Protein AF-A0A8H4UZF1-F1 (afdb_monomer_lite)

Secondary structure (DSSP, 8-state):
---GGGG--PPPP-------PPPP----TT---------------------------------PPPPPS---S-----SS--S-S-S--HHHHHHHHHHHHHHHS--------SHHHHHHHHHHHHHHHHHHHHHHHHSTT-GGGTHHHHHHHHHHHHHGGGGGG-GGGHHHHHHTTHHHHHHHGGG-SSHHHHHHHHHHHHHHT-TTS---HHHHHHHHHHHHHTTHHHHHHHHHHH--TTSHHHHHHHHHHHHHHHHHHTSHHHHHHHHHSTTHHHHHHHHHHS--SSPPHHHHHHHHHHHHHHHH-HHHHHHHHHTTHHHHHHHHHGGGSS-PPPTTSHHHHHHHHHHHHHHHHTTSHHHHHHHHHTTHHHHHHHHHHH-SHHHHHHHHHHHHHH-STTTHHHHHHHHHTTHHHHHHHHHTS---HHHHHHHHHHHHHHHHHSPTT-HHHHHHHHHHHTT-

Radius of gyration: 34.7 Å; chains: 1; bounding box: 85×82×92 Å

Structure (mmCIF, N/CA/C/O backbone):
data_AF-A0A8H4UZF1-F1
#
_entry.id   AF-A0A8H4UZF1-F1
#
loop_
_atom_site.group_PDB
_atom_site.id
_atom_site.type_symbol
_atom_site.label_atom_id
_atom_site.label_alt_id
_atom_site.label_comp_id
_atom_site.label_asym_id
_atom_site.label_entity_id
_atom_site.label_seq_id
_atom_site.pdbx_PDB_ins_code
_atom_site.Cartn_x
_atom_site.Cartn_y
_atom_site.Cartn_z
_atom_site.occupancy
_atom_site.B_iso_or_equiv
_atom_site.auth_seq_id
_atom_site.auth_comp_id
_atom_site.auth_asym_id
_atom_site.auth_atom_id
_atom_site.pdbx_PDB_model_num
ATOM 1 N N . MET A 1 1 ? 50.377 -1.142 -6.352 1.00 43.16 1 MET A N 1
ATOM 2 C CA . MET A 1 1 ? 49.992 -1.329 -4.941 1.00 43.16 1 MET A CA 1
ATOM 3 C C . MET A 1 1 ? 50.084 0.028 -4.275 1.00 43.16 1 MET A C 1
ATOM 5 O O . MET A 1 1 ? 51.187 0.547 -4.174 1.00 43.16 1 MET A O 1
ATOM 9 N N . ALA A 1 2 ? 48.946 0.633 -3.947 1.00 39.16 2 ALA A N 1
ATOM 10 C CA . ALA A 1 2 ? 48.884 1.860 -3.157 1.00 39.16 2 ALA A CA 1
ATOM 11 C C . ALA A 1 2 ? 48.530 1.481 -1.710 1.00 39.16 2 ALA A C 1
ATOM 13 O O . ALA A 1 2 ? 47.779 0.527 -1.502 1.00 39.16 2 ALA A O 1
ATOM 14 N N . SER A 1 3 ? 49.165 2.160 -0.753 1.00 44.75 3 SER A N 1
ATOM 15 C CA . SER A 1 3 ? 49.135 1.861 0.684 1.00 44.75 3 SER A CA 1
ATOM 16 C C . SER A 1 3 ? 47.805 2.253 1.331 1.00 44.75 3 SER A C 1
ATOM 18 O O . SER A 1 3 ? 47.114 3.147 0.857 1.00 44.75 3 SER A O 1
ATOM 20 N N . ILE A 1 4 ? 47.477 1.590 2.439 1.00 44.69 4 ILE A N 1
ATOM 21 C CA . ILE A 1 4 ? 46.183 1.629 3.138 1.00 44.69 4 ILE A CA 1
ATOM 22 C C . ILE A 1 4 ? 45.976 2.891 4.010 1.00 44.69 4 ILE A C 1
ATOM 24 O O . ILE A 1 4 ? 44.901 3.077 4.573 1.00 44.69 4 ILE A O 1
ATOM 28 N N . ASP A 1 5 ? 46.971 3.780 4.094 1.00 48.31 5 ASP A N 1
ATOM 29 C CA . ASP A 1 5 ? 46.990 4.918 5.032 1.00 48.31 5 ASP A CA 1
ATOM 30 C C . ASP A 1 5 ? 46.385 6.234 4.502 1.00 48.31 5 ASP A C 1
ATOM 32 O O . ASP A 1 5 ? 46.230 7.185 5.269 1.00 48.31 5 ASP A O 1
ATOM 36 N N . ASP A 1 6 ? 45.987 6.317 3.229 1.00 46.66 6 ASP A N 1
ATOM 37 C CA . ASP A 1 6 ? 45.454 7.568 2.653 1.00 46.66 6 ASP A CA 1
ATOM 38 C C . ASP A 1 6 ? 43.933 7.758 2.848 1.00 46.66 6 ASP A C 1
ATOM 40 O O . ASP A 1 6 ? 43.376 8.778 2.443 1.00 46.66 6 ASP A O 1
ATOM 44 N N . ILE A 1 7 ? 43.238 6.813 3.497 1.00 45.53 7 ILE A N 1
ATOM 45 C CA . ILE A 1 7 ? 41.763 6.809 3.604 1.00 45.53 7 ILE A CA 1
ATOM 46 C C . ILE A 1 7 ? 41.232 7.576 4.837 1.00 45.53 7 ILE A C 1
ATOM 48 O O . ILE A 1 7 ? 40.052 7.912 4.887 1.00 45.53 7 ILE A O 1
ATOM 52 N N . PHE A 1 8 ? 42.071 7.954 5.810 1.00 48.84 8 PHE A N 1
ATOM 53 C CA . PHE A 1 8 ? 41.591 8.604 7.042 1.00 48.84 8 PHE A CA 1
ATOM 54 C C . PHE A 1 8 ? 42.362 9.872 7.431 1.00 48.84 8 PHE A C 1
ATOM 56 O O . PHE A 1 8 ? 43.119 9.871 8.401 1.00 48.84 8 PHE A O 1
ATOM 63 N N . LYS A 1 9 ? 42.099 11.005 6.760 1.00 47.47 9 LYS A N 1
ATOM 64 C CA . LYS A 1 9 ? 42.332 12.341 7.351 1.00 47.47 9 LYS A CA 1
ATOM 65 C C . LYS A 1 9 ? 41.187 13.315 7.046 1.00 47.47 9 LYS A C 1
ATOM 67 O O . LYS A 1 9 ? 40.894 13.615 5.895 1.00 47.47 9 LYS A O 1
ATOM 72 N N . LYS A 1 10 ? 40.558 13.808 8.122 1.00 39.66 10 LYS A N 1
ATOM 73 C CA . LYS A 1 10 ? 39.493 14.829 8.143 1.00 39.66 10 LYS A CA 1
ATOM 74 C C . LYS A 1 10 ? 39.983 16.174 7.570 1.00 39.66 10 LYS A C 1
ATOM 76 O O . LYS A 1 10 ? 41.131 16.537 7.839 1.00 39.66 10 LYS A O 1
ATOM 81 N N . PRO A 1 11 ? 39.136 16.955 6.870 1.00 36.56 11 PRO A N 1
ATOM 82 C CA . PRO A 1 11 ? 39.518 18.276 6.387 1.00 36.56 11 PRO A CA 1
ATOM 83 C C . PRO A 1 11 ? 39.457 19.350 7.485 1.00 36.56 11 PRO A C 1
ATOM 85 O O . PRO A 1 11 ? 38.522 19.424 8.281 1.00 36.56 11 PRO A O 1
ATOM 88 N N . VAL A 1 12 ? 40.496 20.187 7.484 1.00 33.38 12 VAL A N 1
ATOM 89 C CA . VAL A 1 12 ? 40.666 21.414 8.270 1.00 33.38 12 VAL A CA 1
ATOM 90 C C . VAL A 1 12 ? 39.833 22.541 7.651 1.00 33.38 12 VAL A C 1
ATOM 92 O O . VAL A 1 12 ? 39.841 22.744 6.439 1.00 33.38 12 VAL A O 1
ATOM 95 N N . VAL A 1 13 ? 39.135 23.279 8.512 1.00 33.97 13 VAL A N 1
ATOM 96 C CA . VAL A 1 13 ? 38.325 24.467 8.212 1.00 33.97 13 VAL A CA 1
ATOM 97 C C . VAL A 1 13 ? 39.211 25.645 7.784 1.00 33.97 13 VAL A C 1
ATOM 99 O O . VAL A 1 13 ? 40.162 25.983 8.487 1.00 33.97 13 VAL A O 1
ATOM 102 N N . VAL A 1 14 ? 38.852 26.329 6.690 1.00 31.81 14 VAL A N 1
ATOM 103 C CA . VAL A 1 14 ? 39.323 27.691 6.370 1.00 31.81 14 VAL A CA 1
ATOM 104 C C . VAL A 1 14 ? 38.113 28.578 6.062 1.00 31.81 14 VAL A C 1
ATOM 106 O O . VAL A 1 14 ? 37.301 28.267 5.194 1.00 31.81 14 VAL A O 1
ATOM 109 N N . GLN A 1 15 ? 37.997 29.671 6.821 1.00 30.06 15 GLN A N 1
ATOM 110 C CA . GLN A 1 15 ? 36.934 30.680 6.785 1.00 30.06 15 GLN A CA 1
ATOM 111 C C . GLN A 1 15 ? 37.230 31.850 5.823 1.00 30.06 15 GLN A C 1
ATOM 113 O O . GLN A 1 15 ? 38.363 32.324 5.754 1.00 30.06 15 GLN A O 1
ATOM 118 N N . GLY A 1 16 ? 36.150 32.402 5.244 1.00 29.23 16 GLY A N 1
ATOM 119 C CA . GLY A 1 16 ? 35.961 33.825 4.885 1.00 29.23 16 GLY A CA 1
ATOM 120 C C . GLY A 1 16 ? 35.980 34.147 3.380 1.00 29.23 16 GLY A C 1
ATOM 121 O O . GLY A 1 16 ? 36.826 33.646 2.658 1.00 29.23 16 GLY A O 1
ATOM 122 N N . ASN A 1 17 ? 35.144 35.023 2.804 1.00 26.11 17 ASN A N 1
ATOM 123 C CA . ASN A 1 17 ? 33.978 35.797 3.255 1.00 26.11 17 ASN A CA 1
ATOM 124 C C . ASN A 1 17 ? 33.330 36.422 1.986 1.00 26.11 17 ASN A C 1
ATOM 126 O O . ASN A 1 17 ? 34.053 37.012 1.186 1.00 26.11 17 ASN A O 1
ATOM 130 N N . GLY A 1 18 ? 32.002 36.362 1.792 1.00 30.09 18 GLY A N 1
ATOM 131 C CA . GLY A 1 18 ? 31.333 37.058 0.671 1.00 30.09 18 GLY A CA 1
ATOM 132 C C . GLY A 1 18 ? 29.850 36.712 0.478 1.00 30.09 18 GLY A C 1
ATOM 133 O O . GLY A 1 18 ? 29.513 35.709 -0.133 1.00 30.09 18 GLY A O 1
ATOM 134 N N . LYS A 1 19 ? 28.970 37.563 1.014 1.00 31.84 19 LYS A N 1
ATOM 135 C CA . LYS A 1 19 ? 27.528 37.370 1.261 1.00 31.84 19 LYS A CA 1
ATOM 136 C C . LYS A 1 19 ? 26.634 37.505 0.007 1.00 31.84 19 LYS A C 1
ATOM 138 O O . LYS A 1 19 ? 26.699 38.524 -0.675 1.00 31.84 19 LYS A O 1
ATOM 143 N N . ARG A 1 20 ? 25.680 36.580 -0.184 1.00 33.69 20 ARG A N 1
ATOM 144 C CA . ARG A 1 20 ? 24.327 36.855 -0.722 1.00 33.69 20 ARG A CA 1
ATOM 145 C C . ARG A 1 20 ? 23.306 36.133 0.162 1.00 33.69 20 ARG A C 1
ATOM 147 O O . ARG A 1 20 ? 23.446 34.941 0.403 1.00 33.69 20 ARG A O 1
ATOM 154 N N . LYS A 1 21 ? 22.357 36.904 0.702 1.00 31.03 21 LYS A N 1
ATOM 155 C CA . LYS A 1 21 ? 21.273 36.466 1.590 1.00 31.03 21 LYS A CA 1
ATOM 156 C C . LYS A 1 21 ? 20.315 35.546 0.828 1.00 31.03 21 LYS A C 1
ATOM 158 O O . LYS A 1 21 ? 19.863 35.925 -0.248 1.00 31.03 21 LYS A O 1
ATOM 163 N N . LEU A 1 22 ? 20.008 34.394 1.413 1.00 29.27 22 LEU A N 1
ATOM 164 C CA . LEU A 1 22 ? 18.847 33.576 1.083 1.00 29.27 22 LEU A CA 1
ATOM 165 C C . LEU A 1 22 ? 17.818 33.839 2.190 1.00 29.27 22 LEU A C 1
ATOM 167 O O . LEU A 1 22 ? 18.149 33.712 3.369 1.00 29.27 22 LEU A O 1
ATOM 171 N N . GLU A 1 23 ? 16.635 34.313 1.813 1.00 30.97 23 GLU A N 1
ATOM 172 C CA . GLU A 1 23 ? 15.515 34.539 2.727 1.00 30.97 23 GLU A CA 1
ATOM 173 C C . GLU A 1 23 ? 14.918 33.189 3.144 1.00 30.97 23 GLU A C 1
ATOM 175 O O . GLU A 1 23 ? 14.641 32.344 2.295 1.00 30.97 23 GLU A O 1
ATOM 180 N N . GLN A 1 24 ? 14.744 32.989 4.450 1.00 33.12 24 GLN A N 1
ATOM 181 C CA . GLN A 1 24 ? 13.924 31.917 5.012 1.00 33.12 24 GLN A CA 1
ATOM 182 C C . GLN A 1 24 ? 12.530 32.498 5.294 1.00 33.12 24 GLN A C 1
ATOM 184 O O . GLN A 1 24 ? 12.451 33.539 5.955 1.00 33.12 24 GLN A O 1
ATOM 189 N N . PRO A 1 25 ? 11.435 31.878 4.823 1.00 33.59 25 PRO A N 1
ATOM 190 C CA . PRO A 1 25 ? 10.099 32.262 5.242 1.00 33.59 25 PRO A CA 1
ATOM 191 C C . PRO A 1 25 ? 9.843 31.727 6.655 1.00 33.59 25 PRO A C 1
ATOM 193 O O . PRO A 1 25 ? 9.688 30.528 6.857 1.00 33.59 25 PRO A O 1
ATOM 196 N N . ASN A 1 26 ? 9.804 32.635 7.630 1.00 34.97 26 ASN A N 1
ATOM 197 C CA . ASN A 1 26 ? 9.259 32.380 8.961 1.00 34.97 26 ASN A CA 1
ATOM 198 C C . ASN A 1 26 ? 7.729 32.463 8.841 1.00 34.97 26 ASN A C 1
ATOM 200 O O . ASN A 1 26 ? 7.196 33.558 8.642 1.00 34.97 26 ASN A O 1
ATOM 204 N N . HIS A 1 27 ? 7.031 31.329 8.898 1.00 37.47 27 HIS A N 1
ATOM 205 C CA . HIS A 1 27 ? 5.571 31.307 8.974 1.00 37.47 27 HIS A CA 1
ATOM 206 C C . HIS A 1 27 ? 5.152 31.069 10.428 1.00 37.47 27 HIS A C 1
ATOM 208 O O . HIS A 1 27 ? 5.561 30.094 11.049 1.00 37.47 27 HIS A O 1
ATOM 214 N N . ASP A 1 28 ? 4.406 32.030 10.967 1.00 38.66 28 ASP A N 1
ATOM 215 C CA . ASP A 1 28 ? 3.867 32.056 12.325 1.00 38.66 28 ASP A CA 1
ATOM 216 C C . ASP A 1 28 ? 2.633 31.127 12.410 1.00 38.66 28 ASP A C 1
ATOM 218 O O . ASP A 1 28 ? 1.693 31.321 11.629 1.00 38.66 28 ASP A O 1
ATOM 222 N N . PRO A 1 29 ? 2.599 30.130 13.316 1.00 34.66 29 PRO A N 1
ATOM 223 C CA . PRO A 1 29 ? 1.503 29.160 13.426 1.00 34.66 29 PRO A CA 1
ATOM 224 C C . PRO A 1 29 ? 0.128 29.729 13.825 1.00 34.66 29 PRO A C 1
ATOM 226 O O . PRO A 1 29 ? -0.857 29.000 13.777 1.00 34.66 29 PRO A O 1
ATOM 229 N N . ASN A 1 30 ? 0.007 31.012 14.185 1.00 40.66 30 ASN A N 1
ATOM 230 C CA . ASN A 1 30 ? -1.258 31.600 14.661 1.00 40.66 30 ASN A CA 1
ATOM 231 C C . ASN A 1 30 ? -2.120 32.303 13.587 1.00 40.66 30 ASN A C 1
ATOM 233 O O . ASN A 1 30 ? -3.058 33.036 13.910 1.00 40.66 30 ASN A O 1
ATOM 237 N N . ALA A 1 31 ? -1.843 32.102 12.297 1.00 41.28 31 ALA A N 1
ATOM 238 C CA . ALA A 1 31 ? -2.476 32.873 11.221 1.00 41.28 31 ALA A CA 1
ATOM 239 C C . ALA A 1 31 ? -3.844 32.359 10.706 1.00 41.28 31 ALA A C 1
ATOM 241 O O . ALA A 1 31 ? -4.422 33.008 9.832 1.00 41.28 31 ALA A O 1
ATOM 242 N N . PHE A 1 32 ? -4.407 31.254 11.219 1.00 32.66 32 PHE A N 1
ATOM 243 C CA . PHE A 1 32 ? -5.575 30.602 10.590 1.00 32.66 32 PHE A CA 1
ATOM 244 C C . PHE A 1 32 ? -6.782 30.313 11.496 1.00 32.66 32 PHE A C 1
ATOM 246 O O . PHE A 1 32 ? -7.413 29.271 11.373 1.00 32.66 32 PHE A O 1
ATOM 253 N N . TYR A 1 33 ? -7.217 31.284 12.302 1.00 31.41 33 TYR A N 1
ATOM 254 C CA . TYR A 1 33 ? -8.612 31.305 12.767 1.00 31.41 33 TYR A CA 1
ATOM 255 C C . TYR A 1 33 ? -9.240 32.690 12.591 1.00 31.41 33 TYR A C 1
ATOM 257 O O . TYR A 1 33 ? -8.995 33.621 13.355 1.00 31.41 33 TYR A O 1
ATOM 265 N N . LYS A 1 34 ? -10.094 32.830 11.570 1.00 32.09 34 LYS A N 1
ATOM 266 C CA . LYS A 1 34 ? -11.095 33.902 11.486 1.00 32.09 34 LYS A CA 1
ATOM 267 C C . LYS A 1 34 ? -12.341 33.404 10.761 1.00 32.09 34 LYS A C 1
ATOM 269 O O . LYS A 1 34 ? -12.331 33.234 9.545 1.00 32.09 34 LYS A O 1
ATOM 274 N N . ALA A 1 35 ? -13.432 33.263 11.509 1.00 29.28 35 ALA A N 1
ATOM 275 C CA . ALA A 1 35 ? -14.782 33.178 10.973 1.00 29.28 35 ALA A CA 1
ATOM 276 C C . ALA A 1 35 ? -15.642 34.349 11.486 1.00 29.28 35 ALA A C 1
ATOM 278 O O . ALA A 1 35 ? -15.548 34.751 12.640 1.00 29.28 35 ALA A O 1
ATOM 279 N N . ALA A 1 36 ? -16.475 34.844 10.564 1.00 28.53 36 ALA A N 1
ATOM 280 C CA . ALA A 1 36 ? -17.675 35.680 10.695 1.00 28.53 36 ALA A CA 1
ATOM 281 C C . ALA A 1 36 ? -17.583 37.139 11.221 1.00 28.53 36 ALA A C 1
ATOM 283 O O . ALA A 1 36 ? -17.619 37.441 12.407 1.00 28.53 36 ALA A O 1
ATOM 284 N N . LYS A 1 37 ? -17.599 38.038 10.225 1.00 32.22 37 LYS A N 1
ATOM 285 C CA . LYS A 1 37 ? -17.965 39.470 10.176 1.00 32.22 37 LYS A CA 1
ATOM 286 C C . LYS A 1 37 ? -19.198 39.902 10.990 1.00 32.22 37 LYS A C 1
ATOM 288 O O . LYS A 1 37 ? -20.184 39.180 10.979 1.00 32.22 37 LYS A O 1
ATOM 293 N N . LEU A 1 38 ? -19.213 41.189 11.378 1.00 28.19 38 LEU A N 1
ATOM 294 C CA . LEU A 1 38 ? -20.285 42.172 11.096 1.00 28.19 38 LEU A CA 1
ATOM 295 C C . LEU A 1 38 ? -19.674 43.590 10.922 1.00 28.19 38 LEU A C 1
ATOM 297 O O . LEU A 1 38 ? -18.538 43.829 11.316 1.00 28.19 38 LEU A O 1
ATOM 301 N N . ASP A 1 39 ? -20.397 44.481 10.238 1.00 26.67 39 ASP A N 1
ATOM 302 C CA . ASP A 1 39 ? -19.902 45.424 9.214 1.00 26.67 39 ASP A CA 1
ATOM 303 C C . ASP A 1 39 ? -20.155 46.931 9.517 1.00 26.67 39 ASP A C 1
ATOM 305 O O . ASP A 1 39 ? -20.948 47.275 10.387 1.00 26.67 39 ASP A O 1
ATOM 309 N N . ALA A 1 40 ? -19.569 47.784 8.660 1.00 27.08 40 ALA A N 1
ATOM 310 C CA . ALA A 1 40 ? -20.085 49.055 8.106 1.00 27.08 40 ALA A CA 1
ATOM 311 C C . ALA A 1 40 ? -20.086 50.419 8.870 1.00 27.08 40 ALA A C 1
ATOM 313 O O . ALA A 1 40 ? -20.957 50.727 9.678 1.00 27.08 40 ALA A O 1
ATOM 314 N N . ASN A 1 41 ? -19.249 51.314 8.303 1.00 27.06 41 ASN A N 1
ATOM 315 C CA . ASN A 1 41 ? -19.438 52.750 7.976 1.00 27.06 41 ASN A CA 1
ATOM 316 C C . ASN A 1 41 ? -19.131 53.881 8.990 1.00 27.06 41 ASN A C 1
ATOM 318 O O . ASN A 1 41 ? -19.899 54.130 9.911 1.00 27.06 41 ASN A O 1
ATOM 322 N N . GLY A 1 42 ? -18.161 54.746 8.620 1.00 27.08 42 GLY A N 1
ATOM 323 C CA . GLY A 1 42 ? -18.420 56.203 8.590 1.00 27.08 42 GLY A CA 1
ATOM 324 C C . GLY A 1 42 ? -17.415 57.205 9.200 1.00 27.08 42 GLY A C 1
ATOM 325 O O . GLY A 1 42 ? -17.769 57.879 10.151 1.00 27.08 42 GLY A O 1
ATOM 326 N N . ASP A 1 43 ? -16.249 57.378 8.564 1.00 28.41 43 ASP A N 1
ATOM 327 C CA . ASP A 1 43 ? -15.666 58.659 8.081 1.00 28.41 43 ASP A CA 1
ATOM 328 C C . ASP A 1 43 ? -15.202 59.835 9.012 1.00 28.41 43 ASP A C 1
ATOM 330 O O . ASP A 1 43 ? -15.845 60.230 9.978 1.00 28.41 43 ASP A O 1
ATOM 334 N N . VAL A 1 44 ? -14.134 60.502 8.518 1.00 28.80 44 VAL A N 1
ATOM 335 C CA . VAL A 1 44 ? -13.687 61.917 8.672 1.00 28.80 44 VAL A CA 1
ATOM 336 C C . VAL A 1 44 ? -12.420 62.276 9.507 1.00 28.80 44 VAL A C 1
ATOM 338 O O . VAL A 1 44 ? -12.467 62.441 10.716 1.00 28.80 44 VAL A O 1
ATOM 341 N N . LYS A 1 45 ? -11.339 62.585 8.743 1.00 27.77 45 LYS A N 1
ATOM 342 C CA . LYS A 1 45 ? -10.290 63.665 8.814 1.00 27.77 45 LYS A CA 1
ATOM 343 C C . LYS A 1 45 ? -9.587 63.986 10.160 1.00 27.77 45 LYS A C 1
ATOM 345 O O . LYS A 1 45 ? -10.232 64.224 11.158 1.00 27.77 45 LYS A O 1
ATOM 350 N N . GLY A 1 46 ? -8.273 64.245 10.235 1.00 28.33 46 GLY A N 1
ATOM 351 C CA . GLY A 1 46 ? -7.231 64.421 9.221 1.00 28.33 46 GLY A CA 1
ATOM 352 C C . GLY A 1 46 ? -5.917 65.010 9.794 1.00 28.33 46 GLY A C 1
ATOM 353 O O . GLY A 1 46 ? -5.929 65.685 10.811 1.00 28.33 46 GLY A O 1
ATOM 354 N N . LYS A 1 47 ? -4.813 64.760 9.064 1.00 26.22 47 LYS A N 1
ATOM 355 C CA . LYS A 1 47 ? -3.535 65.506 8.894 1.00 26.22 47 LYS A CA 1
ATOM 356 C C . LYS A 1 47 ? -2.801 66.136 10.103 1.00 26.22 47 LYS A C 1
ATOM 358 O O . LYS A 1 47 ? -3.231 67.161 10.610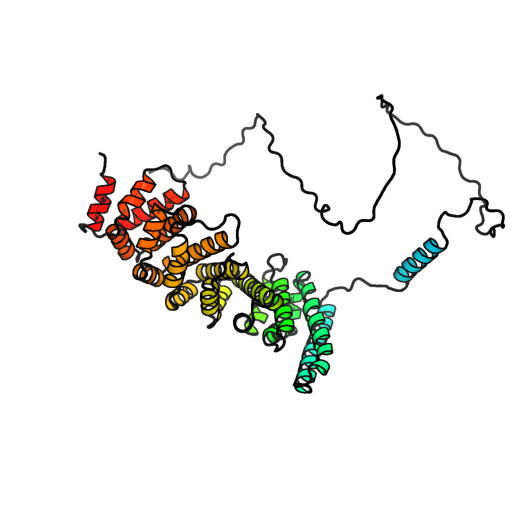 1.00 26.22 47 LYS A O 1
ATOM 363 N N . GLY A 1 48 ? -1.522 65.754 10.274 1.00 27.31 48 GLY A N 1
ATOM 364 C CA . GLY A 1 48 ? -0.473 66.725 10.646 1.00 27.31 48 GLY A CA 1
ATOM 365 C C . GLY A 1 48 ? 0.815 66.205 11.305 1.00 27.31 48 GLY A C 1
ATOM 366 O O . GLY A 1 48 ? 0.910 66.209 12.516 1.00 27.31 48 GLY A O 1
ATOM 367 N N . LYS A 1 49 ? 1.810 65.843 10.481 1.00 27.03 49 LYS A N 1
ATOM 368 C CA . LYS A 1 49 ? 3.280 66.021 10.633 1.00 27.03 49 LYS A CA 1
ATOM 369 C C . LYS A 1 49 ? 3.954 66.123 12.034 1.00 27.03 49 LYS A C 1
ATOM 371 O O . LYS A 1 49 ? 3.886 67.164 12.667 1.00 27.03 49 LYS A O 1
ATOM 376 N N . ALA A 1 50 ? 4.869 65.162 12.237 1.00 25.91 50 ALA A N 1
ATOM 377 C CA . ALA A 1 50 ? 6.343 65.289 12.334 1.00 25.91 50 ALA A CA 1
ATOM 378 C C . ALA A 1 50 ? 7.072 65.609 13.663 1.00 25.91 50 ALA A C 1
ATOM 380 O O . ALA A 1 50 ? 6.716 66.538 14.374 1.00 25.91 50 ALA A O 1
ATOM 381 N N . ALA A 1 51 ? 8.239 64.935 13.762 1.00 25.45 51 ALA A N 1
ATOM 382 C CA . ALA A 1 51 ? 9.469 65.220 14.529 1.00 25.45 51 ALA A CA 1
ATOM 383 C C . ALA A 1 51 ? 9.422 64.902 16.039 1.00 25.45 51 ALA A C 1
ATOM 385 O O . ALA A 1 51 ? 8.386 65.076 16.655 1.00 25.45 51 ALA A O 1
ATOM 386 N N . ALA A 1 52 ? 10.485 64.492 16.735 1.00 27.89 52 ALA A N 1
ATOM 387 C CA . ALA A 1 52 ? 11.835 63.999 16.441 1.00 27.89 52 ALA A CA 1
ATOM 388 C C . ALA A 1 52 ? 12.486 63.666 17.811 1.00 27.89 52 ALA A C 1
ATOM 390 O O . ALA A 1 52 ? 12.202 64.376 18.765 1.00 27.89 52 ALA A O 1
ATOM 391 N N . VAL A 1 53 ? 13.315 62.612 17.850 1.00 28.84 53 VAL A N 1
ATOM 392 C CA . VAL A 1 53 ? 14.534 62.350 18.665 1.00 28.84 53 VAL A CA 1
ATOM 393 C C . VAL A 1 53 ? 14.682 63.004 20.059 1.00 28.84 53 VAL A C 1
ATOM 395 O O . VAL A 1 53 ? 14.685 64.222 20.164 1.00 28.84 53 VAL A O 1
ATOM 398 N N . ASP A 1 54 ? 14.907 62.193 21.099 1.00 29.44 54 ASP A N 1
ATOM 399 C CA . ASP A 1 54 ? 16.177 62.107 21.865 1.00 29.44 54 ASP A CA 1
ATOM 400 C C . ASP A 1 54 ? 15.968 61.339 23.185 1.00 29.44 54 ASP A C 1
ATOM 402 O O . ASP A 1 54 ? 15.076 61.647 23.975 1.00 29.44 54 ASP A O 1
ATOM 406 N N . GLU A 1 55 ? 16.803 60.319 23.403 1.00 34.38 55 GLU A N 1
ATOM 407 C CA . GLU A 1 55 ? 17.047 59.723 24.723 1.00 34.38 55 GLU A CA 1
ATOM 408 C C . GLU A 1 55 ? 17.791 60.737 25.609 1.00 34.38 55 GLU A C 1
ATOM 410 O O . GLU A 1 55 ? 18.566 61.557 25.103 1.00 34.38 55 GLU A O 1
ATOM 415 N N . PRO A 1 56 ? 17.606 60.670 26.936 1.00 37.12 56 PRO A N 1
ATOM 416 C CA . PRO A 1 56 ? 18.798 60.401 27.734 1.00 37.12 56 PRO A CA 1
ATOM 417 C C . PRO A 1 56 ? 18.582 59.445 28.916 1.00 37.12 56 PRO A C 1
ATOM 419 O O . PRO A 1 56 ? 17.471 59.172 29.366 1.00 37.12 56 PRO A O 1
ATOM 422 N N . GLU A 1 57 ? 19.737 58.972 29.364 1.00 31.27 57 GLU A N 1
ATOM 423 C CA . GLU A 1 57 ? 20.073 58.075 30.462 1.00 31.27 57 GLU A CA 1
ATOM 424 C C . GLU A 1 57 ? 19.649 58.552 31.872 1.00 31.27 57 GLU A C 1
ATOM 426 O O . GLU A 1 57 ? 19.426 59.737 32.119 1.00 31.27 57 GLU A O 1
ATOM 431 N N . ASP A 1 58 ? 19.682 57.568 32.778 1.00 33.00 58 ASP A N 1
ATOM 432 C CA . ASP A 1 58 ? 20.008 57.600 34.212 1.00 33.00 58 ASP A CA 1
ATOM 433 C C . ASP A 1 58 ? 19.033 58.142 35.285 1.00 33.00 58 ASP A C 1
ATOM 435 O O . ASP A 1 58 ? 18.618 59.297 35.327 1.00 33.00 58 ASP A O 1
ATOM 439 N N . GLU A 1 59 ? 18.756 57.215 36.214 1.00 38.75 59 GLU A N 1
ATOM 440 C CA . GLU A 1 59 ? 18.527 57.326 37.664 1.00 38.75 59 GLU A CA 1
ATOM 441 C C . GLU A 1 59 ? 18.073 58.676 38.257 1.00 38.75 59 GLU A C 1
ATOM 443 O O . GLU A 1 59 ? 18.847 59.621 38.393 1.00 38.75 59 GLU A O 1
ATOM 448 N N . SER A 1 60 ? 16.860 58.705 38.825 1.00 36.88 60 SER A N 1
ATOM 449 C CA . SER A 1 60 ? 16.634 59.379 40.116 1.00 36.88 60 SER A CA 1
ATOM 450 C C . SER A 1 60 ? 15.338 58.935 40.803 1.00 36.88 60 SER A C 1
ATOM 452 O O . SER A 1 60 ? 14.265 58.887 40.202 1.00 36.88 60 SER A O 1
ATOM 454 N N . ASP A 1 61 ? 15.471 58.626 42.093 1.00 38.88 61 ASP A N 1
ATOM 455 C CA . ASP A 1 61 ? 14.404 58.428 43.071 1.00 38.88 61 ASP A CA 1
ATOM 456 C C . ASP A 1 61 ? 13.347 59.544 43.032 1.00 38.88 61 ASP A C 1
ATOM 458 O O . ASP A 1 61 ? 13.649 60.716 43.275 1.00 38.88 61 ASP A O 1
ATOM 462 N N . PHE A 1 62 ? 12.077 59.169 42.867 1.00 40.25 62 PHE A N 1
ATOM 463 C CA . PHE A 1 62 ? 10.959 59.985 43.339 1.00 40.25 62 PHE A CA 1
ATOM 464 C C . PHE A 1 62 ? 9.867 59.092 43.937 1.00 40.25 62 PHE A C 1
ATOM 466 O O . PHE A 1 62 ? 8.944 58.641 43.259 1.00 40.25 62 PHE A O 1
ATOM 473 N N . ALA A 1 63 ? 10.001 58.820 45.235 1.00 43.97 63 ALA A N 1
ATOM 474 C CA . ALA A 1 63 ? 8.977 58.184 46.051 1.00 43.97 63 ALA A CA 1
ATOM 475 C C . ALA A 1 63 ? 7.756 59.116 46.186 1.00 43.97 63 ALA A C 1
ATOM 477 O O . ALA A 1 63 ? 7.846 60.198 46.770 1.00 43.97 63 ALA A O 1
ATOM 478 N N . GLY A 1 64 ? 6.616 58.699 45.628 1.00 48.66 64 GLY A N 1
ATOM 479 C CA . GLY A 1 64 ? 5.310 59.311 45.888 1.00 48.66 64 GLY A CA 1
ATOM 480 C C . GLY A 1 64 ? 4.796 58.961 47.297 1.00 48.66 64 GLY A C 1
ATOM 481 O O . GLY A 1 64 ? 5.187 57.929 47.839 1.00 48.66 64 GLY A O 1
ATOM 482 N N . PRO A 1 65 ? 3.962 59.815 47.918 1.00 50.94 65 PRO A N 1
ATOM 483 C CA . PRO A 1 65 ? 3.630 59.719 49.341 1.00 50.94 65 PRO A CA 1
ATOM 484 C C . PRO A 1 65 ? 2.740 58.511 49.690 1.00 50.94 65 PRO A C 1
ATOM 486 O O . PRO A 1 65 ? 1.859 58.139 48.917 1.00 50.94 65 PRO A O 1
ATOM 489 N N . GLU A 1 66 ? 2.958 57.939 50.880 1.00 51.88 66 GLU A N 1
ATOM 490 C CA . GLU A 1 66 ? 2.180 56.829 51.457 1.00 51.88 66 GLU A CA 1
ATOM 491 C C . GLU A 1 66 ? 0.710 57.205 51.733 1.00 51.88 66 GLU A C 1
ATOM 493 O O . GLU A 1 66 ? 0.391 58.346 52.083 1.00 51.88 66 GLU A O 1
ATOM 498 N N . LEU A 1 67 ? -0.186 56.219 51.591 1.00 47.22 67 LEU A N 1
ATOM 499 C CA . LEU A 1 67 ? -1.620 56.337 51.873 1.00 47.22 67 LEU A CA 1
ATOM 500 C C . LEU A 1 67 ? -1.899 56.502 53.385 1.00 47.22 67 LEU A C 1
ATOM 502 O O . LEU A 1 67 ? -1.264 55.819 54.191 1.00 47.22 67 LEU A O 1
ATOM 506 N N . PRO A 1 68 ? -2.864 57.352 53.796 1.00 49.56 68 PRO A N 1
ATOM 507 C CA . PRO A 1 68 ? -3.261 57.482 55.199 1.00 49.56 68 PRO A CA 1
ATOM 508 C C . PRO A 1 68 ? -3.911 56.196 55.745 1.00 49.56 68 PRO A C 1
ATOM 510 O O . PRO A 1 68 ? -4.631 55.527 55.001 1.00 49.56 68 PRO A O 1
ATOM 513 N N . PRO A 1 69 ? -3.713 55.869 57.036 1.00 48.25 69 PRO A N 1
ATOM 514 C CA . PRO A 1 69 ? -4.352 54.724 57.676 1.00 48.25 69 PRO A CA 1
ATOM 515 C C . PRO A 1 69 ? -5.825 55.050 57.989 1.00 48.25 69 PRO A C 1
ATOM 517 O O . PRO A 1 69 ? -6.134 56.195 58.310 1.00 48.25 69 PRO A O 1
ATOM 520 N N . ASP A 1 70 ? -6.687 54.033 57.919 1.00 47.59 70 ASP A N 1
ATOM 521 C CA . ASP A 1 70 ? -8.153 54.029 58.132 1.00 47.59 70 ASP A CA 1
ATOM 522 C C . ASP A 1 70 ? -9.048 54.312 56.908 1.00 47.59 70 ASP A C 1
ATOM 524 O O . ASP A 1 70 ? -9.843 55.250 56.891 1.00 47.59 70 ASP A O 1
ATOM 528 N N . PHE A 1 71 ? -9.010 53.418 55.914 1.00 38.16 71 PHE A N 1
ATOM 529 C CA . PHE A 1 71 ? -10.187 53.147 55.077 1.00 38.16 71 PHE A CA 1
ATOM 530 C C . PHE A 1 71 ? -10.788 51.802 55.497 1.00 38.16 71 PHE A C 1
ATOM 532 O O . PHE A 1 71 ? -10.310 50.744 55.094 1.00 38.16 71 PHE A O 1
ATOM 539 N N . GLU A 1 72 ? -11.805 51.856 56.356 1.00 42.09 72 GLU A N 1
ATOM 540 C CA . GLU A 1 72 ? -12.707 50.730 56.604 1.00 42.09 72 GLU A CA 1
ATOM 541 C C . GLU A 1 72 ? -13.625 50.558 55.380 1.00 42.09 72 GLU A C 1
ATOM 543 O O . GLU A 1 72 ? -14.278 51.506 54.934 1.00 42.09 72 GLU A O 1
ATOM 548 N N . GLU A 1 73 ? -13.644 49.348 54.817 1.00 48.88 73 GLU A N 1
ATOM 549 C CA . GLU A 1 73 ? -14.631 48.898 53.833 1.00 48.88 73 GLU A CA 1
ATOM 550 C C . GLU A 1 73 ? -15.987 48.762 54.530 1.00 48.88 73 GLU A C 1
ATOM 552 O O . GLU A 1 73 ? -16.189 47.817 55.281 1.00 48.88 73 GLU A O 1
ATOM 557 N N . ASP A 1 74 ? -16.868 49.750 54.348 1.00 48.44 74 ASP A N 1
ATOM 558 C CA . ASP A 1 74 ? -18.328 49.590 54.221 1.00 48.44 74 ASP A CA 1
ATOM 559 C C . ASP A 1 74 ? -19.020 50.956 54.368 1.00 48.44 74 ASP A C 1
ATOM 561 O O . ASP A 1 74 ? -19.449 51.367 55.450 1.00 48.44 74 ASP A O 1
ATOM 565 N N . VAL A 1 75 ? -19.177 51.672 53.251 1.00 41.53 75 VAL A N 1
ATOM 566 C CA . VAL A 1 75 ? -20.142 52.777 53.147 1.00 41.53 75 VAL A CA 1
ATOM 567 C C . VAL A 1 75 ? -21.177 52.392 52.086 1.00 41.53 75 VAL A C 1
ATOM 569 O O . VAL A 1 75 ? -20.786 52.112 50.954 1.00 41.53 75 VAL A O 1
ATOM 572 N N . PRO A 1 76 ? -22.485 52.347 52.407 1.00 46.25 76 PRO A N 1
ATOM 573 C CA . PRO A 1 76 ? -23.517 52.068 51.415 1.00 46.25 76 PRO A CA 1
ATOM 574 C C . PRO A 1 76 ? -23.663 53.254 50.453 1.00 46.25 76 PRO A C 1
ATOM 576 O O . PRO A 1 76 ? -23.786 54.391 50.911 1.00 46.25 76 PRO A O 1
ATOM 579 N N . ASP A 1 77 ? -23.680 52.962 49.150 1.00 43.84 77 ASP A N 1
ATOM 580 C CA . ASP A 1 77 ? -23.852 53.914 48.040 1.00 43.84 77 ASP A CA 1
ATOM 581 C C . ASP A 1 77 ? -24.999 54.912 48.294 1.00 43.84 77 ASP A C 1
ATOM 583 O O . ASP A 1 77 ? -26.148 54.519 48.531 1.00 43.84 77 ASP A O 1
ATOM 587 N N . ASP A 1 78 ? -24.705 56.209 48.205 1.00 39.75 78 ASP A N 1
ATOM 588 C CA . ASP A 1 78 ? -25.694 57.279 48.181 1.00 39.75 78 ASP A CA 1
ATOM 589 C C . ASP A 1 78 ? -26.244 57.498 46.756 1.00 39.75 78 ASP A C 1
ATOM 591 O O . ASP A 1 78 ? -25.538 57.417 45.753 1.00 39.75 78 ASP A O 1
ATOM 595 N N . GLU A 1 79 ? -27.548 57.788 46.654 1.00 49.88 79 GLU A N 1
ATOM 596 C CA . GLU A 1 79 ? -28.333 57.924 45.407 1.00 49.88 79 GLU A CA 1
ATOM 597 C C . GLU A 1 79 ? -27.923 59.101 44.485 1.00 49.88 79 GLU A C 1
ATOM 599 O O . GLU A 1 79 ? -28.669 59.488 43.584 1.00 49.88 79 GLU A O 1
ATOM 604 N N . GLU A 1 80 ? -26.728 59.666 44.650 1.00 45.38 80 GLU A N 1
ATOM 605 C CA . GLU A 1 80 ? -26.211 60.765 43.833 1.00 45.38 80 GLU A CA 1
ATOM 606 C C . GLU A 1 80 ? -24.836 60.442 43.225 1.00 45.38 80 GLU A C 1
ATOM 608 O O . GLU A 1 80 ? -23.928 61.265 43.233 1.00 45.38 80 GLU A O 1
ATOM 613 N N . GLY A 1 81 ? -24.692 59.241 42.652 1.00 51.75 81 GLY A N 1
ATOM 614 C CA . GLY A 1 81 ? -23.817 58.959 41.502 1.00 51.75 81 GLY A CA 1
ATOM 615 C C . GLY A 1 81 ? -22.395 59.530 41.552 1.00 51.75 81 GLY A C 1
ATOM 616 O O . GLY A 1 81 ? -21.909 60.049 40.540 1.00 51.75 81 GLY A O 1
ATOM 617 N N . ARG A 1 82 ? -21.713 59.453 42.701 1.00 43.03 82 ARG A N 1
ATOM 618 C CA . ARG A 1 82 ? -20.300 59.826 42.816 1.00 43.03 82 ARG A CA 1
ATOM 619 C C . ARG A 1 82 ? -19.414 58.607 42.608 1.00 43.03 82 ARG A C 1
ATOM 621 O O . ARG A 1 82 ? -19.299 57.724 43.438 1.00 43.03 82 ARG A O 1
ATOM 628 N N . PHE A 1 83 ? -18.776 58.644 41.448 1.00 48.19 83 PHE A N 1
ATOM 629 C CA . PHE A 1 83 ? -17.691 57.833 40.905 1.00 48.19 83 PHE A CA 1
ATOM 630 C C . PHE A 1 83 ? -16.586 57.429 41.911 1.00 48.19 83 PHE A C 1
ATOM 632 O O . PHE A 1 83 ? -15.479 57.942 41.828 1.00 48.19 83 PHE A O 1
ATOM 639 N N . PHE A 1 84 ? -16.856 56.509 42.841 1.00 44.69 84 PHE A N 1
ATOM 640 C CA . PHE A 1 84 ? -15.840 55.776 43.614 1.00 44.69 84 PHE A CA 1
ATOM 641 C C . PHE A 1 84 ? -16.363 54.378 43.992 1.00 44.69 84 PHE A C 1
ATOM 643 O O . PHE A 1 84 ? -16.618 54.078 45.149 1.00 44.69 84 PHE A O 1
ATOM 650 N N . GLY A 1 85 ? -16.516 53.511 42.993 1.00 43.91 85 GLY A N 1
ATOM 651 C CA . GLY A 1 85 ? -16.811 52.087 43.164 1.00 43.91 85 GLY A CA 1
ATOM 652 C C . GLY A 1 85 ? -16.259 51.337 41.956 1.00 43.91 85 GLY A C 1
ATOM 653 O O . GLY A 1 85 ? -16.426 51.811 40.831 1.00 43.91 85 GLY A O 1
ATOM 654 N N . GLY A 1 86 ? -15.512 50.251 42.185 1.00 51.47 86 GLY A N 1
ATOM 655 C CA . GLY A 1 86 ? -14.766 49.512 41.159 1.00 51.47 86 GLY A CA 1
ATOM 656 C C . GLY A 1 86 ? -15.586 49.313 39.885 1.00 51.47 86 GLY A C 1
ATOM 657 O O . GLY A 1 86 ? -16.718 48.846 39.946 1.00 51.47 86 GLY A O 1
ATOM 658 N N . GLY A 1 87 ? -15.028 49.726 38.744 1.00 46.44 87 GLY A N 1
ATOM 659 C CA . GLY A 1 87 ? -15.718 49.886 37.458 1.00 46.44 87 GLY A CA 1
ATOM 660 C C . GLY A 1 87 ? -16.186 48.598 36.772 1.00 46.44 87 GLY A C 1
ATOM 661 O O . GLY A 1 87 ? -16.072 48.490 35.555 1.00 46.44 87 GLY A O 1
ATOM 662 N N . MET A 1 88 ? -16.703 47.626 37.519 1.00 58.59 88 MET A N 1
ATOM 663 C CA . MET A 1 88 ? -17.390 46.461 36.982 1.00 58.59 88 MET A CA 1
ATOM 664 C C . MET A 1 88 ? -18.899 46.672 37.087 1.00 58.59 88 MET A C 1
ATOM 666 O O . MET A 1 88 ? -19.441 46.958 38.154 1.00 58.59 88 MET A O 1
ATOM 670 N N . ALA A 1 89 ? -19.601 46.524 35.965 1.00 75.31 89 ALA A N 1
ATOM 671 C CA . ALA A 1 89 ? -21.055 46.463 35.970 1.00 75.31 89 ALA A CA 1
ATOM 672 C C . ALA A 1 89 ? -21.520 45.252 36.807 1.00 75.31 89 ALA A C 1
ATOM 674 O O . ALA A 1 89 ? -20.858 44.212 36.826 1.00 75.31 89 ALA A O 1
ATOM 675 N N . LYS A 1 90 ? -22.682 45.346 37.467 1.00 64.44 90 LYS A N 1
ATOM 676 C CA . LYS A 1 90 ? -23.253 44.233 38.258 1.00 64.44 90 LYS A CA 1
ATOM 677 C C . LYS A 1 90 ? -23.357 42.924 37.468 1.00 64.44 90 LYS A C 1
ATOM 679 O O . LYS A 1 90 ? -23.178 41.856 38.036 1.00 64.44 90 LYS A O 1
ATOM 684 N N . GLU A 1 91 ? -23.586 43.016 36.163 1.00 60.25 91 GLU A N 1
ATOM 685 C CA . GLU A 1 91 ? -23.651 41.872 35.248 1.00 60.25 91 GLU A CA 1
ATOM 686 C C . GLU A 1 91 ? -22.278 41.214 35.037 1.00 60.25 91 GLU A C 1
ATOM 688 O O . GLU A 1 91 ? -22.185 39.993 35.001 1.00 60.25 91 GLU A O 1
ATOM 693 N N . THR A 1 92 ? -21.196 41.998 34.973 1.00 66.38 92 THR A N 1
ATOM 694 C CA . THR A 1 92 ? -19.823 41.467 34.905 1.00 66.38 92 THR A CA 1
ATOM 695 C C . THR A 1 92 ? -19.358 40.884 36.234 1.00 66.38 92 THR A C 1
ATOM 697 O O . THR A 1 92 ? -18.665 39.877 36.230 1.00 66.38 92 THR A O 1
ATOM 700 N N . ALA A 1 93 ? -19.786 41.455 37.364 1.00 67.81 93 ALA A N 1
ATOM 701 C CA . ALA A 1 93 ? -19.505 40.886 38.680 1.00 67.81 93 ALA A CA 1
ATOM 702 C C . ALA A 1 93 ? -20.230 39.545 38.874 1.00 67.81 93 ALA A C 1
ATOM 704 O O . ALA A 1 93 ? -19.620 38.589 39.323 1.00 67.81 93 ALA A O 1
ATOM 705 N N . GLN A 1 94 ? -21.494 39.441 38.449 1.00 68.50 94 GLN A N 1
ATOM 706 C CA . GLN A 1 94 ? -22.254 38.185 38.473 1.00 68.50 94 GLN A CA 1
ATOM 707 C C . GLN A 1 94 ? -21.717 37.139 37.487 1.00 68.50 94 GLN A C 1
ATOM 709 O O . GLN A 1 94 ? -21.769 35.949 37.779 1.00 68.50 94 GLN A O 1
ATOM 714 N N . ALA A 1 95 ? -21.197 37.563 36.331 1.00 64.75 95 ALA A N 1
ATOM 715 C CA . ALA A 1 95 ? -20.536 36.664 35.390 1.00 64.75 95 ALA A CA 1
ATOM 716 C C . ALA A 1 95 ? -19.199 36.138 35.939 1.00 64.75 95 ALA A C 1
ATOM 718 O O . ALA A 1 95 ? -18.904 34.962 35.760 1.00 64.75 95 ALA A O 1
ATOM 719 N N . MET A 1 96 ? -18.425 36.981 36.632 1.00 65.38 96 MET A N 1
ATOM 720 C CA . MET A 1 96 ? -17.196 36.560 37.314 1.00 65.38 96 MET A CA 1
ATOM 721 C C . MET A 1 96 ? -17.500 35.662 38.515 1.00 65.38 96 MET A C 1
ATOM 723 O O . MET A 1 96 ? -16.876 34.623 38.626 1.00 65.38 96 MET A O 1
ATOM 727 N N . ASP A 1 97 ? -18.519 35.966 39.326 1.00 71.81 97 ASP A N 1
ATOM 728 C CA . ASP A 1 97 ? -18.964 35.087 40.422 1.00 71.81 97 ASP A CA 1
ATOM 729 C C . ASP A 1 97 ? -19.454 33.723 39.904 1.00 71.81 97 ASP A C 1
ATOM 731 O O . ASP A 1 97 ? -19.282 32.712 40.573 1.00 71.81 97 ASP A O 1
ATOM 735 N N . TYR A 1 98 ? -20.062 33.669 38.713 1.00 70.75 98 TYR A N 1
ATOM 736 C CA . TYR A 1 98 ? -20.469 32.411 38.075 1.00 70.75 98 TYR A CA 1
ATOM 737 C C . TYR A 1 98 ? -19.269 31.594 37.570 1.00 70.75 98 TYR A C 1
ATOM 739 O O . TYR A 1 98 ? -19.278 30.368 37.676 1.00 70.75 98 TYR A O 1
ATOM 747 N N . LEU A 1 99 ? -18.241 32.264 37.037 1.00 64.25 99 LEU A N 1
ATOM 748 C CA . LEU A 1 99 ? -16.978 31.637 36.629 1.00 64.25 99 LEU A CA 1
ATOM 749 C C . LEU A 1 99 ? -16.181 31.159 37.853 1.00 64.25 99 LEU A C 1
ATOM 751 O O . LEU A 1 99 ? -15.762 30.007 37.889 1.00 64.25 99 LEU A O 1
ATOM 755 N N . ASP A 1 100 ? -16.084 31.983 38.896 1.00 66.31 100 ASP A N 1
ATOM 756 C CA . ASP A 1 100 ? -15.412 31.651 40.154 1.00 66.31 100 ASP A CA 1
ATOM 757 C C . ASP A 1 100 ? -16.161 30.552 40.929 1.00 66.31 100 ASP A C 1
ATOM 759 O O . ASP A 1 100 ? -15.528 29.722 41.578 1.00 66.31 100 ASP A O 1
ATOM 763 N N . GLN A 1 101 ? -17.497 30.478 40.841 1.00 60.75 101 GLN A N 1
ATOM 764 C CA . GLN A 1 101 ? -18.276 29.351 41.377 1.00 60.75 101 GLN A CA 1
ATOM 765 C C . GLN A 1 101 ? -18.064 28.062 40.574 1.00 60.75 101 GLN A C 1
ATOM 767 O O . GLN A 1 101 ? -18.029 26.993 41.177 1.00 60.75 101 GLN A O 1
ATOM 772 N N . GLN A 1 102 ? -17.872 28.125 39.250 1.00 56.72 102 GLN A N 1
ATOM 773 C CA . GLN A 1 102 ? -17.479 26.949 38.458 1.00 56.72 102 GLN A CA 1
ATOM 774 C C . GLN A 1 102 ? -16.060 26.468 38.785 1.00 56.72 102 GLN A C 1
ATOM 776 O O . GLN A 1 102 ? -15.838 25.258 38.826 1.00 56.72 102 GLN A O 1
ATOM 781 N N . ASP A 1 103 ? -15.142 27.388 39.081 1.00 53.69 103 ASP A N 1
ATOM 782 C CA . ASP A 1 103 ? -13.780 27.062 39.514 1.00 53.69 103 ASP A CA 1
ATOM 783 C C . ASP A 1 103 ? -13.722 26.579 40.981 1.00 53.69 103 ASP A C 1
ATOM 785 O O . ASP A 1 103 ? -12.809 25.839 41.351 1.00 53.69 103 ASP A O 1
ATOM 789 N N . GLN A 1 104 ? -14.700 26.942 41.826 1.00 50.81 104 GLN A N 1
ATOM 790 C CA . GLN A 1 104 ? -14.777 26.522 43.237 1.00 50.81 104 GLN A CA 1
ATOM 791 C C . GLN A 1 104 ? -15.601 25.243 43.483 1.00 50.81 104 GLN A C 1
ATOM 793 O O . GLN A 1 104 ? -15.277 24.507 44.417 1.00 50.81 104 GLN A O 1
ATOM 798 N N . ASP A 1 105 ? -16.620 24.937 42.666 1.00 45.91 105 ASP A N 1
ATOM 799 C CA . ASP A 1 105 ? -17.479 23.742 42.821 1.00 45.91 105 ASP A CA 1
ATOM 800 C C . ASP A 1 105 ? -17.022 22.519 41.996 1.00 45.91 105 ASP A C 1
ATOM 802 O O . ASP A 1 105 ? -17.692 21.481 41.975 1.00 45.91 105 ASP A O 1
ATOM 806 N N . GLY A 1 106 ? -15.862 22.592 41.341 1.00 42.69 106 GLY A N 1
ATOM 807 C CA . GLY A 1 106 ? -15.350 21.512 40.508 1.00 42.69 106 GLY A CA 1
ATOM 808 C C . GLY A 1 106 ? -13.842 21.383 40.584 1.00 42.69 106 GLY A C 1
ATOM 809 O O . GLY A 1 106 ? -13.144 21.778 39.657 1.00 42.69 106 GLY A O 1
ATOM 810 N N . ASP A 1 107 ? -13.362 20.729 41.639 1.00 42.59 107 ASP A N 1
ATOM 811 C CA . ASP A 1 107 ? -12.108 19.973 41.662 1.00 42.59 107 ASP A CA 1
ATOM 812 C C . ASP A 1 107 ? -12.121 18.932 40.523 1.00 42.59 107 ASP A C 1
ATOM 814 O O . ASP A 1 107 ? -12.264 17.727 40.735 1.00 42.59 107 ASP A O 1
ATOM 818 N N . SER A 1 108 ? -12.013 19.391 39.274 1.00 43.53 108 SER A N 1
ATOM 819 C CA . SER A 1 108 ? -11.603 18.567 38.147 1.00 43.53 108 SER A CA 1
ATOM 820 C C . SER A 1 108 ? -10.117 18.331 38.345 1.00 43.53 108 SER A C 1
ATOM 822 O O . SER A 1 108 ? -9.282 18.883 37.632 1.00 43.53 108 SER A O 1
ATOM 824 N N . ALA A 1 109 ? -9.782 17.562 39.385 1.00 48.47 109 ALA A N 1
ATOM 825 C CA . ALA A 1 109 ? -8.477 16.964 39.532 1.00 48.47 109 ALA A CA 1
ATOM 826 C C . ALA A 1 109 ? -8.176 16.339 38.175 1.00 48.47 109 ALA A C 1
ATOM 828 O O . ALA A 1 109 ? -8.888 15.418 37.770 1.00 48.47 109 ALA A O 1
ATOM 829 N N . VAL A 1 110 ? -7.209 16.920 37.456 1.00 59.28 110 VAL A N 1
ATOM 830 C CA . VAL A 1 110 ? -6.760 16.453 36.142 1.00 59.28 110 VAL A CA 1
ATOM 831 C C . VAL A 1 110 ? -6.720 14.937 36.219 1.00 59.28 110 VAL A C 1
ATOM 833 O O . VAL A 1 110 ? -5.988 14.397 37.057 1.00 59.28 110 VAL A O 1
ATOM 836 N N . GLU A 1 111 ? -7.606 14.266 35.473 1.00 75.62 111 GLU A N 1
ATOM 837 C CA . GLU A 1 111 ? -7.787 12.833 35.653 1.00 75.62 111 GLU A CA 1
ATOM 838 C C . GLU A 1 111 ? -6.442 12.178 35.367 1.00 75.62 111 GLU A C 1
ATOM 840 O O . GLU A 1 111 ? -5.893 12.287 34.274 1.00 75.62 111 GLU A O 1
ATOM 845 N N . LYS A 1 112 ? -5.853 11.570 36.395 1.00 86.94 112 LYS A N 1
ATOM 846 C CA . LYS A 1 112 ? -4.528 10.994 36.257 1.00 86.94 112 LYS A CA 1
ATOM 847 C C . LYS A 1 112 ? -4.647 9.731 35.413 1.00 86.94 112 LYS A C 1
ATOM 849 O O . LYS A 1 112 ? -5.212 8.737 35.870 1.00 86.94 112 LYS A O 1
ATOM 854 N N . ILE A 1 113 ? -4.090 9.781 34.210 1.00 92.19 113 ILE A N 1
ATOM 855 C CA . ILE A 1 113 ? -4.060 8.664 33.272 1.00 92.19 113 ILE A CA 1
ATOM 856 C C . ILE A 1 113 ? -2.961 7.702 33.734 1.00 92.19 113 ILE A C 1
ATOM 858 O O . ILE A 1 113 ? -1.785 7.842 33.417 1.00 92.19 113 ILE A O 1
ATOM 862 N N . ASP A 1 114 ? -3.334 6.777 34.616 1.00 93.06 114 ASP A N 1
ATOM 863 C CA . ASP A 1 114 ? -2.451 5.755 35.171 1.00 93.06 114 ASP A CA 1
ATOM 864 C C . ASP A 1 114 ? -3.044 4.342 35.027 1.00 93.06 114 ASP A C 1
ATOM 866 O O . ASP A 1 114 ? -4.129 4.134 34.489 1.00 93.06 114 ASP A O 1
ATOM 870 N N . ILE A 1 115 ? -2.345 3.328 35.542 1.00 93.69 115 ILE A N 1
ATOM 871 C CA . ILE A 1 115 ? -2.794 1.925 35.490 1.00 93.69 115 ILE A CA 1
ATOM 872 C C . ILE A 1 115 ? -4.200 1.737 36.095 1.00 93.69 115 ILE A C 1
ATOM 874 O O . ILE A 1 115 ? -4.979 0.904 35.625 1.00 93.69 115 ILE A O 1
ATOM 878 N N . ALA A 1 116 ? -4.554 2.482 37.149 1.00 94.31 116 ALA A N 1
ATOM 879 C CA . ALA A 1 116 ? -5.880 2.380 37.752 1.00 94.31 116 ALA A CA 1
ATOM 880 C C . ALA A 1 116 ? -6.951 3.006 36.850 1.00 94.31 116 ALA A C 1
ATOM 882 O O . ALA A 1 116 ? -8.073 2.495 36.789 1.00 94.31 116 ALA A O 1
ATOM 883 N N . TRP A 1 117 ? -6.607 4.073 36.130 1.00 94.94 117 TRP A N 1
ATOM 884 C CA . TRP A 1 117 ? -7.445 4.639 35.079 1.00 94.94 117 TRP A CA 1
ATOM 885 C C . TRP A 1 117 ? -7.692 3.639 33.944 1.00 94.94 117 TRP A C 1
ATOM 887 O O . TRP A 1 117 ? -8.851 3.325 33.678 1.00 94.94 117 TRP A O 1
ATOM 897 N N . VAL A 1 118 ? -6.643 3.021 33.389 1.00 94.62 118 VAL A N 1
ATOM 898 C CA . VAL A 1 118 ? -6.761 2.029 32.297 1.00 94.62 118 VAL A CA 1
ATOM 899 C C . VAL A 1 118 ? -7.641 0.853 32.696 1.00 94.62 118 VAL A C 1
ATOM 901 O O . VAL A 1 118 ? -8.479 0.409 31.922 1.00 94.62 118 VAL A O 1
ATOM 904 N N . ARG A 1 119 ? -7.520 0.363 33.934 1.00 94.56 119 ARG A N 1
ATOM 905 C CA . ARG A 1 119 ? -8.378 -0.724 34.435 1.00 94.56 119 ARG A CA 1
ATOM 906 C C . ARG A 1 119 ? -9.853 -0.334 34.508 1.00 94.56 119 ARG A C 1
ATOM 908 O O . ARG A 1 119 ? -10.714 -1.179 34.266 1.00 94.56 119 ARG A O 1
ATOM 915 N N . ARG A 1 120 ? -10.160 0.919 34.863 1.00 94.31 120 ARG A N 1
ATOM 916 C CA . ARG A 1 120 ? -11.539 1.437 34.863 1.00 94.31 120 ARG A CA 1
ATOM 917 C C . ARG A 1 120 ? -12.054 1.610 33.435 1.00 94.31 120 ARG A C 1
ATOM 919 O O . ARG A 1 120 ? -13.171 1.175 33.166 1.00 94.31 120 ARG A O 1
ATOM 926 N N . LEU A 1 121 ? -11.232 2.179 32.550 1.00 93.69 121 LEU A N 1
ATOM 927 C CA . LEU A 1 121 ? -11.516 2.334 31.123 1.00 93.69 121 LEU A CA 1
ATOM 928 C C . LEU A 1 121 ? -11.837 0.977 30.484 1.00 93.69 121 LEU A C 1
ATOM 930 O O . LEU A 1 121 ? -12.937 0.787 29.978 1.00 93.69 121 LEU A O 1
ATOM 934 N N . ALA A 1 122 ? -10.932 0.007 30.626 1.00 93.38 122 ALA A N 1
ATOM 935 C CA . ALA A 1 122 ? -11.076 -1.367 30.156 1.00 93.38 122 ALA A CA 1
ATOM 936 C C . ALA A 1 122 ? -12.396 -2.001 30.612 1.00 93.38 122 ALA A C 1
ATOM 938 O O . ALA A 1 122 ? -13.177 -2.509 29.815 1.00 93.38 122 ALA A O 1
ATOM 939 N N . LEU A 1 123 ? -12.693 -1.926 31.911 1.00 95.06 123 LEU A N 1
ATOM 940 C CA . LEU A 1 123 ? -13.901 -2.524 32.469 1.00 95.06 123 LEU A CA 1
ATOM 941 C C . LEU A 1 123 ? -15.188 -1.863 31.949 1.00 95.06 123 LEU A C 1
ATOM 943 O O . LEU A 1 123 ? -16.212 -2.539 31.827 1.00 95.06 123 LEU A O 1
ATOM 947 N N . ASN A 1 124 ? -15.165 -0.561 31.666 1.00 94.56 124 ASN A N 1
ATOM 948 C CA . ASN A 1 124 ? -16.298 0.139 31.065 1.00 94.56 124 ASN A CA 1
ATOM 949 C C . ASN A 1 124 ? -16.456 -0.217 29.584 1.00 94.56 124 ASN A C 1
ATOM 951 O O . ASN A 1 124 ? -17.565 -0.564 29.177 1.00 94.56 124 ASN A O 1
ATOM 955 N N . PHE A 1 125 ? -15.353 -0.243 28.838 1.00 95.69 125 PHE A N 1
ATOM 956 C CA . PHE A 1 125 ? -15.316 -0.629 27.432 1.00 95.69 125 PHE A CA 1
ATOM 957 C C . PHE A 1 125 ? -15.899 -2.035 27.217 1.00 95.69 125 PHE A C 1
ATOM 959 O O . PHE A 1 125 ? -16.865 -2.205 26.472 1.00 95.69 125 PHE A O 1
ATOM 966 N N . GLU A 1 126 ? -15.444 -3.028 27.989 1.00 96.31 126 GLU A N 1
ATOM 967 C CA . GLU A 1 126 ? -15.969 -4.402 27.932 1.00 96.31 126 GLU A CA 1
ATOM 968 C C . GLU A 1 126 ? -17.471 -4.484 28.253 1.00 96.31 126 GLU A C 1
ATOM 970 O O . GLU A 1 126 ? -18.237 -5.230 27.628 1.00 96.31 126 GLU A O 1
ATOM 975 N N . LYS A 1 127 ? -17.935 -3.684 29.223 1.00 95.94 127 LYS A N 1
ATOM 976 C CA . LYS A 1 127 ? -19.366 -3.586 29.543 1.00 95.94 127 LYS A CA 1
ATOM 977 C C . LYS A 1 127 ? -20.161 -2.971 28.397 1.00 95.94 127 LYS A C 1
ATOM 979 O O . LYS A 1 127 ? -21.288 -3.415 28.169 1.00 95.94 127 LYS A O 1
ATOM 984 N N . ARG A 1 128 ? -19.629 -1.957 27.704 1.00 95.25 128 ARG A N 1
ATOM 985 C CA . ARG A 1 128 ? -20.298 -1.340 26.550 1.00 95.25 128 ARG A CA 1
ATOM 986 C C . ARG A 1 128 ? -20.409 -2.311 25.389 1.00 95.25 128 ARG A C 1
ATOM 988 O O . ARG A 1 128 ? -21.522 -2.474 24.892 1.00 95.25 128 ARG A O 1
ATOM 995 N N . ILE A 1 129 ? -19.329 -3.015 25.046 1.00 95.81 129 ILE A N 1
ATOM 996 C CA . ILE A 1 129 ? -19.339 -4.065 24.015 1.00 95.81 129 ILE A CA 1
ATOM 997 C C . ILE A 1 129 ? -20.399 -5.118 24.350 1.00 95.81 129 ILE A C 1
ATOM 999 O O . ILE A 1 129 ? -21.288 -5.395 23.544 1.00 95.81 129 ILE A O 1
ATOM 1003 N N . SER A 1 130 ? -20.373 -5.646 25.577 1.00 96.19 130 SER A N 1
ATOM 1004 C CA . SER A 1 130 ? -21.317 -6.679 26.021 1.00 96.19 130 SER A CA 1
ATOM 1005 C C . SER A 1 130 ? -22.772 -6.206 25.967 1.00 96.19 130 SER A C 1
ATOM 1007 O O . SER A 1 130 ? -23.650 -6.923 25.487 1.00 96.19 130 SER A O 1
ATOM 1009 N N . LYS A 1 131 ? -23.043 -4.982 26.439 1.00 96.00 131 LYS A N 1
ATOM 1010 C CA . LYS A 1 131 ? -24.387 -4.390 26.433 1.00 96.00 131 LYS A CA 1
ATOM 1011 C C . LYS A 1 131 ? -24.890 -4.153 25.009 1.00 96.00 131 LYS A C 1
ATOM 1013 O O . LYS A 1 131 ? -26.064 -4.400 24.739 1.00 96.00 131 LYS A O 1
ATOM 1018 N N . ASN A 1 132 ? -24.023 -3.671 24.120 1.00 96.31 132 ASN A N 1
ATOM 1019 C CA . ASN A 1 132 ? -24.350 -3.470 22.715 1.00 96.31 132 ASN A CA 1
ATOM 1020 C C . ASN A 1 132 ? -24.709 -4.807 22.049 1.00 96.31 132 ASN A C 1
ATOM 1022 O O . ASN A 1 132 ? -25.809 -4.946 21.514 1.00 96.31 132 ASN A O 1
ATOM 1026 N N . ALA A 1 133 ? -23.847 -5.817 22.193 1.00 94.44 133 ALA A N 1
ATOM 1027 C CA . ALA A 1 133 ? -24.070 -7.151 21.645 1.00 94.44 133 ALA A CA 1
ATOM 1028 C C . ALA A 1 133 ? -25.367 -7.796 22.174 1.00 94.44 133 ALA A C 1
ATOM 1030 O O . ALA A 1 133 ? -26.134 -8.368 21.399 1.00 94.44 133 ALA A O 1
ATOM 1031 N N . GLU A 1 134 ? -25.667 -7.660 23.473 1.00 95.62 134 GLU A N 1
ATOM 1032 C CA . GLU A 1 134 ? -26.916 -8.162 24.064 1.00 95.62 134 GLU A CA 1
ATOM 1033 C C . GLU A 1 134 ? -28.150 -7.478 23.457 1.00 95.62 134 GLU A C 1
ATOM 1035 O O . GLU A 1 134 ? -29.123 -8.147 23.094 1.00 95.62 134 GLU A O 1
ATOM 1040 N N . LEU A 1 135 ? -28.131 -6.147 23.336 1.00 94.38 135 LEU A N 1
ATOM 1041 C CA . LEU A 1 135 ? -29.255 -5.392 22.784 1.00 94.38 135 LEU A CA 1
ATOM 1042 C C . LEU A 1 135 ? -29.454 -5.676 21.293 1.00 94.38 135 LEU A C 1
ATOM 1044 O O . LEU A 1 135 ? -30.603 -5.829 20.875 1.00 94.38 135 LEU A O 1
ATOM 1048 N N . ARG A 1 136 ? -28.370 -5.827 20.520 1.00 92.94 136 ARG A N 1
ATOM 1049 C CA . ARG A 1 136 ? -28.423 -6.258 19.116 1.00 92.94 136 ARG A CA 1
ATOM 1050 C C . ARG A 1 136 ? -29.022 -7.657 18.984 1.00 92.94 136 ARG A C 1
ATOM 1052 O O . ARG A 1 136 ? -29.968 -7.840 18.227 1.00 92.94 136 ARG A O 1
ATOM 1059 N N . ALA A 1 137 ? -28.569 -8.618 19.791 1.00 93.00 137 ALA A N 1
ATOM 1060 C CA . ALA A 1 137 ? -29.110 -9.979 19.779 1.00 93.00 137 ALA A CA 1
ATOM 1061 C C . ALA A 1 137 ? -30.593 -10.033 20.192 1.00 93.00 137 ALA A C 1
ATOM 1063 O O . ALA A 1 137 ? -31.371 -10.837 19.682 1.00 93.00 137 ALA A O 1
ATOM 1064 N N . LYS A 1 138 ? -31.013 -9.170 21.123 1.00 94.62 138 LYS A N 1
ATOM 1065 C CA . LYS A 1 138 ? -32.398 -9.117 21.614 1.00 94.62 138 LYS A CA 1
ATOM 1066 C C . LYS A 1 138 ? -33.349 -8.387 20.666 1.00 94.62 138 LYS A C 1
ATOM 1068 O O . LYS A 1 138 ? -34.540 -8.703 20.633 1.00 94.62 138 LYS A O 1
ATOM 1073 N N . PHE A 1 139 ? -32.848 -7.390 19.943 1.00 93.38 139 PHE A N 1
ATOM 1074 C CA . PHE A 1 139 ? -33.637 -6.483 19.116 1.00 93.38 139 PHE A CA 1
ATOM 1075 C C . PHE A 1 139 ? -33.125 -6.416 17.672 1.00 93.38 139 PHE A C 1
ATOM 1077 O O . PHE A 1 139 ? -33.166 -5.355 17.066 1.00 93.38 139 PHE A O 1
ATOM 1084 N N . GLU A 1 140 ? -32.711 -7.553 17.108 1.00 89.81 140 GLU A N 1
ATOM 1085 C CA . GLU A 1 140 ? -32.109 -7.683 15.767 1.00 89.81 140 GLU A CA 1
ATOM 1086 C C . GLU A 1 140 ? -32.876 -6.925 14.665 1.00 89.81 140 GLU A C 1
ATOM 1088 O O . GLU A 1 140 ? -32.287 -6.263 13.820 1.00 89.81 140 GLU A O 1
ATOM 1093 N N . ASN A 1 141 ? -34.212 -6.951 14.718 1.00 91.25 141 ASN A N 1
ATOM 1094 C CA . ASN A 1 141 ? -35.084 -6.308 13.727 1.00 91.25 141 ASN A CA 1
ATOM 1095 C C . ASN A 1 141 ? -35.530 -4.879 14.104 1.00 91.25 141 ASN A C 1
ATOM 1097 O O . ASN A 1 141 ? -36.405 -4.320 13.444 1.00 91.25 141 ASN A O 1
ATOM 1101 N N . ASP A 1 142 ? -35.001 -4.298 15.184 1.00 92.12 142 ASP A N 1
ATOM 1102 C CA . ASP A 1 142 ? -35.403 -2.980 15.691 1.00 92.12 142 ASP A CA 1
ATOM 1103 C C . ASP A 1 142 ? -34.185 -2.119 16.084 1.00 92.12 142 ASP A C 1
ATOM 1105 O O . ASP A 1 142 ? -33.891 -1.958 17.277 1.00 92.12 142 ASP A O 1
ATOM 1109 N N . PRO A 1 143 ? -33.486 -1.525 15.090 1.00 90.62 143 PRO A N 1
ATOM 1110 C CA . PRO A 1 143 ? -32.271 -0.739 15.317 1.00 90.62 143 PRO A CA 1
ATOM 1111 C C . PRO A 1 143 ? -32.419 0.414 16.306 1.00 90.62 143 PRO A C 1
ATOM 1113 O O . PRO A 1 143 ? -31.491 0.738 17.043 1.00 90.62 143 PRO A O 1
ATOM 1116 N N . GLN A 1 144 ? -33.617 0.992 16.410 1.00 92.12 144 GLN A N 1
ATOM 1117 C CA . GLN A 1 144 ? -33.889 2.100 17.327 1.00 92.12 144 GLN A CA 1
ATOM 1118 C C . GLN A 1 144 ? -33.671 1.719 18.800 1.00 92.12 144 GLN A C 1
ATOM 1120 O O . GLN A 1 144 ? -33.401 2.589 19.626 1.00 92.12 144 GLN A O 1
ATOM 1125 N N . LYS A 1 145 ? -33.755 0.427 19.148 1.00 91.88 145 LYS A N 1
ATOM 1126 C CA . LYS A 1 145 ? -33.576 -0.048 20.528 1.00 91.88 145 LYS A CA 1
ATOM 1127 C C . LYS A 1 145 ? -32.124 -0.226 20.955 1.00 91.88 145 LYS A C 1
ATOM 1129 O O . LYS A 1 145 ? -31.868 -0.222 22.158 1.00 91.88 145 LYS A O 1
ATOM 1134 N N . PHE A 1 146 ? -31.197 -0.380 20.012 1.00 92.94 146 PHE A N 1
ATOM 1135 C CA . PHE A 1 146 ? -29.767 -0.523 20.302 1.00 92.94 146 PHE A CA 1
ATOM 1136 C C . PHE A 1 146 ? -28.920 0.655 19.796 1.00 92.94 146 PHE A C 1
ATOM 1138 O O . PHE A 1 146 ? -27.764 0.771 20.185 1.00 92.94 146 PHE A O 1
ATOM 1145 N N . MET A 1 147 ? -29.500 1.591 19.037 1.00 92.25 147 MET A N 1
ATOM 1146 C CA . MET A 1 147 ? -28.816 2.801 18.559 1.00 92.25 147 MET A CA 1
ATOM 1147 C C . MET A 1 147 ? -28.180 3.623 19.692 1.00 92.25 147 MET A C 1
ATOM 1149 O O . MET A 1 147 ? -27.053 4.085 19.569 1.00 92.25 147 MET A O 1
ATOM 1153 N N . GLY A 1 148 ? -28.857 3.757 20.839 1.00 94.81 148 GLY A N 1
ATOM 1154 C CA . GLY A 1 148 ? -28.277 4.444 22.000 1.00 94.81 148 GLY A CA 1
ATOM 1155 C C . GLY A 1 148 ? -27.043 3.732 22.565 1.00 94.81 148 GLY A C 1
ATOM 1156 O O . GLY A 1 148 ? -26.076 4.385 22.938 1.00 94.81 148 GLY A O 1
ATOM 1157 N N . SER A 1 149 ? -27.043 2.393 22.584 1.00 95.06 149 SER A N 1
ATOM 1158 C CA . SER A 1 149 ? -25.861 1.624 22.994 1.00 95.06 149 SER A CA 1
ATOM 1159 C C . SER A 1 149 ? -24.756 1.590 21.941 1.00 95.06 149 SER A C 1
ATOM 1161 O O . SER A 1 149 ? -23.628 1.278 22.296 1.00 95.06 149 SER A O 1
ATOM 1163 N N . GLU A 1 150 ? -25.061 1.856 20.669 1.00 95.06 150 GLU A N 1
ATOM 1164 C CA . GLU A 1 150 ? -24.045 2.054 19.627 1.00 95.06 150 GLU A CA 1
ATOM 1165 C C . GLU A 1 150 ? -23.353 3.395 19.793 1.00 95.06 150 GLU A C 1
ATOM 1167 O O . GLU A 1 150 ? -22.135 3.414 19.856 1.00 95.06 150 GLU A O 1
ATOM 1172 N N . ALA A 1 151 ? -24.108 4.479 19.979 1.00 95.38 151 ALA A N 1
ATOM 1173 C CA . ALA A 1 151 ? -23.531 5.798 20.238 1.00 95.38 151 ALA A CA 1
ATOM 1174 C C . ALA A 1 151 ? -22.665 5.816 21.512 1.00 95.38 151 ALA A C 1
ATOM 1176 O O . ALA A 1 151 ? -21.609 6.435 21.548 1.00 95.38 151 ALA A O 1
ATOM 1177 N N . ASP A 1 152 ? -23.098 5.104 22.557 1.00 95.38 152 ASP A N 1
ATOM 1178 C CA . ASP A 1 152 ? -22.294 4.906 23.765 1.00 95.38 152 ASP A CA 1
ATOM 1179 C C . ASP A 1 152 ? -20.994 4.118 23.496 1.00 95.38 152 ASP A C 1
ATOM 1181 O O . ASP A 1 152 ? -19.989 4.361 24.154 1.00 95.38 152 ASP A O 1
ATOM 1185 N N . LEU A 1 153 ? -21.029 3.127 22.597 1.00 96.88 153 LEU A N 1
ATOM 1186 C CA . LEU A 1 153 ? -19.865 2.301 22.265 1.00 96.88 153 LEU A CA 1
ATOM 1187 C C . LEU A 1 153 ? -18.880 3.071 21.377 1.00 96.88 153 LEU A C 1
ATOM 1189 O O . LEU A 1 153 ? -17.691 3.045 21.656 1.00 96.88 153 LEU A O 1
ATOM 1193 N N . ASP A 1 154 ? -19.380 3.781 20.367 1.00 96.06 154 ASP A N 1
ATOM 1194 C CA . ASP A 1 154 ? -18.643 4.729 19.517 1.00 96.06 154 ASP A CA 1
ATOM 1195 C C . ASP A 1 154 ? -17.830 5.722 20.365 1.00 96.06 154 ASP A C 1
ATOM 1197 O O . ASP A 1 154 ? -16.611 5.826 20.220 1.00 96.06 154 ASP A O 1
ATOM 1201 N N . ALA A 1 155 ? -18.485 6.370 21.336 1.00 95.69 155 ALA A N 1
ATOM 1202 C CA . ALA A 1 155 ? -17.828 7.317 22.230 1.00 95.69 155 ALA A CA 1
ATOM 1203 C C . ALA A 1 155 ? -16.719 6.660 23.071 1.00 95.69 155 ALA A C 1
ATOM 1205 O O . ALA A 1 155 ? -15.639 7.234 23.221 1.00 95.69 155 ALA A O 1
ATOM 1206 N N . ASP A 1 156 ? -16.964 5.456 23.597 1.00 95.12 156 ASP A N 1
ATOM 1207 C CA . ASP A 1 156 ? -15.964 4.720 24.372 1.00 95.12 156 ASP A CA 1
ATOM 1208 C C . ASP A 1 156 ? -14.784 4.270 23.487 1.00 95.12 156 ASP A C 1
ATOM 1210 O O . ASP A 1 156 ? -13.647 4.357 23.943 1.00 95.12 156 ASP A O 1
ATOM 1214 N N . ILE A 1 157 ? -15.008 3.864 22.228 1.00 97.19 157 ILE A N 1
ATOM 1215 C CA . ILE A 1 157 ? -13.936 3.537 21.265 1.00 97.19 157 ILE A CA 1
ATOM 1216 C C . ILE A 1 157 ? -13.047 4.760 21.035 1.00 97.19 157 ILE A C 1
ATOM 1218 O O . ILE A 1 157 ? -11.841 4.687 21.255 1.00 97.19 157 ILE A O 1
ATOM 1222 N N . LYS A 1 158 ? -13.645 5.905 20.686 1.00 94.69 158 LYS A N 1
ATOM 1223 C CA . LYS A 1 158 ? -12.916 7.164 20.456 1.00 94.69 158 LYS A CA 1
ATOM 1224 C C . LYS A 1 158 ? -12.165 7.645 21.695 1.00 94.69 158 LYS A C 1
ATOM 1226 O O . LYS A 1 158 ? -11.120 8.274 21.587 1.00 94.69 158 LYS A O 1
ATOM 1231 N N . SER A 1 159 ? -12.665 7.333 22.891 1.00 94.12 159 SER A N 1
ATOM 1232 C CA . SER A 1 159 ? -11.969 7.677 24.133 1.00 94.12 159 SER A CA 1
ATOM 1233 C C . SER A 1 159 ? -10.657 6.910 24.331 1.00 94.12 159 SER A C 1
ATOM 1235 O O . SER A 1 159 ? -9.799 7.380 25.073 1.00 94.12 159 SER A O 1
ATOM 1237 N N . LEU A 1 160 ? -10.472 5.757 23.672 1.00 96.12 160 LEU A N 1
ATOM 1238 C CA . LEU A 1 160 ? -9.239 4.967 23.766 1.00 96.12 160 LEU A CA 1
ATOM 1239 C C . LEU A 1 160 ? -8.048 5.666 23.108 1.00 96.12 160 LEU A C 1
ATOM 1241 O O . LEU A 1 160 ? -6.913 5.378 23.479 1.00 96.12 160 LEU A O 1
ATOM 1245 N N . SER A 1 161 ? -8.292 6.591 22.179 1.00 95.69 161 SER A N 1
ATOM 1246 C CA . SER A 1 161 ? -7.254 7.324 21.453 1.00 95.69 161 SER A CA 1
ATOM 1247 C C . SER A 1 161 ? -6.305 8.090 22.369 1.00 95.69 161 SER A C 1
ATOM 1249 O O . SER A 1 161 ? -5.140 8.239 22.036 1.00 95.69 161 SER A O 1
ATOM 1251 N N . ILE A 1 162 ? -6.743 8.482 23.571 1.00 95.25 162 ILE A N 1
ATOM 1252 C CA . ILE A 1 162 ? -5.877 9.116 24.579 1.00 95.25 162 ILE A CA 1
ATOM 1253 C C . ILE A 1 162 ? -4.692 8.231 25.004 1.00 95.25 162 ILE A C 1
ATOM 1255 O O . ILE A 1 162 ? -3.693 8.729 25.515 1.00 95.25 162 ILE A O 1
ATOM 1259 N N . LEU A 1 163 ? -4.773 6.912 24.798 1.00 95.88 163 LEU A N 1
ATOM 1260 C CA . LEU A 1 163 ? -3.662 6.007 25.084 1.00 95.88 163 LEU A CA 1
ATOM 1261 C C . LEU A 1 163 ? -2.455 6.258 24.164 1.00 95.88 163 LEU A C 1
ATOM 1263 O O . LEU A 1 163 ? -1.351 5.900 24.563 1.00 95.88 163 LEU A O 1
ATOM 1267 N N . SER A 1 164 ? -2.623 6.897 22.999 1.00 96.25 164 SER A N 1
ATOM 1268 C CA . SER A 1 164 ? -1.498 7.277 22.128 1.00 96.25 164 SER A CA 1
ATOM 1269 C C . SER A 1 164 ? -0.565 8.301 22.789 1.00 96.25 164 SER A C 1
ATOM 1271 O O . SER A 1 164 ? 0.636 8.311 22.533 1.00 96.25 164 SER A O 1
ATOM 1273 N N . GLU A 1 165 ? -1.084 9.104 23.722 1.00 96.06 165 GLU A N 1
ATOM 1274 C CA . GLU A 1 165 ? -0.297 10.023 24.554 1.00 96.06 165 GLU A CA 1
ATOM 1275 C C . GLU A 1 165 ? 0.350 9.322 25.763 1.00 96.06 165 GLU A C 1
ATOM 1277 O O . GLU A 1 165 ? 1.216 9.896 26.425 1.00 96.06 165 GLU A O 1
ATOM 1282 N N . HIS A 1 166 ? -0.043 8.070 26.035 1.00 96.25 166 HIS A N 1
ATOM 1283 C CA . HIS A 1 166 ? 0.406 7.264 27.172 1.00 96.25 166 HIS A CA 1
ATOM 1284 C C . HIS A 1 166 ? 0.855 5.835 26.788 1.00 96.25 166 HIS A C 1
ATOM 1286 O O . HIS A 1 166 ? 0.299 4.850 27.302 1.00 96.25 166 HIS A O 1
ATOM 1292 N N . PRO A 1 167 ? 1.877 5.663 25.923 1.00 95.94 167 PRO A N 1
ATOM 1293 C CA . PRO A 1 167 ? 2.335 4.340 25.487 1.00 95.94 167 PRO A CA 1
ATOM 1294 C C . PRO A 1 167 ? 2.814 3.426 26.622 1.00 95.94 167 PRO A C 1
ATOM 1296 O O . PRO A 1 167 ? 2.775 2.199 26.504 1.00 95.94 167 PRO A O 1
ATOM 1299 N N . GLU A 1 168 ? 3.209 3.987 27.771 1.00 95.88 168 GLU A N 1
ATOM 1300 C CA . GLU A 1 168 ? 3.552 3.229 28.979 1.00 95.88 168 GLU A CA 1
ATOM 1301 C C . GLU A 1 168 ? 2.405 2.357 29.510 1.00 95.88 168 GLU A C 1
ATOM 1303 O O . GLU A 1 168 ? 2.630 1.451 30.315 1.00 95.88 168 GLU A O 1
ATOM 1308 N N . LEU A 1 169 ? 1.179 2.606 29.049 1.00 96.88 169 LEU A N 1
ATOM 1309 C CA . LEU A 1 169 ? -0.026 1.888 29.436 1.00 96.88 169 LEU A CA 1
ATOM 1310 C C . LEU A 1 169 ? -0.415 0.769 28.459 1.00 96.88 169 LEU A C 1
ATOM 1312 O O . LEU A 1 169 ? -1.279 -0.046 28.798 1.00 96.88 169 LEU A O 1
ATOM 1316 N N . TYR A 1 170 ? 0.235 0.671 27.292 1.00 97.44 170 TYR A N 1
ATOM 1317 C CA . TYR A 1 170 ? -0.073 -0.335 26.266 1.00 97.44 170 TYR A CA 1
ATOM 1318 C C . TYR A 1 170 ? 0.052 -1.766 26.785 1.00 97.44 170 TYR A C 1
ATOM 1320 O O . TYR A 1 170 ? -0.794 -2.609 26.488 1.00 97.44 170 TYR A O 1
ATOM 1328 N N . GLU A 1 171 ? 1.060 -2.043 27.615 1.00 96.81 171 GLU A N 1
ATOM 1329 C CA . GLU A 1 171 ? 1.268 -3.383 28.168 1.00 96.81 171 GLU A CA 1
ATOM 1330 C C . GLU A 1 171 ? 0.105 -3.816 29.077 1.00 96.81 171 GLU A C 1
ATOM 1332 O O . GLU A 1 171 ? -0.372 -4.950 28.996 1.00 96.81 171 GLU A O 1
ATOM 1337 N N . GLU A 1 172 ? -0.392 -2.918 29.934 1.00 96.69 172 GLU A N 1
ATOM 1338 C CA . GLU A 1 172 ? -1.543 -3.221 30.789 1.00 96.69 172 GLU A CA 1
ATOM 1339 C C . GLU A 1 172 ? -2.829 -3.327 29.957 1.00 96.69 172 GLU A C 1
ATOM 1341 O O . GLU A 1 172 ? -3.616 -4.248 30.170 1.00 96.69 172 GLU A O 1
ATOM 1346 N N . PHE A 1 173 ? -3.025 -2.439 28.977 1.00 96.88 173 PHE A N 1
ATOM 1347 C CA . PHE A 1 173 ? -4.180 -2.474 28.077 1.00 96.88 173 PHE A CA 1
ATOM 1348 C C . PHE A 1 173 ? -4.256 -3.792 27.285 1.00 96.88 173 PHE A C 1
ATOM 1350 O O . PHE A 1 173 ? -5.319 -4.415 27.207 1.00 96.88 173 PHE A O 1
ATOM 1357 N N . ALA A 1 174 ? -3.113 -4.277 26.789 1.00 96.50 174 ALA A N 1
ATOM 1358 C CA . ALA A 1 174 ? -2.988 -5.578 26.139 1.00 96.50 174 ALA A CA 1
ATOM 1359 C C . ALA A 1 174 ? -3.279 -6.740 27.106 1.00 96.50 174 ALA A C 1
ATOM 1361 O O . ALA A 1 174 ? -4.073 -7.625 26.784 1.00 96.50 174 ALA A O 1
ATOM 1362 N N . LYS A 1 175 ? -2.712 -6.725 28.323 1.00 96.38 175 LYS A N 1
ATOM 1363 C CA . LYS A 1 175 ? -2.945 -7.767 29.348 1.00 96.38 175 LYS A CA 1
ATOM 1364 C C . LYS A 1 175 ? -4.402 -7.881 29.786 1.00 96.38 175 LYS A C 1
ATOM 1366 O O . LYS A 1 175 ? -4.842 -8.972 30.147 1.00 96.38 175 LYS A O 1
ATOM 1371 N N . LEU A 1 176 ? -5.139 -6.771 29.782 1.00 96.38 176 LEU A N 1
ATOM 1372 C CA . LEU A 1 176 ? -6.564 -6.745 30.116 1.00 96.38 176 LEU A CA 1
ATOM 1373 C C . LEU A 1 176 ? -7.451 -7.321 29.000 1.00 96.38 176 LEU A C 1
ATOM 1375 O O . LEU A 1 176 ? -8.641 -7.517 29.229 1.00 96.38 176 LEU A O 1
ATOM 1379 N N . GLY A 1 177 ? -6.885 -7.631 27.827 1.00 96.06 177 GLY A N 1
ATOM 1380 C CA . GLY A 1 177 ? -7.603 -8.189 26.680 1.00 96.06 177 GLY A CA 1
ATOM 1381 C C . GLY A 1 177 ? -8.304 -7.142 25.813 1.00 96.06 177 GLY A C 1
ATOM 1382 O O . GLY A 1 177 ? -8.902 -7.498 24.802 1.00 96.06 177 GLY A O 1
ATOM 1383 N N . CYS A 1 178 ? -8.194 -5.855 26.149 1.00 96.62 178 CYS A N 1
ATOM 1384 C CA . CYS A 1 178 ? -8.939 -4.800 25.466 1.00 96.62 178 CYS A CA 1
ATOM 1385 C C . CYS A 1 178 ? -8.465 -4.551 24.033 1.00 96.62 178 CYS A C 1
ATOM 1387 O O . CYS A 1 178 ? -9.274 -4.161 23.198 1.00 96.62 178 CYS A O 1
ATOM 1389 N N . VAL A 1 179 ? -7.194 -4.832 23.723 1.00 97.69 179 VAL A N 1
ATOM 1390 C CA . VAL A 1 179 ? -6.691 -4.810 22.338 1.00 97.69 179 VAL A CA 1
ATOM 1391 C C . VAL A 1 179 ? -7.440 -5.833 21.484 1.00 97.69 179 VAL A C 1
ATOM 1393 O O . VAL A 1 179 ? -7.910 -5.501 20.402 1.00 97.69 179 VAL A O 1
ATOM 1396 N N . ALA A 1 180 ? -7.617 -7.058 21.989 1.00 97.81 180 ALA A N 1
ATOM 1397 C CA . ALA A 1 180 ? -8.363 -8.094 21.280 1.00 97.81 180 ALA A CA 1
ATOM 1398 C C . ALA A 1 180 ? -9.844 -7.718 21.133 1.00 97.81 180 ALA A C 1
ATOM 1400 O O . ALA A 1 180 ? -10.427 -7.917 20.069 1.00 97.81 180 ALA A O 1
ATOM 1401 N N . SER A 1 181 ? -10.442 -7.117 22.164 1.00 97.94 181 SER A N 1
ATOM 1402 C CA . SER A 1 181 ? -11.812 -6.604 22.098 1.00 97.94 181 SER A CA 1
ATOM 1403 C C . SER A 1 181 ? -11.961 -5.484 21.068 1.00 97.94 181 SER A C 1
ATOM 1405 O O . SER A 1 181 ? -12.894 -5.531 20.271 1.00 97.94 181 SER A O 1
ATOM 1407 N N . LEU A 1 182 ? -11.023 -4.534 21.010 1.00 98.38 182 LEU A N 1
ATOM 1408 C CA . LEU A 1 182 ? -11.002 -3.474 20.000 1.00 98.38 182 LEU A CA 1
ATOM 1409 C C . LEU A 1 182 ? -10.856 -4.054 18.588 1.00 98.38 182 LEU A C 1
ATOM 1411 O O . LEU A 1 182 ? -11.636 -3.713 17.704 1.00 98.38 182 LEU A O 1
ATOM 1415 N N . VAL A 1 183 ? -9.931 -4.997 18.389 1.00 98.56 183 VAL A N 1
ATOM 1416 C CA . VAL A 1 183 ? -9.761 -5.693 17.105 1.00 98.56 183 VAL A CA 1
ATOM 1417 C C . VAL A 1 183 ? -11.030 -6.460 16.716 1.00 98.56 183 VAL A C 1
ATOM 1419 O O . VAL A 1 183 ? -11.435 -6.425 15.559 1.00 98.56 183 VAL A O 1
ATOM 1422 N N . SER A 1 184 ? -11.735 -7.080 17.667 1.00 97.88 184 SER A N 1
ATOM 1423 C CA . SER A 1 184 ? -12.986 -7.795 17.378 1.00 97.88 184 SER A CA 1
ATOM 1424 C C . SER A 1 184 ? -14.097 -6.891 16.820 1.00 97.88 184 SER A C 1
ATOM 1426 O O . SER A 1 184 ? -14.948 -7.359 16.059 1.00 97.88 184 SER A O 1
ATOM 1428 N N . LEU A 1 185 ? -14.070 -5.587 17.130 1.00 98.12 185 LEU A N 1
ATOM 1429 C CA . LEU A 1 185 ? -15.039 -4.613 16.618 1.00 98.12 185 LEU A CA 1
ATOM 1430 C C . LEU A 1 185 ? -14.866 -4.331 15.121 1.00 98.12 185 LEU A C 1
ATOM 1432 O O . LEU A 1 185 ? -15.809 -3.867 14.484 1.00 98.12 185 LEU A O 1
ATOM 1436 N N . LEU A 1 186 ? -13.738 -4.704 14.507 1.00 98.38 186 LEU A N 1
ATOM 1437 C CA . LEU A 1 186 ? -13.579 -4.647 13.049 1.00 98.38 186 LEU A CA 1
ATOM 1438 C C . LEU A 1 186 ? -14.594 -5.553 12.335 1.00 98.38 186 LEU A C 1
ATOM 1440 O O . LEU A 1 186 ? -14.977 -5.269 11.203 1.00 98.38 186 LEU A O 1
ATOM 1444 N N . ALA A 1 187 ? -15.064 -6.622 12.983 1.00 97.38 187 ALA A N 1
ATOM 1445 C CA . ALA A 1 187 ? -16.099 -7.506 12.447 1.00 97.38 187 ALA A CA 1
ATOM 1446 C C . ALA A 1 187 ? -17.532 -6.996 12.696 1.00 97.38 187 ALA A C 1
ATOM 1448 O O . ALA A 1 187 ? -18.495 -7.671 12.330 1.00 97.38 187 ALA A O 1
ATOM 1449 N N . HIS A 1 188 ? -17.702 -5.827 13.323 1.00 96.75 188 HIS A N 1
ATOM 1450 C CA . HIS A 1 188 ? -19.016 -5.316 13.699 1.00 96.75 188 HIS A CA 1
ATOM 1451 C C . HIS A 1 188 ? -19.911 -5.082 12.469 1.00 96.75 188 HIS A C 1
ATOM 1453 O O . HIS A 1 188 ? -19.437 -4.687 11.401 1.00 96.75 188 HIS A O 1
ATOM 1459 N N . GLU A 1 189 ? -21.214 -5.352 12.606 1.00 93.00 189 GLU A N 1
ATOM 1460 C CA . GLU A 1 189 ? -22.192 -5.263 11.508 1.00 93.00 189 GLU A CA 1
ATOM 1461 C C . GLU A 1 189 ? -22.487 -3.815 11.092 1.00 93.00 189 GLU A C 1
ATOM 1463 O O . GLU A 1 189 ? -22.759 -3.559 9.922 1.00 93.00 189 GLU A O 1
ATOM 1468 N N . ASN A 1 190 ? -22.431 -2.874 12.040 1.00 94.56 190 ASN A N 1
ATOM 1469 C CA . ASN A 1 190 ? -22.404 -1.443 11.737 1.00 94.56 190 ASN A CA 1
ATOM 1470 C C . ASN A 1 190 ? -20.970 -1.050 11.348 1.00 94.56 190 ASN A C 1
ATOM 1472 O O . ASN A 1 190 ? -20.067 -1.180 12.181 1.00 94.56 190 ASN A O 1
ATOM 1476 N N . THR A 1 191 ? -20.782 -0.598 10.104 1.00 95.88 191 THR A N 1
ATOM 1477 C CA . THR A 1 191 ? -19.483 -0.186 9.562 1.00 95.88 191 THR A CA 1
ATOM 1478 C C . THR A 1 191 ? -18.921 1.033 10.277 1.00 95.88 191 THR A C 1
ATOM 1480 O O . THR A 1 191 ? -17.711 1.076 10.439 1.00 95.88 191 THR A O 1
ATOM 1483 N N . ASP A 1 192 ? -19.751 1.941 10.797 1.00 95.81 192 ASP A N 1
ATOM 1484 C CA . ASP A 1 192 ? -19.284 3.127 11.530 1.00 95.81 192 ASP A CA 1
ATOM 1485 C C . ASP A 1 192 ? -18.464 2.730 12.771 1.00 95.81 192 ASP A C 1
ATOM 1487 O O . ASP A 1 192 ? -17.346 3.194 12.960 1.00 95.81 192 ASP A O 1
ATOM 1491 N N . ILE A 1 193 ? -18.958 1.761 13.552 1.00 97.38 193 ILE A N 1
ATOM 1492 C CA . ILE A 1 193 ? -18.252 1.224 14.731 1.00 97.38 193 ILE A CA 1
ATOM 1493 C C . ILE A 1 193 ? -16.931 0.552 14.341 1.00 97.38 193 ILE A C 1
ATOM 1495 O O . ILE A 1 193 ? -15.938 0.654 15.059 1.00 97.38 193 ILE A O 1
ATOM 1499 N N . ALA A 1 194 ? -16.913 -0.157 13.210 1.00 98.06 194 ALA A N 1
ATOM 1500 C CA . ALA A 1 194 ? -15.691 -0.782 12.725 1.00 98.06 194 ALA A CA 1
ATOM 1501 C C . ALA A 1 194 ? -14.682 0.265 12.239 1.00 98.06 194 ALA A C 1
ATOM 1503 O O . ALA A 1 194 ? -13.499 0.130 12.527 1.00 98.06 194 ALA A O 1
ATOM 1504 N N . ILE A 1 195 ? -15.142 1.305 11.540 1.00 98.38 195 ILE A N 1
ATOM 1505 C CA . ILE A 1 195 ? -14.315 2.423 11.076 1.00 98.38 195 ILE A CA 1
ATOM 1506 C C . ILE A 1 195 ? -13.715 3.163 12.270 1.00 98.38 195 ILE A C 1
ATOM 1508 O O . ILE A 1 195 ? -12.510 3.384 12.266 1.00 98.38 195 ILE A O 1
ATOM 1512 N N . ASP A 1 196 ? -14.504 3.458 13.304 1.00 98.31 196 ASP A N 1
ATOM 1513 C CA . ASP A 1 196 ? -14.011 4.077 14.538 1.00 98.31 196 ASP A CA 1
ATOM 1514 C C . ASP A 1 196 ? -12.949 3.210 15.217 1.00 98.31 196 ASP A C 1
ATOM 1516 O O . ASP A 1 196 ? -11.899 3.708 15.609 1.00 98.31 196 ASP A O 1
ATOM 1520 N N . ALA A 1 197 ? -13.175 1.896 15.310 1.00 98.56 197 ALA A N 1
ATOM 1521 C CA . ALA A 1 197 ? -12.189 0.984 15.879 1.00 98.56 197 ALA A CA 1
ATOM 1522 C C . ALA A 1 197 ? -10.889 0.961 15.056 1.00 98.56 197 ALA A C 1
ATOM 1524 O O . ALA A 1 197 ? -9.802 0.966 15.630 1.00 98.56 197 ALA A O 1
ATOM 1525 N N . ILE A 1 198 ? -10.981 0.970 13.722 1.00 98.62 198 ILE A N 1
ATOM 1526 C CA . ILE A 1 198 ? -9.815 1.030 12.826 1.00 98.62 198 ILE A CA 1
ATOM 1527 C C . ILE A 1 198 ? -9.097 2.375 12.966 1.00 98.62 198 ILE A C 1
ATOM 1529 O O . ILE A 1 198 ? -7.872 2.391 13.031 1.00 98.62 198 ILE A O 1
ATOM 1533 N N . GLN A 1 199 ? -9.833 3.484 13.053 1.00 98.44 199 GLN A N 1
ATOM 1534 C CA . GLN A 1 199 ? -9.267 4.810 13.280 1.00 98.44 199 GLN A CA 1
ATOM 1535 C C . GLN A 1 199 ? -8.508 4.851 14.610 1.00 98.44 199 GLN A C 1
ATOM 1537 O O . GLN A 1 199 ? -7.355 5.265 14.639 1.00 98.44 199 GLN A O 1
ATOM 1542 N N . THR A 1 200 ? -9.096 4.345 15.695 1.00 98.44 200 THR A N 1
ATOM 1543 C CA . THR A 1 200 ? -8.405 4.246 16.983 1.00 98.44 200 THR A CA 1
ATOM 1544 C C . THR A 1 200 ? -7.147 3.383 16.875 1.00 98.44 200 THR A C 1
ATOM 1546 O O . THR A 1 200 ? -6.104 3.770 17.386 1.00 98.44 200 THR A O 1
ATOM 1549 N N . LEU A 1 201 ? -7.186 2.238 16.181 1.00 98.44 201 LEU A N 1
ATOM 1550 C CA . LEU A 1 201 ? -5.974 1.440 15.946 1.00 98.44 201 LEU A CA 1
ATOM 1551 C C . LEU A 1 201 ? -4.912 2.221 15.158 1.00 98.44 201 LEU A C 1
ATOM 1553 O O . LEU A 1 201 ? -3.728 2.084 15.456 1.00 98.44 201 LEU A O 1
ATOM 1557 N N . SER A 1 202 ? -5.325 3.039 14.189 1.00 97.94 202 SER A N 1
ATOM 1558 C CA . SER A 1 202 ? -4.446 3.920 13.410 1.00 97.94 202 SER A CA 1
ATOM 1559 C C . SER A 1 202 ? -3.735 4.910 14.329 1.00 97.94 202 SER A C 1
ATOM 1561 O O . SER A 1 202 ? -2.517 4.990 14.300 1.00 97.94 202 SER A O 1
ATOM 1563 N N . GLU A 1 203 ? -4.479 5.574 15.214 1.00 98.06 203 GLU A N 1
ATOM 1564 C CA . GLU A 1 203 ? -3.959 6.582 16.147 1.00 98.06 203 GLU A CA 1
ATOM 1565 C C . GLU A 1 203 ? -3.042 5.975 17.220 1.00 98.06 203 GLU A C 1
ATOM 1567 O O . GLU A 1 203 ? -2.039 6.574 17.598 1.00 98.06 203 GLU A O 1
ATOM 1572 N N . LEU A 1 204 ? -3.340 4.762 17.700 1.00 97.69 204 LEU A 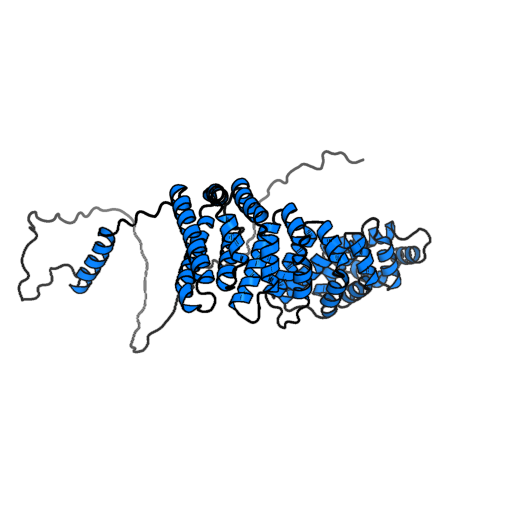N 1
ATOM 1573 C CA . LEU A 1 204 ? -2.480 4.050 18.655 1.00 97.69 204 LEU A CA 1
ATOM 1574 C C . LEU A 1 204 ? -1.171 3.555 18.028 1.00 97.69 204 LEU A C 1
ATOM 1576 O O . LEU A 1 204 ? -0.203 3.299 18.750 1.00 97.69 204 LEU A O 1
ATOM 1580 N N . THR A 1 205 ? -1.164 3.371 16.708 1.00 96.81 205 THR A N 1
ATOM 1581 C CA . THR A 1 205 ? -0.019 2.854 15.953 1.00 96.81 205 THR A CA 1
ATOM 1582 C C . THR A 1 205 ? 0.681 3.925 15.117 1.00 96.81 205 THR A C 1
ATOM 1584 O O . THR A 1 205 ? 1.551 3.591 14.324 1.00 96.81 205 THR A O 1
ATOM 1587 N N . ASP A 1 206 ? 0.321 5.194 15.280 1.00 95.75 206 ASP A N 1
ATOM 1588 C CA . ASP A 1 206 ? 0.883 6.286 14.490 1.00 95.75 206 ASP A CA 1
ATOM 1589 C C . ASP A 1 206 ? 2.397 6.451 14.739 1.00 95.75 206 ASP A C 1
ATOM 1591 O O . ASP A 1 206 ? 2.895 6.179 15.836 1.00 95.75 206 ASP A O 1
ATOM 1595 N N . GLU A 1 207 ? 3.144 6.882 13.719 1.00 90.62 207 GLU A N 1
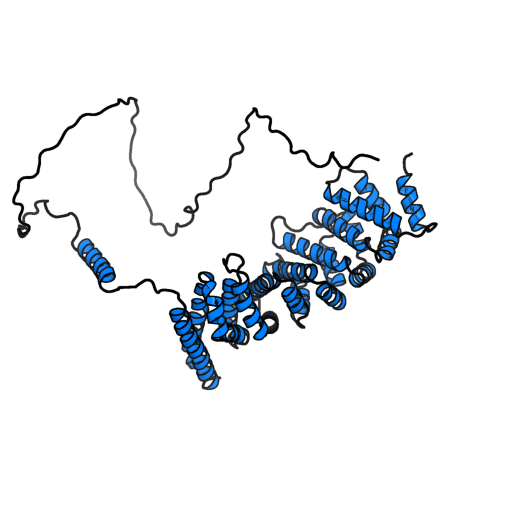ATOM 1596 C CA . GLU A 1 207 ? 4.596 7.075 13.807 1.00 90.62 207 GLU A CA 1
ATOM 1597 C C . GLU A 1 207 ? 5.009 8.190 14.782 1.00 90.62 207 GLU A C 1
ATOM 1599 O O . GLU A 1 207 ? 6.115 8.151 15.329 1.00 90.62 207 GLU A O 1
ATOM 1604 N N . ASP A 1 208 ? 4.120 9.154 15.045 1.00 92.81 208 ASP A N 1
ATOM 1605 C CA . ASP A 1 208 ? 4.357 10.240 15.997 1.00 92.81 208 ASP A CA 1
ATOM 1606 C C . ASP A 1 208 ? 4.235 9.779 17.462 1.00 92.81 208 ASP A C 1
ATOM 1608 O O . ASP A 1 208 ? 4.711 10.465 18.382 1.00 92.81 208 ASP A O 1
ATOM 1612 N N . VAL A 1 209 ? 3.658 8.596 17.708 1.00 93.62 209 VAL A N 1
ATOM 1613 C CA . VAL A 1 209 ? 3.544 8.016 19.049 1.00 93.62 209 VAL A CA 1
ATOM 1614 C C . VAL A 1 209 ? 4.933 7.665 19.579 1.00 93.62 209 VAL A C 1
ATOM 1616 O O . VAL A 1 209 ? 5.634 6.801 19.057 1.00 93.62 209 VAL A O 1
ATOM 1619 N N . GLN A 1 210 ? 5.323 8.297 20.689 1.00 92.94 210 GLN A N 1
ATOM 1620 C CA . GLN A 1 210 ? 6.623 8.092 21.342 1.00 92.94 210 GLN A CA 1
ATOM 1621 C C . GLN A 1 210 ? 6.652 6.796 22.177 1.00 92.94 210 GLN A C 1
ATOM 1623 O O . GLN A 1 210 ? 6.985 6.811 23.363 1.00 92.94 210 GLN A O 1
ATOM 1628 N N . ALA A 1 211 ? 6.258 5.677 21.567 1.00 93.12 211 ALA A N 1
ATOM 1629 C CA . ALA A 1 211 ? 6.286 4.357 22.179 1.00 93.12 211 ALA A CA 1
ATOM 1630 C C . ALA A 1 211 ? 7.689 3.744 22.094 1.00 93.12 211 ALA A C 1
ATOM 1632 O O . ALA A 1 211 ? 8.304 3.677 21.030 1.00 93.12 211 ALA A O 1
ATOM 1633 N N . GLU A 1 212 ? 8.176 3.214 23.212 1.00 94.69 212 GLU A N 1
ATOM 1634 C CA . GLU A 1 212 ? 9.350 2.345 23.208 1.00 94.69 212 GLU A CA 1
ATOM 1635 C C . GLU A 1 212 ? 9.024 1.021 22.500 1.00 94.69 212 GLU A C 1
ATOM 1637 O O . GLU A 1 212 ? 7.886 0.542 22.529 1.00 94.69 212 GLU A O 1
ATOM 1642 N N . GLN A 1 213 ? 10.039 0.367 21.927 1.00 93.12 213 GLN A N 1
ATOM 1643 C CA . GLN A 1 213 ? 9.848 -0.874 21.163 1.00 93.12 213 GLN A CA 1
ATOM 1644 C C . GLN A 1 213 ? 9.091 -1.956 21.954 1.00 93.12 213 GLN A C 1
ATOM 1646 O O . GLN A 1 213 ? 8.253 -2.650 21.391 1.00 93.12 213 GLN A O 1
ATOM 1651 N N . GLU A 1 214 ? 9.343 -2.089 23.261 1.00 95.06 214 GLU A N 1
ATOM 1652 C CA . GLU A 1 214 ? 8.657 -3.075 24.113 1.00 95.06 214 GLU A CA 1
ATOM 1653 C C . GLU A 1 214 ? 7.151 -2.785 24.258 1.00 95.06 214 GLU A C 1
ATOM 1655 O O . GLU A 1 214 ? 6.338 -3.710 24.288 1.00 95.06 214 GLU A O 1
ATOM 1660 N N . GLN A 1 215 ? 6.772 -1.505 24.319 1.00 95.19 215 GLN A N 1
ATOM 1661 C CA . GLN A 1 215 ? 5.377 -1.064 24.429 1.00 95.19 215 GLN A CA 1
ATOM 1662 C C . GLN A 1 215 ? 4.647 -1.290 23.106 1.00 95.19 215 GLN A C 1
ATOM 1664 O O . GLN A 1 215 ? 3.558 -1.869 23.084 1.00 95.19 215 GLN A O 1
ATOM 1669 N N . TRP A 1 216 ? 5.293 -0.897 22.006 1.00 95.31 216 TRP A N 1
ATOM 1670 C CA . TRP A 1 216 ? 4.824 -1.145 20.650 1.00 95.31 216 TRP A CA 1
ATOM 1671 C C . TRP A 1 216 ? 4.612 -2.639 20.391 1.00 95.31 216 TRP A C 1
ATOM 1673 O O . TRP A 1 216 ? 3.535 -3.060 19.969 1.00 95.31 216 TRP A O 1
ATOM 1683 N N . ASP A 1 217 ? 5.612 -3.462 20.712 1.00 95.81 217 ASP A N 1
ATOM 1684 C CA . ASP A 1 217 ? 5.544 -4.907 20.529 1.00 95.81 217 ASP A CA 1
ATOM 1685 C C . ASP A 1 217 ? 4.421 -5.521 21.374 1.00 95.81 217 ASP A C 1
ATOM 1687 O O . ASP A 1 217 ? 3.746 -6.441 20.913 1.00 95.81 217 ASP A O 1
ATOM 1691 N N . SER A 1 218 ? 4.169 -5.024 22.590 1.00 96.75 218 SER A N 1
ATOM 1692 C CA . SER A 1 218 ? 3.053 -5.508 23.409 1.00 96.75 218 SER A CA 1
ATOM 1693 C C . SER A 1 218 ? 1.692 -5.236 22.759 1.00 96.75 218 SER A C 1
ATOM 1695 O O . SER A 1 218 ? 0.822 -6.109 22.801 1.00 96.75 218 SER A O 1
ATOM 1697 N N . LEU A 1 219 ? 1.500 -4.055 22.165 1.00 97.25 219 LEU A N 1
ATOM 1698 C CA . LEU A 1 219 ? 0.268 -3.703 21.456 1.00 97.25 219 LEU A CA 1
ATOM 1699 C C . LEU A 1 219 ? 0.122 -4.535 20.175 1.00 97.25 219 LEU A C 1
ATOM 1701 O O . LEU A 1 219 ? -0.875 -5.236 19.997 1.00 97.25 219 LEU A O 1
ATOM 1705 N N . VAL A 1 220 ? 1.139 -4.513 19.311 1.00 97.19 220 VAL A N 1
ATOM 1706 C CA . VAL A 1 220 ? 1.097 -5.167 17.998 1.00 97.19 220 VAL A CA 1
ATOM 1707 C C . VAL A 1 220 ? 0.975 -6.681 18.120 1.00 97.19 220 VAL A C 1
ATOM 1709 O O . VAL A 1 220 ? 0.187 -7.281 17.392 1.00 97.19 220 VAL A O 1
ATOM 1712 N N . ASN A 1 221 ? 1.680 -7.325 19.055 1.00 97.56 221 ASN A N 1
ATOM 1713 C CA . ASN A 1 221 ? 1.526 -8.768 19.254 1.00 97.56 221 ASN A CA 1
ATOM 1714 C C . ASN A 1 221 ? 0.099 -9.127 19.685 1.00 97.56 221 ASN A C 1
ATOM 1716 O O . ASN A 1 221 ? -0.465 -10.076 19.147 1.00 97.56 221 ASN A O 1
ATOM 1720 N N . ALA A 1 222 ? -0.521 -8.337 20.568 1.00 98.12 222 ALA A N 1
ATOM 1721 C CA . ALA A 1 222 ? -1.911 -8.554 20.960 1.00 98.12 222 ALA A CA 1
ATOM 1722 C C . ALA A 1 222 ? -2.894 -8.343 19.791 1.00 98.12 222 ALA A C 1
ATOM 1724 O O . ALA A 1 222 ? -3.876 -9.076 19.685 1.00 98.12 222 ALA A O 1
ATOM 1725 N N . MET A 1 223 ? -2.625 -7.396 18.884 1.00 98.31 223 MET A N 1
ATOM 1726 C CA . MET A 1 223 ? -3.421 -7.217 17.662 1.00 98.31 223 MET A CA 1
ATOM 1727 C C . MET A 1 223 ? -3.273 -8.408 16.704 1.00 98.31 223 MET A C 1
ATOM 1729 O O . MET A 1 223 ? -4.256 -8.883 16.136 1.00 98.31 223 MET A O 1
ATOM 1733 N N . LEU A 1 224 ? -2.046 -8.906 16.523 1.00 98.12 224 LEU A N 1
ATOM 1734 C CA . LEU A 1 224 ? -1.760 -10.054 15.661 1.00 98.12 224 LEU A CA 1
ATOM 1735 C C . LEU A 1 224 ? -2.376 -11.348 16.200 1.00 98.12 224 LEU A C 1
ATOM 1737 O O . LEU A 1 224 ? -2.897 -12.128 15.409 1.00 98.12 224 LEU A O 1
ATOM 1741 N N . ASP A 1 225 ? -2.350 -11.554 17.517 1.00 98.00 225 ASP A N 1
ATOM 1742 C CA . ASP A 1 225 ? -3.001 -12.691 18.180 1.00 98.00 225 ASP A CA 1
ATOM 1743 C C . ASP A 1 225 ? -4.537 -12.637 18.068 1.00 98.00 225 ASP A C 1
ATOM 1745 O O . ASP A 1 225 ? -5.200 -13.663 18.218 1.00 98.00 225 ASP A O 1
ATOM 1749 N N . ALA A 1 226 ? -5.099 -11.457 17.789 1.00 98.06 226 ALA A N 1
ATOM 1750 C CA . ALA A 1 226 ? -6.523 -11.224 17.549 1.00 98.06 226 ALA A CA 1
ATOM 1751 C C . ALA A 1 226 ? -6.896 -11.173 16.051 1.00 98.06 226 ALA A C 1
ATOM 1753 O O . ALA A 1 226 ? -7.973 -10.691 15.705 1.00 98.06 226 ALA A O 1
ATOM 1754 N N . ASP A 1 227 ? -6.017 -11.649 15.161 1.00 97.69 227 ASP A N 1
ATOM 1755 C CA . ASP A 1 227 ? -6.246 -11.742 13.712 1.00 97.69 227 ASP A CA 1
ATOM 1756 C C . ASP A 1 227 ? -6.516 -10.390 13.014 1.00 97.69 227 ASP A C 1
ATOM 1758 O O . ASP A 1 227 ? -7.228 -10.318 12.006 1.00 97.69 227 ASP A O 1
ATOM 1762 N N . VAL A 1 228 ? -5.900 -9.298 13.499 1.00 98.56 228 VAL A N 1
ATOM 1763 C CA . VAL A 1 228 ? -6.117 -7.939 12.959 1.00 98.56 228 VAL A CA 1
ATOM 1764 C C . VAL A 1 228 ? -5.929 -7.847 11.439 1.00 98.56 228 VAL A C 1
ATOM 1766 O O . VAL A 1 228 ? -6.705 -7.179 10.765 1.00 98.56 228 VAL A O 1
ATOM 1769 N N . ILE A 1 229 ? -4.940 -8.549 10.873 1.00 98.31 229 ILE A N 1
ATOM 1770 C CA . ILE A 1 229 ? -4.638 -8.499 9.433 1.00 98.31 229 ILE A CA 1
ATOM 1771 C C . ILE A 1 229 ? -5.818 -9.038 8.617 1.00 98.31 229 ILE A C 1
ATOM 1773 O O . ILE A 1 229 ? -6.218 -8.419 7.631 1.00 98.31 229 ILE A O 1
ATOM 1777 N N . GLU A 1 230 ? -6.388 -10.172 9.033 1.00 97.56 230 GLU A N 1
ATOM 1778 C CA . GLU A 1 230 ? -7.518 -10.783 8.334 1.00 97.56 230 GLU A CA 1
ATOM 1779 C C . GLU A 1 230 ? -8.751 -9.875 8.425 1.00 97.56 230 GLU A C 1
ATOM 1781 O O . GLU A 1 230 ? -9.423 -9.624 7.422 1.00 97.56 230 GLU A O 1
ATOM 1786 N N . LEU A 1 231 ? -9.017 -9.320 9.609 1.00 98.31 231 LEU A N 1
ATOM 1787 C CA . LEU A 1 231 ? -10.157 -8.437 9.851 1.00 98.31 231 LEU A CA 1
ATOM 1788 C C . LEU A 1 231 ? -10.055 -7.107 9.088 1.00 98.31 231 LEU A C 1
ATOM 1790 O O . LEU A 1 231 ? -11.058 -6.623 8.555 1.00 98.31 231 LEU A O 1
ATOM 1794 N N . LEU A 1 232 ? -8.856 -6.533 8.966 1.00 98.56 232 LEU A N 1
ATOM 1795 C CA . LEU A 1 232 ? -8.605 -5.367 8.114 1.00 98.56 232 LEU A CA 1
ATOM 1796 C C . LEU A 1 232 ? -8.874 -5.697 6.637 1.00 98.56 232 LEU A C 1
ATOM 1798 O O . LEU A 1 232 ? -9.594 -4.962 5.959 1.00 98.56 232 LEU A O 1
ATOM 1802 N N . ALA A 1 233 ? -8.382 -6.839 6.143 1.00 97.56 233 ALA A N 1
ATOM 1803 C CA . ALA A 1 233 ? -8.600 -7.264 4.759 1.00 97.56 233 ALA A CA 1
ATOM 1804 C C . ALA A 1 233 ? -10.086 -7.544 4.441 1.00 97.56 233 ALA A C 1
ATOM 1806 O O . ALA A 1 233 ? -10.568 -7.253 3.338 1.00 97.56 233 ALA A O 1
ATOM 1807 N N . GLN A 1 234 ? -10.844 -8.062 5.412 1.00 97.25 234 GLN A N 1
ATOM 1808 C CA . GLN A 1 234 ? -12.298 -8.201 5.307 1.00 97.25 234 GLN A CA 1
ATOM 1809 C C . GLN A 1 234 ? -12.993 -6.833 5.210 1.00 97.25 234 GLN A C 1
ATOM 1811 O O . GLN A 1 234 ? -13.905 -6.670 4.393 1.00 97.25 234 GLN A O 1
ATOM 1816 N N . ASN A 1 235 ? -12.542 -5.835 5.980 1.00 98.19 235 ASN A N 1
ATOM 1817 C CA . ASN A 1 235 ? -13.084 -4.475 5.915 1.00 98.19 235 ASN A CA 1
ATOM 1818 C C . ASN A 1 235 ? -12.837 -3.814 4.555 1.00 98.19 235 ASN A C 1
ATOM 1820 O O . ASN A 1 235 ? -13.778 -3.288 3.966 1.00 98.19 235 ASN A O 1
ATOM 1824 N N . LEU A 1 236 ? -11.633 -3.947 3.989 1.00 97.25 236 LEU A N 1
ATOM 1825 C CA . LEU A 1 236 ? -11.334 -3.471 2.631 1.00 97.25 236 LEU A CA 1
ATOM 1826 C C . LEU A 1 236 ? -12.344 -3.984 1.590 1.00 97.25 236 LEU A C 1
ATOM 1828 O O . LEU A 1 236 ? -12.714 -3.273 0.657 1.00 97.25 236 LEU A O 1
ATOM 1832 N N . SER A 1 237 ? -12.810 -5.223 1.746 1.00 94.62 237 SER A N 1
ATOM 1833 C CA . SER A 1 237 ? -13.728 -5.858 0.796 1.00 94.62 237 SER A CA 1
ATOM 1834 C C . SER A 1 237 ? -15.193 -5.445 0.966 1.00 94.62 237 SER A C 1
ATOM 1836 O O . SER A 1 237 ? -15.960 -5.575 0.011 1.00 94.62 237 SER A O 1
ATOM 1838 N N . ARG A 1 238 ? -15.600 -4.995 2.161 1.00 96.12 238 ARG A N 1
ATOM 1839 C CA . ARG A 1 238 ? -17.006 -4.681 2.475 1.00 96.12 238 ARG A CA 1
ATOM 1840 C C . ARG A 1 238 ? -17.332 -3.186 2.453 1.00 96.12 238 ARG A C 1
ATOM 1842 O O . ARG A 1 238 ? -18.496 -2.857 2.257 1.00 96.12 238 ARG A O 1
ATOM 1849 N N . LEU A 1 239 ? -16.339 -2.320 2.668 1.00 97.38 239 LEU A N 1
ATOM 1850 C CA . LEU A 1 239 ? -16.509 -0.866 2.662 1.00 97.38 239 LEU A CA 1
ATOM 1851 C C . LEU A 1 239 ? -16.755 -0.348 1.239 1.00 97.38 239 LEU A C 1
ATOM 1853 O O . LEU A 1 239 ? -16.063 -0.729 0.291 1.00 97.38 239 LEU A O 1
ATOM 1857 N N . ASP A 1 240 ? -17.732 0.544 1.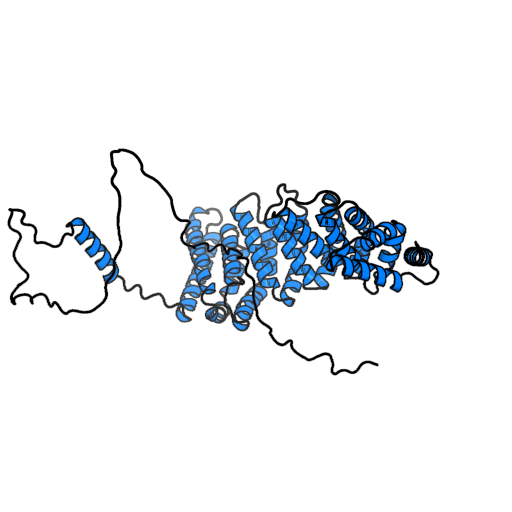090 1.00 96.38 240 ASP A N 1
ATOM 1858 C CA . ASP A 1 240 ? -18.080 1.167 -0.183 1.00 96.38 240 ASP A CA 1
ATOM 1859 C C . ASP A 1 240 ? -17.551 2.603 -0.267 1.00 96.38 240 ASP A C 1
ATOM 1861 O O . ASP A 1 240 ? -18.173 3.546 0.209 1.00 96.38 240 ASP A O 1
ATOM 1865 N N . GLU A 1 241 ? -16.439 2.795 -0.981 1.00 96.19 241 GLU A N 1
ATOM 1866 C CA . GLU A 1 241 ? -15.821 4.113 -1.205 1.00 96.19 241 GLU A CA 1
ATOM 1867 C C . GLU A 1 241 ? -16.718 5.143 -1.932 1.00 96.19 241 GLU A C 1
ATOM 1869 O O . GLU A 1 241 ? -16.295 6.285 -2.135 1.00 96.19 241 GLU A O 1
ATOM 1874 N N . SER A 1 242 ? -17.922 4.765 -2.384 1.00 95.25 242 SER A N 1
ATOM 1875 C CA . SER A 1 242 ? -18.932 5.730 -2.836 1.00 95.25 242 SER A CA 1
ATOM 1876 C C . SER A 1 242 ? -19.513 6.564 -1.686 1.00 95.25 242 SER A C 1
ATOM 1878 O O . SER A 1 242 ? -20.012 7.667 -1.922 1.00 95.25 242 SER A O 1
ATOM 1880 N N . GLN A 1 243 ? -19.410 6.060 -0.454 1.00 96.44 243 GLN A N 1
ATOM 1881 C CA . GLN A 1 243 ? -19.791 6.735 0.778 1.00 96.44 243 GLN A CA 1
ATOM 1882 C C . GLN A 1 243 ? -18.553 7.365 1.421 1.00 96.44 243 GLN A C 1
ATOM 1884 O O . GLN A 1 243 ? -17.504 6.732 1.532 1.00 96.44 243 GLN A O 1
ATOM 1889 N N . ASP A 1 244 ? -18.665 8.625 1.849 1.00 96.31 244 ASP A N 1
ATOM 1890 C CA . ASP A 1 244 ? -17.514 9.372 2.367 1.00 96.31 244 ASP A CA 1
ATOM 1891 C C . ASP A 1 244 ? -16.931 8.739 3.645 1.00 96.31 244 ASP A C 1
ATOM 1893 O O . ASP A 1 244 ? -15.711 8.687 3.779 1.00 96.31 244 ASP A O 1
ATOM 1897 N N . ALA A 1 245 ? -17.782 8.212 4.536 1.00 95.75 245 ALA A N 1
ATOM 1898 C CA . ALA A 1 245 ? -17.357 7.536 5.765 1.00 95.75 245 ALA A CA 1
ATOM 1899 C C . ALA A 1 245 ? -16.545 6.266 5.463 1.00 95.75 245 ALA A C 1
ATOM 1901 O O . ALA A 1 245 ? -15.399 6.147 5.887 1.00 95.75 245 ALA A O 1
ATOM 1902 N N . ASP A 1 246 ? -17.089 5.365 4.644 1.00 98.00 246 ASP A N 1
ATOM 1903 C CA . ASP A 1 246 ? -16.415 4.136 4.215 1.00 98.00 246 ASP A CA 1
ATOM 1904 C C . ASP A 1 246 ? -15.123 4.415 3.438 1.00 98.00 246 ASP A C 1
ATOM 1906 O O . ASP A 1 246 ? -14.138 3.690 3.585 1.00 98.00 246 ASP A O 1
ATOM 1910 N N . ARG A 1 247 ? -15.089 5.484 2.629 1.00 97.81 247 ARG A N 1
ATOM 1911 C CA . ARG A 1 247 ? -13.869 5.912 1.933 1.00 97.81 247 ARG A CA 1
ATOM 1912 C C . ARG A 1 247 ? -12.767 6.298 2.922 1.00 97.81 247 ARG A C 1
ATOM 1914 O O . ARG A 1 247 ? -11.625 5.893 2.704 1.00 97.81 247 ARG A O 1
ATOM 1921 N N . SER A 1 248 ? -13.097 7.029 3.989 1.00 98.12 248 SER A N 1
ATOM 1922 C CA . SER A 1 248 ? -12.167 7.300 5.096 1.00 98.12 248 SER A CA 1
ATOM 1923 C C . SER A 1 248 ? -11.798 6.019 5.844 1.00 98.12 248 SER A C 1
ATOM 1925 O O . SER A 1 248 ? -10.635 5.812 6.165 1.00 98.12 248 SER A O 1
ATOM 1927 N N . GLY A 1 249 ? -12.750 5.102 6.029 1.00 98.31 249 GLY A N 1
ATOM 1928 C CA . GLY A 1 249 ? -12.503 3.772 6.585 1.00 98.31 249 GLY A CA 1
ATOM 1929 C C . GLY A 1 249 ? -11.423 2.996 5.833 1.00 98.31 249 GLY A C 1
ATOM 1930 O O . GLY A 1 249 ? -10.506 2.461 6.447 1.00 98.31 249 GLY A O 1
ATOM 1931 N N . VAL A 1 250 ? -11.479 2.984 4.497 1.00 98.62 250 VAL A N 1
ATOM 1932 C CA . VAL A 1 250 ? -10.434 2.371 3.659 1.00 98.62 250 VAL A CA 1
ATOM 1933 C C . VAL A 1 250 ? -9.079 3.042 3.887 1.00 98.62 250 VAL A C 1
ATOM 1935 O O . VAL A 1 250 ? -8.078 2.338 3.989 1.00 98.62 250 VAL A O 1
ATOM 1938 N N . TYR A 1 251 ? -9.041 4.371 4.005 1.00 98.62 251 TYR A N 1
ATOM 1939 C CA . TYR A 1 251 ? -7.808 5.099 4.303 1.00 98.62 251 TYR A CA 1
ATOM 1940 C C . TYR A 1 251 ? -7.208 4.671 5.650 1.00 98.62 251 TYR A C 1
ATOM 1942 O O . TYR A 1 251 ? -6.031 4.324 5.705 1.00 98.62 251 TYR A O 1
ATOM 1950 N N . TYR A 1 252 ? -8.019 4.603 6.711 1.00 98.69 252 TYR A N 1
ATOM 1951 C CA . TYR A 1 252 ? -7.554 4.151 8.026 1.00 98.69 252 TYR A CA 1
ATOM 1952 C C . TYR A 1 252 ? -7.063 2.702 8.002 1.00 98.69 252 TYR A C 1
ATOM 1954 O O . TYR A 1 252 ? -6.061 2.389 8.637 1.00 98.69 252 TYR A O 1
ATOM 1962 N N . VAL A 1 253 ? -7.702 1.814 7.228 1.00 98.75 253 VAL A N 1
ATOM 1963 C CA . VAL A 1 253 ? -7.182 0.448 7.056 1.00 98.75 253 VAL A CA 1
ATOM 1964 C C . VAL A 1 253 ? -5.788 0.466 6.429 1.00 98.75 253 VAL A C 1
ATOM 1966 O O . VAL A 1 253 ? -4.904 -0.238 6.910 1.00 98.75 253 VAL A O 1
ATOM 1969 N N . LEU A 1 254 ? -5.580 1.249 5.367 1.00 98.75 254 LEU A N 1
ATOM 1970 C CA . LEU A 1 254 ? -4.274 1.351 4.710 1.00 98.75 254 LEU A CA 1
ATOM 1971 C C . LEU A 1 254 ? -3.207 1.913 5.662 1.00 98.75 254 LEU A C 1
ATOM 1973 O O . LEU A 1 254 ? -2.111 1.363 5.698 1.00 98.75 254 LEU A O 1
ATOM 1977 N N . ASN A 1 255 ? -3.559 2.901 6.488 1.00 98.56 255 ASN A N 1
ATOM 1978 C CA . ASN A 1 255 ? -2.669 3.472 7.501 1.00 98.56 255 ASN A CA 1
ATOM 1979 C C . ASN A 1 255 ? -2.271 2.454 8.576 1.00 98.56 255 ASN A C 1
ATOM 1981 O O . ASN A 1 255 ? -1.087 2.240 8.817 1.00 98.56 255 ASN A O 1
ATOM 1985 N N . VAL A 1 256 ? -3.227 1.699 9.128 1.00 98.56 256 VAL A N 1
ATOM 1986 C CA . VAL A 1 256 ? -2.893 0.620 10.073 1.00 98.56 256 VAL A CA 1
ATOM 1987 C C . VAL A 1 256 ? -1.984 -0.427 9.415 1.00 98.56 256 VAL A C 1
ATOM 1989 O O . VAL A 1 256 ? -1.045 -0.914 10.044 1.00 98.56 256 VAL A O 1
ATOM 1992 N N . LEU A 1 257 ? -2.220 -0.784 8.147 1.00 98.50 257 LEU A N 1
ATOM 1993 C CA . LEU A 1 257 ? -1.345 -1.717 7.429 1.00 98.50 257 LEU A CA 1
ATOM 1994 C C . LEU A 1 257 ? 0.070 -1.159 7.231 1.00 98.50 257 LEU A C 1
ATOM 1996 O O . LEU A 1 257 ? 1.022 -1.930 7.349 1.00 98.50 257 LEU A O 1
ATOM 2000 N N . GLU A 1 258 ? 0.215 0.136 6.946 1.00 98.25 258 GLU A N 1
ATOM 2001 C CA . GLU A 1 258 ? 1.509 0.819 6.857 1.00 98.25 258 GLU A CA 1
ATOM 2002 C C . GLU A 1 258 ? 2.266 0.761 8.182 1.00 98.25 258 GLU A C 1
ATOM 2004 O O . GLU A 1 258 ? 3.380 0.231 8.236 1.00 98.25 258 GLU A O 1
ATOM 2009 N N . ASN A 1 259 ? 1.623 1.212 9.261 1.00 97.38 259 ASN A N 1
ATOM 2010 C CA . ASN A 1 259 ? 2.209 1.266 10.596 1.00 97.38 259 ASN A CA 1
ATOM 2011 C C . ASN A 1 259 ? 2.692 -0.119 11.040 1.00 97.38 259 ASN A C 1
ATOM 2013 O O . ASN A 1 259 ? 3.817 -0.292 11.516 1.00 97.38 259 ASN A O 1
ATOM 2017 N N . LEU A 1 260 ? 1.873 -1.151 10.808 1.00 97.25 260 LEU A N 1
ATOM 2018 C CA . LEU A 1 260 ? 2.229 -2.541 11.091 1.00 97.25 260 LEU A CA 1
ATOM 2019 C C . LEU A 1 260 ? 3.353 -3.066 10.180 1.00 97.25 260 LEU A C 1
ATOM 2021 O O . LEU A 1 260 ? 4.161 -3.889 10.616 1.00 97.25 260 LEU A O 1
ATOM 2025 N N . ALA A 1 261 ? 3.432 -2.611 8.927 1.00 96.75 261 ALA A N 1
ATOM 2026 C CA . ALA A 1 261 ? 4.461 -3.025 7.976 1.00 96.75 261 ALA A CA 1
ATOM 2027 C C . ALA A 1 261 ? 5.859 -2.453 8.283 1.00 96.75 261 ALA A C 1
ATOM 2029 O O . ALA A 1 261 ? 6.838 -2.947 7.716 1.00 96.75 261 ALA A O 1
ATOM 2030 N N . SER A 1 262 ? 5.983 -1.509 9.224 1.00 92.56 262 SER A N 1
ATOM 2031 C CA . SER A 1 262 ? 7.275 -1.041 9.759 1.00 92.56 262 SER A CA 1
ATOM 2032 C C . SER A 1 262 ? 8.178 -2.193 10.238 1.00 92.56 262 SER A C 1
ATOM 2034 O O . SER A 1 262 ? 9.405 -2.135 10.116 1.00 92.56 262 SER A O 1
ATOM 2036 N N . GLN A 1 263 ? 7.586 -3.298 10.711 1.00 92.44 263 GLN A N 1
ATOM 2037 C CA . GLN A 1 263 ? 8.294 -4.539 11.018 1.00 92.44 263 GLN A CA 1
ATOM 2038 C C . GLN A 1 263 ? 8.246 -5.507 9.829 1.00 92.44 263 GLN A C 1
ATOM 2040 O O . GLN A 1 263 ? 7.190 -6.029 9.469 1.00 92.44 263 GLN A O 1
ATOM 2045 N N . SER A 1 264 ? 9.407 -5.865 9.267 1.00 93.38 264 SER A N 1
ATOM 2046 C CA . SER A 1 264 ? 9.472 -6.729 8.072 1.00 93.38 264 SER A CA 1
ATOM 2047 C C . SER A 1 264 ? 8.805 -8.104 8.255 1.00 93.38 264 SER A C 1
ATOM 2049 O O . SER A 1 264 ? 8.286 -8.675 7.295 1.00 93.38 264 SER A O 1
ATOM 2051 N N . SER A 1 265 ? 8.793 -8.646 9.479 1.00 95.12 265 SER A N 1
ATOM 2052 C CA . SER A 1 265 ? 8.103 -9.902 9.810 1.00 95.12 265 SER A CA 1
ATOM 2053 C C . SER A 1 265 ? 6.580 -9.776 9.700 1.00 95.12 265 SER A C 1
ATOM 2055 O O . SER A 1 265 ? 5.916 -10.720 9.268 1.00 95.12 265 SER A O 1
ATOM 2057 N N . VAL A 1 266 ? 6.030 -8.618 10.062 1.00 96.75 266 VAL A N 1
ATOM 2058 C CA . VAL A 1 266 ? 4.602 -8.307 9.980 1.00 96.75 266 VAL A CA 1
ATOM 2059 C C . VAL A 1 266 ? 4.224 -7.942 8.547 1.00 96.75 266 VAL A C 1
ATOM 2061 O O . VAL A 1 266 ? 3.245 -8.480 8.039 1.00 96.75 266 VAL A O 1
ATOM 2064 N N . ALA A 1 267 ? 5.051 -7.170 7.836 1.00 97.50 267 ALA A N 1
ATOM 2065 C CA . ALA A 1 267 ? 4.874 -6.903 6.406 1.00 97.50 267 ALA A CA 1
ATOM 2066 C C . ALA A 1 267 ? 4.817 -8.194 5.564 1.00 97.50 267 ALA A C 1
ATOM 2068 O O . ALA A 1 267 ? 4.010 -8.314 4.637 1.00 97.50 267 ALA A O 1
ATOM 2069 N N . GLU A 1 268 ? 5.635 -9.206 5.890 1.00 97.50 268 GLU A N 1
ATOM 2070 C CA . GLU A 1 268 ? 5.514 -10.529 5.267 1.00 97.50 268 GLU A CA 1
ATOM 2071 C C . GLU A 1 268 ? 4.139 -11.151 5.563 1.00 97.50 268 GLU A C 1
ATOM 2073 O O . GLU A 1 268 ? 3.464 -11.580 4.630 1.00 97.50 268 GLU A O 1
ATOM 2078 N N . LYS A 1 269 ? 3.672 -11.155 6.822 1.00 97.88 269 LYS A N 1
ATOM 2079 C CA . LYS A 1 269 ? 2.341 -11.687 7.183 1.00 97.88 269 LYS A CA 1
ATOM 2080 C C . LYS A 1 269 ? 1.208 -10.971 6.439 1.00 97.88 269 LYS A C 1
ATOM 2082 O O . LYS A 1 269 ? 0.352 -11.648 5.875 1.00 97.88 269 LYS A O 1
ATOM 2087 N N . ILE A 1 270 ? 1.243 -9.638 6.374 1.00 98.38 270 ILE A N 1
ATOM 2088 C CA . ILE A 1 270 ? 0.259 -8.815 5.654 1.00 98.38 270 ILE A CA 1
ATOM 2089 C C . ILE A 1 270 ? 0.216 -9.206 4.175 1.00 98.38 270 ILE A C 1
ATOM 2091 O O . ILE A 1 270 ? -0.851 -9.474 3.627 1.00 98.38 270 ILE A O 1
ATOM 2095 N N . GLY A 1 271 ? 1.376 -9.296 3.519 1.00 97.31 271 GLY A N 1
ATOM 2096 C CA . GLY A 1 271 ? 1.432 -9.693 2.114 1.00 97.31 271 GLY A CA 1
ATOM 2097 C C . GLY A 1 271 ? 1.027 -11.153 1.882 1.00 97.31 271 GLY A C 1
ATOM 2098 O O . GLY A 1 271 ? 0.460 -11.482 0.836 1.00 97.31 271 GLY A O 1
ATOM 2099 N N . GLN A 1 272 ? 1.259 -12.045 2.849 1.00 97.50 272 GLN A N 1
ATOM 2100 C CA . GLN A 1 272 ? 0.845 -13.446 2.772 1.00 97.50 272 GLN A CA 1
ATOM 2101 C C . GLN A 1 272 ? -0.647 -13.677 3.059 1.00 97.50 272 GLN A C 1
ATOM 2103 O O . GLN A 1 272 ? -1.155 -14.701 2.592 1.00 97.50 272 GLN A O 1
ATOM 2108 N N . ASP A 1 273 ? -1.375 -12.726 3.653 1.00 97.19 273 ASP A N 1
ATOM 2109 C CA . ASP A 1 273 ? -2.837 -12.805 3.807 1.00 97.19 273 ASP A CA 1
ATOM 2110 C C . ASP A 1 273 ? -3.563 -13.025 2.468 1.00 97.19 273 ASP A C 1
ATOM 2112 O O . ASP A 1 273 ? -3.228 -12.425 1.442 1.00 97.19 273 ASP A O 1
ATOM 2116 N N . ALA A 1 274 ? -4.562 -13.906 2.463 1.00 95.31 274 ALA A N 1
ATOM 2117 C CA . ALA A 1 274 ? -5.232 -14.366 1.250 1.00 95.31 274 ALA A CA 1
ATOM 2118 C C . ALA A 1 274 ? -5.908 -13.241 0.451 1.00 95.31 274 ALA A C 1
ATOM 2120 O O . ALA A 1 274 ? -6.009 -13.372 -0.768 1.00 95.31 274 ALA A O 1
ATOM 2121 N N . ASN A 1 275 ? -6.328 -12.156 1.103 1.00 96.19 275 ASN A N 1
ATOM 2122 C CA . ASN A 1 275 ? -7.170 -11.118 0.520 1.00 96.19 275 ASN A CA 1
ATOM 2123 C C . ASN A 1 275 ? -6.441 -9.779 0.338 1.00 96.19 275 ASN A C 1
ATOM 2125 O O . ASN A 1 275 ? -6.773 -9.061 -0.603 1.00 96.19 275 ASN A O 1
ATOM 2129 N N . THR A 1 276 ? -5.412 -9.469 1.136 1.00 97.81 276 THR A N 1
ATOM 2130 C CA . THR A 1 276 ? -4.715 -8.169 1.083 1.00 97.81 276 THR A CA 1
ATOM 2131 C C . THR A 1 276 ? -4.116 -7.847 -0.289 1.00 97.81 276 THR A C 1
ATOM 2133 O O . THR A 1 276 ? -4.533 -6.885 -0.932 1.00 97.81 276 THR A O 1
ATOM 2136 N N . ILE A 1 277 ? -3.160 -8.648 -0.791 1.00 97.81 277 ILE A N 1
ATOM 2137 C CA . ILE A 1 277 ? -2.536 -8.377 -2.104 1.00 97.81 277 ILE A CA 1
ATOM 2138 C C . ILE A 1 277 ? -3.571 -8.415 -3.243 1.00 97.81 277 ILE A C 1
ATOM 2140 O O . ILE A 1 277 ? -3.547 -7.505 -4.075 1.00 97.81 277 ILE A O 1
ATOM 2144 N N . PRO A 1 278 ? -4.481 -9.410 -3.326 1.00 98.06 278 PRO A N 1
ATOM 2145 C CA . PRO A 1 278 ? -5.529 -9.399 -4.346 1.00 98.06 278 PRO A CA 1
ATOM 2146 C C . PRO A 1 278 ? -6.405 -8.144 -4.317 1.00 98.06 278 PRO A C 1
ATOM 2148 O O . PRO A 1 278 ? -6.723 -7.606 -5.381 1.00 98.06 278 PRO A O 1
ATOM 2151 N N . TRP A 1 279 ? -6.766 -7.656 -3.128 1.00 98.38 279 TRP A N 1
ATOM 2152 C CA . TRP A 1 279 ? -7.552 -6.436 -2.991 1.00 98.38 279 TRP A CA 1
ATOM 2153 C C . TRP A 1 279 ? -6.762 -5.207 -3.449 1.00 98.38 279 TRP A C 1
ATOM 2155 O O . TRP A 1 279 ? -7.254 -4.473 -4.305 1.00 98.38 279 TRP A O 1
ATOM 2165 N N . LEU A 1 280 ? -5.517 -5.029 -2.984 1.00 98.69 280 LEU A N 1
ATOM 2166 C CA . LEU A 1 280 ? -4.649 -3.915 -3.400 1.00 98.69 280 LEU A CA 1
ATOM 2167 C C . LEU A 1 280 ? -4.455 -3.905 -4.923 1.00 98.69 280 LEU A C 1
ATOM 2169 O O . LEU A 1 280 ? -4.619 -2.873 -5.573 1.00 98.69 280 LEU A O 1
ATOM 2173 N N . LEU A 1 281 ? -4.197 -5.076 -5.515 1.00 98.12 281 LEU A N 1
ATOM 2174 C CA . LEU A 1 281 ? -4.039 -5.238 -6.961 1.00 98.12 281 LEU A CA 1
ATOM 2175 C C . LEU A 1 281 ? -5.318 -4.867 -7.729 1.00 98.12 281 LEU A C 1
ATOM 2177 O O . LEU A 1 281 ? -5.247 -4.261 -8.799 1.00 98.12 281 LEU A O 1
ATOM 2181 N N . SER A 1 282 ? -6.493 -5.211 -7.201 1.00 98.12 282 SER A N 1
ATOM 2182 C CA . SER A 1 282 ? -7.782 -4.788 -7.763 1.00 98.12 282 SER A CA 1
ATOM 2183 C C . SER A 1 282 ? -7.977 -3.271 -7.633 1.00 98.12 282 SER A C 1
ATOM 2185 O O . SER A 1 282 ? -8.365 -2.596 -8.593 1.00 98.12 282 SER A O 1
ATOM 2187 N N . ARG A 1 283 ? -7.638 -2.707 -6.470 1.00 98.12 283 ARG A N 1
ATOM 2188 C CA . ARG A 1 283 ? -7.849 -1.296 -6.141 1.00 98.12 283 ARG A CA 1
ATOM 2189 C C . ARG A 1 283 ? -7.021 -0.353 -7.011 1.00 98.12 283 ARG A C 1
ATOM 2191 O O . ARG A 1 283 ? -7.573 0.639 -7.494 1.00 98.12 283 ARG A O 1
ATOM 2198 N N . ILE A 1 284 ? -5.757 -0.682 -7.296 1.00 98.38 284 ILE A N 1
ATOM 2199 C CA . ILE A 1 284 ? -4.906 0.115 -8.201 1.00 98.38 284 ILE A CA 1
ATOM 2200 C C . ILE A 1 284 ? -5.390 0.068 -9.663 1.00 98.38 284 ILE A C 1
ATOM 2202 O O . ILE A 1 284 ? -5.150 0.985 -10.446 1.00 98.38 284 ILE A O 1
ATOM 2206 N N . GLN A 1 285 ? -6.155 -0.953 -10.055 1.00 98.06 285 GLN A N 1
ATOM 2207 C CA . GLN A 1 285 ? -6.723 -1.041 -11.405 1.00 98.06 285 GLN A CA 1
ATOM 2208 C C . GLN A 1 285 ? -8.013 -0.229 -11.582 1.00 98.06 285 GLN A C 1
ATOM 2210 O O . GLN A 1 285 ? -8.407 0.060 -12.719 1.00 98.06 285 GLN A O 1
ATOM 2215 N N . LYS A 1 286 ? -8.673 0.172 -10.486 1.00 97.06 286 LYS A N 1
ATOM 2216 C CA . LYS A 1 286 ? -9.922 0.945 -10.521 1.00 97.06 286 LYS A CA 1
ATOM 2217 C C . LYS A 1 286 ? -9.711 2.254 -11.285 1.00 97.06 286 LYS A C 1
ATOM 2219 O O . LYS A 1 286 ? -8.773 3.007 -11.024 1.00 97.06 286 LYS A O 1
ATOM 2224 N N . LYS A 1 287 ? -10.543 2.515 -12.296 1.00 95.06 287 LYS A N 1
ATOM 2225 C CA . LYS A 1 287 ? -10.413 3.711 -13.143 1.00 95.06 287 LYS A CA 1
ATOM 2226 C C . LYS A 1 287 ? -10.976 4.925 -12.420 1.00 95.06 287 LYS A C 1
ATOM 2228 O O . LYS A 1 287 ? -12.168 4.965 -12.140 1.00 95.06 287 LYS A O 1
ATOM 2233 N N . GLU A 1 288 ? -10.119 5.909 -12.186 1.00 93.62 288 GLU A N 1
ATOM 2234 C CA . GLU A 1 288 ? -10.430 7.152 -11.482 1.00 93.62 288 GLU A CA 1
ATOM 2235 C C . GLU A 1 288 ? -9.722 8.298 -12.205 1.00 93.62 288 GLU A C 1
ATOM 2237 O O . GLU A 1 288 ? -8.617 8.129 -12.730 1.00 93.62 288 GLU A O 1
ATOM 2242 N N . THR A 1 289 ? -10.397 9.435 -12.340 1.00 90.69 289 THR A N 1
ATOM 2243 C CA . THR A 1 289 ? -9.828 10.645 -12.943 1.00 90.69 289 THR A CA 1
ATOM 2244 C C . THR A 1 289 ? -10.469 11.859 -12.260 1.00 90.69 289 THR A C 1
ATOM 2246 O O . THR A 1 289 ? -11.653 12.104 -12.507 1.00 90.69 289 THR A O 1
ATOM 2249 N N . PRO A 1 290 ? -9.732 12.603 -11.413 1.00 93.12 290 PRO A N 1
ATOM 2250 C CA . PRO A 1 290 ? -8.321 12.394 -11.043 1.00 93.12 290 PRO A CA 1
ATOM 2251 C C . PRO A 1 290 ? -8.083 11.086 -10.266 1.00 93.12 290 PRO A C 1
ATOM 2253 O O . PRO A 1 290 ? -9.035 10.445 -9.821 1.00 93.12 290 PRO A O 1
ATOM 2256 N N . VAL A 1 291 ? -6.820 10.660 -10.166 1.00 96.75 291 VAL A N 1
ATOM 2257 C CA . VAL A 1 291 ? -6.429 9.590 -9.231 1.00 96.75 291 VAL A CA 1
ATOM 2258 C C . VAL A 1 291 ? -6.727 10.086 -7.820 1.00 96.75 291 VAL A C 1
ATOM 2260 O O . VAL A 1 291 ? -6.358 11.209 -7.501 1.00 96.75 291 VAL A O 1
ATOM 2263 N N . GLY A 1 292 ? -7.451 9.297 -7.024 1.00 96.44 292 GLY A N 1
ATOM 2264 C CA . GLY A 1 292 ? -7.750 9.659 -5.641 1.00 96.44 292 GLY A CA 1
ATOM 2265 C C . GLY A 1 292 ? -6.736 9.094 -4.650 1.00 96.44 292 GLY A C 1
ATOM 2266 O O . GLY A 1 292 ? -6.096 8.076 -4.924 1.00 96.44 292 GLY A O 1
ATOM 2267 N N . GLN A 1 293 ? -6.696 9.697 -3.464 1.00 97.44 293 GLN A N 1
ATOM 2268 C CA . GLN A 1 293 ? -5.814 9.338 -2.352 1.00 97.44 293 GLN A CA 1
ATOM 2269 C C . GLN A 1 293 ? -5.784 7.833 -2.050 1.00 97.44 293 GLN A C 1
ATOM 2271 O O . GLN A 1 293 ? -4.730 7.220 -2.119 1.00 97.44 293 GLN A O 1
ATOM 2276 N N . ASN A 1 294 ? -6.931 7.175 -1.837 1.00 98.25 294 ASN A N 1
ATOM 2277 C CA . ASN A 1 294 ? -6.955 5.729 -1.548 1.00 98.25 294 ASN A CA 1
ATOM 2278 C C . ASN A 1 294 ? -6.317 4.874 -2.652 1.00 98.25 294 ASN A C 1
ATOM 2280 O O . ASN A 1 294 ? -5.773 3.804 -2.377 1.00 98.25 294 ASN A O 1
ATOM 2284 N N . LYS A 1 295 ? -6.394 5.312 -3.913 1.00 98.50 295 LYS A N 1
ATOM 2285 C CA . LYS A 1 295 ? -5.780 4.603 -5.036 1.00 98.50 295 LYS A CA 1
ATOM 2286 C C . LYS A 1 295 ? -4.264 4.775 -5.046 1.00 98.50 295 LYS A C 1
ATOM 2288 O O . LYS A 1 295 ? -3.563 3.789 -5.278 1.00 98.50 295 LYS A O 1
ATOM 2293 N N . GLN A 1 296 ? -3.792 6.003 -4.834 1.00 98.56 296 GLN A N 1
ATOM 2294 C CA . GLN A 1 296 ? -2.373 6.314 -4.664 1.00 98.56 296 GLN A CA 1
ATOM 2295 C C . GLN A 1 296 ? -1.813 5.517 -3.480 1.00 98.56 296 GLN A C 1
ATOM 2297 O O . GLN A 1 296 ? -0.878 4.739 -3.666 1.00 98.56 296 GLN A O 1
ATOM 2302 N N . TYR A 1 297 ? -2.494 5.566 -2.338 1.00 98.75 297 TYR A N 1
ATOM 2303 C CA . TYR A 1 297 ? -2.040 4.948 -1.102 1.00 98.75 297 TYR A CA 1
ATOM 2304 C C . TYR A 1 297 ? -2.049 3.419 -1.187 1.00 98.75 297 TYR A C 1
ATOM 2306 O O . TYR A 1 297 ? -1.121 2.749 -0.755 1.00 98.75 297 TYR A O 1
ATOM 2314 N N . SER A 1 298 ? -3.024 2.827 -1.887 1.00 98.81 298 SER A N 1
ATOM 2315 C CA . SER A 1 298 ? -3.002 1.383 -2.177 1.00 98.81 298 SER A CA 1
ATOM 2316 C C . SER A 1 298 ? -1.771 0.949 -2.984 1.00 98.81 298 SER A C 1
ATOM 2318 O O . SER A 1 298 ? -1.292 -0.172 -2.813 1.00 98.81 298 SER A O 1
ATOM 2320 N N . ALA A 1 299 ? -1.268 1.799 -3.888 1.00 98.75 299 ALA A N 1
ATOM 2321 C CA . ALA A 1 299 ? -0.037 1.510 -4.622 1.00 98.75 299 ALA A CA 1
ATOM 2322 C C . ALA A 1 299 ? 1.200 1.641 -3.722 1.00 98.75 299 ALA A C 1
ATOM 2324 O O . ALA A 1 299 ? 2.131 0.852 -3.867 1.00 98.75 299 ALA A O 1
ATOM 2325 N N . GLU A 1 300 ? 1.186 2.583 -2.782 1.00 98.75 300 GLU A N 1
ATOM 2326 C CA . GLU A 1 300 ? 2.236 2.778 -1.780 1.00 98.75 300 GLU A CA 1
ATOM 2327 C C . GLU A 1 300 ? 2.345 1.593 -0.819 1.00 98.75 300 GLU A C 1
ATOM 2329 O O . GLU A 1 300 ? 3.402 0.971 -0.732 1.00 98.75 300 GLU A O 1
ATOM 2334 N N . ILE A 1 301 ? 1.231 1.174 -0.204 1.00 98.62 301 ILE A N 1
ATOM 2335 C CA . ILE A 1 301 ? 1.198 -0.018 0.658 1.00 98.62 301 ILE A CA 1
ATOM 2336 C C . ILE A 1 301 ? 1.700 -1.241 -0.109 1.00 98.62 301 ILE A C 1
ATOM 2338 O O . ILE A 1 301 ? 2.492 -2.034 0.402 1.00 98.62 301 ILE A O 1
ATOM 2342 N N . LEU A 1 302 ? 1.288 -1.397 -1.369 1.00 98.50 302 LEU A N 1
ATOM 2343 C CA . LEU A 1 302 ? 1.791 -2.479 -2.204 1.00 98.50 302 LEU A CA 1
ATOM 2344 C C . LEU A 1 302 ? 3.317 -2.389 -2.399 1.00 98.50 302 LEU A C 1
ATOM 2346 O O . LEU A 1 302 ? 3.991 -3.414 -2.289 1.00 98.50 302 LEU A O 1
ATOM 2350 N N . ALA A 1 303 ? 3.872 -1.199 -2.636 1.00 98.44 303 ALA A N 1
ATOM 2351 C CA . ALA A 1 303 ? 5.313 -0.996 -2.769 1.00 98.44 303 ALA A CA 1
ATOM 2352 C C . ALA A 1 303 ? 6.057 -1.372 -1.477 1.00 98.44 303 ALA A C 1
ATOM 2354 O O . ALA A 1 303 ? 7.008 -2.159 -1.536 1.00 98.44 303 ALA A O 1
ATOM 2355 N N . ILE A 1 304 ? 5.569 -0.921 -0.315 1.00 98.38 304 ILE A N 1
ATOM 2356 C CA . ILE A 1 304 ? 6.118 -1.256 1.011 1.00 98.38 304 ILE A CA 1
ATOM 2357 C C . ILE A 1 304 ? 6.151 -2.777 1.210 1.00 98.38 304 ILE A C 1
ATOM 2359 O O . ILE A 1 304 ? 7.190 -3.358 1.548 1.00 98.38 304 ILE A O 1
ATOM 2363 N N . LEU A 1 305 ? 5.038 -3.466 0.941 1.00 98.31 305 LEU A N 1
ATOM 2364 C CA . LEU A 1 305 ? 4.944 -4.919 1.109 1.00 98.31 305 LEU A CA 1
ATOM 2365 C C . LEU A 1 305 ? 5.901 -5.686 0.184 1.00 98.31 305 LEU A C 1
ATOM 2367 O O . LEU A 1 305 ? 6.462 -6.709 0.594 1.00 98.31 305 LEU A O 1
ATOM 2371 N N . LEU A 1 306 ? 6.095 -5.220 -1.054 1.00 97.94 306 LEU A N 1
ATOM 2372 C CA . LEU A 1 306 ? 6.998 -5.839 -2.031 1.00 97.94 306 LEU A CA 1
ATOM 2373 C C . LEU A 1 306 ? 8.476 -5.567 -1.721 1.00 97.94 306 LEU A C 1
ATOM 2375 O O . LEU A 1 306 ? 9.323 -6.444 -1.938 1.00 97.94 306 LEU A O 1
ATOM 2379 N N . GLN A 1 307 ? 8.794 -4.390 -1.184 1.00 96.44 307 GLN A N 1
ATOM 2380 C CA . GLN A 1 307 ? 10.139 -4.045 -0.732 1.00 96.44 307 GLN A CA 1
ATOM 2381 C C . GLN A 1 307 ? 10.546 -4.887 0.485 1.00 96.44 307 GLN A C 1
ATOM 2383 O O . GLN A 1 307 ? 11.677 -5.372 0.556 1.00 96.44 307 GLN A O 1
ATOM 2388 N N . SER A 1 308 ? 9.601 -5.120 1.398 1.00 94.50 308 SER A N 1
ATOM 2389 C CA . SER A 1 308 ? 9.855 -5.724 2.709 1.00 94.50 308 SER A CA 1
ATOM 2390 C C . SER A 1 308 ? 10.213 -7.212 2.667 1.00 94.50 308 SER A C 1
ATOM 2392 O O . SER A 1 308 ? 11.055 -7.658 3.447 1.00 94.50 308 SER A O 1
ATOM 2394 N N . ALA A 1 309 ? 9.591 -8.006 1.783 1.00 93.88 309 ALA A N 1
ATOM 2395 C CA . ALA A 1 309 ? 9.750 -9.465 1.806 1.00 93.88 309 ALA A CA 1
ATOM 2396 C C . ALA A 1 309 ? 9.762 -10.126 0.406 1.00 93.88 309 ALA A C 1
ATOM 2398 O O . ALA A 1 309 ? 8.811 -9.964 -0.364 1.00 93.88 309 ALA A O 1
ATOM 2399 N N . PRO A 1 310 ? 10.753 -10.992 0.088 1.00 95.06 310 PRO A N 1
ATOM 2400 C CA . PRO A 1 310 ? 10.777 -11.764 -1.165 1.00 95.06 310 PRO A CA 1
ATOM 2401 C C . PRO A 1 310 ? 9.551 -12.666 -1.375 1.00 95.06 310 PRO A C 1
ATOM 2403 O O . PRO A 1 310 ? 9.094 -12.872 -2.502 1.00 95.06 310 PRO A O 1
ATOM 2406 N N . LYS A 1 311 ? 8.967 -13.193 -0.288 1.00 96.44 311 LYS A N 1
ATOM 2407 C CA . LYS A 1 311 ? 7.748 -14.014 -0.375 1.00 96.44 311 LYS A CA 1
ATOM 2408 C C . LYS A 1 311 ? 6.552 -13.216 -0.893 1.00 96.44 311 LYS A C 1
ATOM 2410 O O . LYS A 1 311 ? 5.729 -13.765 -1.627 1.00 96.44 311 LYS A O 1
ATOM 2415 N N . ASN A 1 312 ? 6.469 -11.927 -0.562 1.00 97.38 312 ASN A N 1
ATOM 2416 C CA . ASN A 1 312 ? 5.409 -11.050 -1.056 1.00 97.38 312 ASN A CA 1
ATOM 2417 C C . ASN A 1 312 ? 5.560 -10.818 -2.560 1.00 97.38 312 ASN A C 1
ATOM 2419 O O . ASN A 1 312 ? 4.574 -10.910 -3.286 1.00 97.38 312 ASN A O 1
ATOM 2423 N N . ARG A 1 313 ? 6.792 -10.633 -3.049 1.00 97.44 313 ARG A N 1
ATOM 2424 C CA . ARG A 1 313 ? 7.082 -10.499 -4.487 1.00 97.44 313 ARG A CA 1
ATOM 2425 C C . ARG A 1 313 ? 6.749 -11.757 -5.276 1.00 97.44 313 ARG A C 1
ATOM 2427 O O . ARG A 1 313 ? 6.106 -11.666 -6.318 1.00 97.44 313 ARG A O 1
ATOM 2434 N N . THR A 1 314 ? 7.103 -12.924 -4.742 1.00 96.06 314 THR A N 1
ATOM 2435 C CA . THR A 1 314 ? 6.744 -14.227 -5.332 1.00 96.06 314 THR A CA 1
ATOM 2436 C C . THR A 1 314 ? 5.222 -14.374 -5.431 1.00 96.06 314 THR A C 1
ATOM 2438 O O . THR A 1 314 ? 4.675 -14.657 -6.497 1.00 96.06 314 THR A O 1
ATOM 2441 N N . LYS A 1 315 ? 4.500 -14.102 -4.337 1.00 96.88 315 LYS A N 1
ATOM 2442 C CA . LYS A 1 315 ? 3.035 -14.154 -4.330 1.00 96.88 315 LYS A CA 1
ATOM 2443 C C . LYS A 1 315 ? 2.422 -13.154 -5.312 1.00 96.88 315 LYS A C 1
ATOM 2445 O O . LYS A 1 315 ? 1.552 -13.529 -6.094 1.00 96.88 315 LYS A O 1
ATOM 2450 N N . PHE A 1 316 ? 2.894 -11.914 -5.325 1.00 97.94 316 PHE A N 1
ATOM 2451 C CA . PHE A 1 316 ? 2.432 -10.891 -6.256 1.00 97.94 316 PHE A CA 1
ATOM 2452 C C . PHE A 1 316 ? 2.655 -11.281 -7.722 1.00 97.94 316 PHE A C 1
ATOM 2454 O O . PHE A 1 316 ? 1.743 -11.165 -8.545 1.00 97.94 316 PHE A O 1
ATOM 2461 N N . ALA A 1 317 ? 3.837 -11.813 -8.048 1.00 96.62 317 ALA A N 1
ATOM 2462 C CA . ALA A 1 317 ? 4.129 -12.342 -9.372 1.00 96.62 317 ALA A CA 1
ATOM 2463 C C . ALA A 1 317 ? 3.138 -13.456 -9.733 1.00 96.62 317 ALA A C 1
ATOM 2465 O O . ALA A 1 317 ? 2.544 -13.408 -10.814 1.00 96.62 317 ALA A O 1
ATOM 2466 N N . SER A 1 318 ? 2.880 -14.409 -8.829 1.00 95.88 318 SER A N 1
ATOM 2467 C CA . SER A 1 318 ? 1.926 -15.511 -9.040 1.00 95.88 318 SER A CA 1
ATOM 2468 C C . SER A 1 318 ? 0.501 -15.039 -9.383 1.00 95.88 318 SER A C 1
ATOM 2470 O O . SER A 1 318 ? -0.172 -15.687 -10.181 1.00 95.88 318 SER A O 1
ATOM 2472 N N . LEU A 1 319 ? 0.091 -13.863 -8.890 1.00 96.88 319 LEU A N 1
ATOM 2473 C CA . LEU A 1 319 ? -1.218 -13.235 -9.121 1.00 96.88 319 LEU A CA 1
ATOM 2474 C C . LEU A 1 319 ? -1.291 -12.398 -10.414 1.00 96.88 319 LEU A C 1
ATOM 2476 O O . LEU A 1 319 ? -2.176 -11.561 -10.565 1.00 96.88 319 LEU A O 1
ATOM 2480 N N . ASN A 1 320 ? -0.360 -12.607 -11.349 1.00 96.56 320 ASN A N 1
ATOM 2481 C CA . ASN A 1 320 ? -0.225 -11.826 -12.585 1.00 96.56 320 ASN A CA 1
ATOM 2482 C C . ASN A 1 320 ? 0.021 -10.322 -12.344 1.00 96.56 320 ASN A C 1
ATOM 2484 O O . ASN A 1 320 ? -0.263 -9.489 -13.203 1.00 96.56 320 ASN A O 1
ATOM 2488 N N . GLY A 1 321 ? 0.573 -9.961 -11.181 1.00 97.81 321 GLY A N 1
ATOM 2489 C CA . GLY A 1 321 ? 0.774 -8.564 -10.805 1.00 97.81 321 GLY A CA 1
ATOM 2490 C C . GLY A 1 321 ? 1.720 -7.805 -11.743 1.00 97.81 321 GLY A C 1
ATOM 2491 O O . GLY A 1 321 ? 1.500 -6.630 -12.009 1.00 97.81 321 GLY A O 1
ATOM 2492 N N . VAL A 1 322 ? 2.731 -8.472 -12.314 1.00 98.38 322 VAL A N 1
ATOM 2493 C CA . VAL A 1 322 ? 3.700 -7.840 -13.234 1.00 98.38 322 VAL A CA 1
ATOM 2494 C C . VAL A 1 322 ? 3.034 -7.319 -14.511 1.00 98.38 322 VAL A C 1
ATOM 2496 O O . VAL A 1 322 ? 3.266 -6.177 -14.898 1.00 98.38 322 VAL A O 1
ATOM 2499 N N . ASP A 1 323 ? 2.181 -8.127 -15.142 1.00 98.44 323 ASP A N 1
ATOM 2500 C CA . ASP A 1 323 ? 1.426 -7.728 -16.337 1.00 98.44 323 ASP A CA 1
ATOM 2501 C C . ASP A 1 323 ? 0.467 -6.571 -16.018 1.00 98.44 323 ASP A C 1
ATOM 2503 O O . ASP A 1 323 ? 0.424 -5.580 -16.747 1.00 98.44 323 ASP A O 1
ATOM 2507 N N . VAL A 1 324 ? -0.215 -6.624 -14.868 1.00 98.56 324 VAL A N 1
ATOM 2508 C CA . VAL A 1 324 ? -1.067 -5.519 -14.400 1.00 98.56 324 VAL A CA 1
ATOM 2509 C C . VAL A 1 324 ? -0.270 -4.218 -14.251 1.00 98.56 324 VAL A C 1
ATOM 2511 O O . VAL A 1 324 ? -0.693 -3.186 -14.776 1.00 98.56 324 VAL A O 1
ATOM 2514 N N . LEU A 1 325 ? 0.895 -4.247 -13.591 1.00 98.69 325 LEU A N 1
ATOM 2515 C CA . LEU A 1 325 ? 1.749 -3.062 -13.443 1.00 98.69 325 LEU A CA 1
ATOM 2516 C C . LEU A 1 325 ? 2.173 -2.506 -14.805 1.00 98.69 325 LEU A C 1
ATOM 2518 O O . LEU A 1 325 ? 2.071 -1.303 -15.033 1.00 98.69 325 LEU A O 1
ATOM 2522 N N . LEU A 1 326 ? 2.593 -3.365 -15.738 1.00 98.62 326 LEU A N 1
ATOM 2523 C CA . LEU A 1 326 ? 2.993 -2.947 -17.085 1.00 98.62 326 LEU A CA 1
ATOM 2524 C C . LEU A 1 326 ? 1.830 -2.325 -17.866 1.00 98.62 326 LEU A C 1
ATOM 2526 O O . LEU A 1 326 ? 2.010 -1.291 -18.514 1.00 98.62 326 LEU A O 1
ATOM 2530 N N . GLN A 1 327 ? 0.626 -2.891 -17.772 1.00 98.31 327 GLN A N 1
ATOM 2531 C CA . GLN A 1 327 ? -0.570 -2.332 -18.404 1.00 98.31 327 GLN A CA 1
ATOM 2532 C C . GLN A 1 327 ? -0.918 -0.950 -17.842 1.00 98.31 327 GLN A C 1
ATOM 2534 O O . GLN A 1 327 ? -1.185 -0.030 -18.623 1.00 98.31 327 GLN A O 1
ATOM 2539 N N . LEU A 1 328 ? -0.855 -0.771 -16.520 1.00 98.06 328 LEU A N 1
ATOM 2540 C CA . LEU A 1 328 ? -1.088 0.519 -15.861 1.00 98.06 328 LEU A CA 1
ATOM 2541 C C . LEU A 1 328 ? -0.013 1.546 -16.237 1.00 98.06 328 LEU A C 1
ATOM 2543 O O . LEU A 1 328 ? -0.327 2.668 -16.629 1.00 98.06 328 LEU A O 1
ATOM 2547 N N . LEU A 1 329 ? 1.258 1.152 -16.214 1.00 98.06 329 LEU A N 1
ATOM 2548 C CA . LEU A 1 329 ? 2.379 2.007 -16.603 1.00 98.06 329 LEU A CA 1
ATOM 2549 C C . LEU A 1 329 ? 2.352 2.354 -18.100 1.00 98.06 329 LEU A C 1
ATOM 2551 O O . LEU A 1 329 ? 2.824 3.420 -18.508 1.00 98.06 329 LEU A O 1
ATOM 2555 N N . SER A 1 330 ? 1.732 1.520 -18.941 1.00 97.12 330 SER A N 1
ATOM 2556 C CA . SER A 1 330 ? 1.652 1.751 -20.385 1.00 97.12 330 SER A CA 1
ATOM 2557 C C . SER A 1 330 ? 0.951 3.059 -20.766 1.00 97.12 330 SER A C 1
ATOM 2559 O O . SER A 1 330 ? 1.275 3.634 -21.815 1.00 97.12 330 SER A O 1
ATOM 2561 N N . SER A 1 331 ? 0.034 3.582 -19.939 1.00 95.19 331 SER A N 1
ATOM 2562 C CA . SER A 1 331 ? -0.594 4.890 -20.180 1.00 95.19 331 SER A CA 1
ATOM 2563 C C . SER A 1 331 ? 0.386 6.056 -20.042 1.00 95.19 331 SER A C 1
ATOM 2565 O O . SER A 1 331 ? 0.173 7.106 -20.648 1.00 95.19 331 SER A O 1
ATOM 2567 N N . TYR A 1 332 ? 1.497 5.853 -19.331 1.00 95.31 332 TYR A N 1
ATOM 2568 C CA . TYR A 1 332 ? 2.539 6.850 -19.063 1.00 95.31 332 TYR A CA 1
ATOM 2569 C C . TYR A 1 332 ? 3.767 6.695 -19.973 1.00 95.31 332 TYR A C 1
ATOM 2571 O O . TYR A 1 332 ? 4.817 7.306 -19.770 1.00 95.31 332 TYR A O 1
ATOM 2579 N N . ARG A 1 333 ? 3.642 5.907 -21.052 1.00 94.56 333 ARG A N 1
ATOM 2580 C CA . ARG A 1 333 ? 4.726 5.705 -22.032 1.00 94.56 333 ARG A CA 1
ATOM 2581 C C . ARG A 1 333 ? 5.130 6.974 -22.800 1.00 94.56 333 ARG A C 1
ATOM 2583 O O . ARG A 1 333 ? 6.227 7.036 -23.343 1.00 94.56 333 ARG A O 1
ATOM 2590 N N . LYS A 1 334 ? 4.220 7.954 -22.884 1.00 91.44 334 LYS A N 1
ATOM 2591 C CA . LYS A 1 334 ? 4.392 9.256 -23.573 1.00 91.44 334 LYS A CA 1
ATOM 2592 C C . LYS A 1 334 ? 3.773 10.443 -22.822 1.00 91.44 334 LYS A C 1
ATOM 2594 O O . LYS A 1 334 ? 3.991 11.584 -23.220 1.00 91.44 334 LYS A O 1
ATOM 2599 N N . ARG A 1 335 ? 2.940 10.171 -21.816 1.00 91.81 335 ARG A N 1
ATOM 2600 C CA . ARG A 1 335 ? 2.229 11.162 -21.007 1.00 91.81 335 ARG A CA 1
ATOM 2601 C C . ARG A 1 335 ? 2.881 11.177 -19.632 1.00 91.81 335 ARG A C 1
ATOM 2603 O O . ARG A 1 335 ? 3.095 10.103 -19.078 1.00 91.81 335 ARG A O 1
ATOM 2610 N N . ASP A 1 336 ? 3.154 12.362 -19.110 1.00 90.50 336 ASP A N 1
ATOM 2611 C CA . ASP A 1 336 ? 3.533 12.513 -17.707 1.00 90.50 336 ASP A CA 1
ATOM 2612 C C . ASP A 1 336 ? 2.267 12.654 -16.851 1.00 90.50 336 ASP A C 1
ATOM 2614 O O . ASP A 1 336 ? 1.286 13.231 -17.341 1.00 90.50 336 ASP A O 1
ATOM 2618 N N . PRO A 1 337 ? 2.269 12.127 -15.617 1.00 93.56 337 PRO A N 1
ATOM 2619 C CA . PRO A 1 337 ? 1.229 12.447 -14.647 1.00 93.56 337 PRO A CA 1
ATOM 2620 C C . PRO A 1 337 ? 1.203 13.956 -14.351 1.00 93.56 337 PRO A C 1
ATOM 2622 O O . PRO A 1 337 ? 2.157 14.683 -14.656 1.00 93.56 337 PRO A O 1
ATOM 2625 N N . GLU A 1 338 ? 0.091 14.437 -13.798 1.00 92.69 338 GLU A N 1
ATOM 2626 C CA . GLU A 1 338 ? 0.030 15.800 -13.265 1.00 92.69 338 GLU A CA 1
ATOM 2627 C C . GLU A 1 338 ? 1.050 15.971 -12.129 1.00 92.69 338 GLU A C 1
ATOM 2629 O O . GLU A 1 338 ? 1.172 15.103 -11.271 1.00 92.69 338 GLU A O 1
ATOM 2634 N N . LYS A 1 339 ? 1.818 17.065 -12.158 1.00 92.25 339 LYS A N 1
ATOM 2635 C CA . LYS A 1 339 ? 2.872 17.319 -11.168 1.00 92.25 339 LYS A CA 1
ATOM 2636 C C . LYS A 1 339 ? 2.293 17.640 -9.799 1.00 92.25 339 LYS A C 1
ATOM 2638 O O . LYS A 1 339 ? 1.274 18.325 -9.744 1.00 92.25 339 LYS A O 1
ATOM 2643 N N . ASP A 1 340 ? 3.010 17.246 -8.752 1.00 90.81 340 ASP A N 1
ATOM 2644 C CA . ASP A 1 340 ? 2.653 17.500 -7.354 1.00 90.81 340 ASP A CA 1
ATOM 2645 C C . ASP A 1 340 ? 1.223 16.995 -7.052 1.00 90.81 340 ASP A C 1
ATOM 2647 O O . ASP A 1 340 ? 0.416 17.690 -6.434 1.00 90.81 340 ASP A O 1
ATOM 2651 N N . SER A 1 341 ? 0.881 15.810 -7.579 1.00 95.44 341 SER A N 1
ATOM 2652 C CA . SER A 1 341 ? -0.450 15.202 -7.466 1.00 95.44 341 SER A CA 1
ATOM 2653 C C . SER A 1 341 ? -0.382 13.731 -7.064 1.00 95.44 341 SER A C 1
ATOM 2655 O O . SER A 1 341 ? 0.602 13.050 -7.359 1.00 95.44 341 SER A O 1
ATOM 2657 N N . ASP A 1 342 ? -1.491 13.209 -6.533 1.00 97.25 342 ASP A N 1
ATOM 2658 C CA . ASP A 1 342 ? -1.682 11.781 -6.251 1.00 97.25 342 ASP A CA 1
ATOM 2659 C C . ASP A 1 342 ? -1.380 10.891 -7.476 1.00 97.25 342 ASP A C 1
ATOM 2661 O O . ASP A 1 342 ? -0.981 9.737 -7.332 1.00 97.25 342 ASP A O 1
ATOM 2665 N N . GLU A 1 343 ? -1.561 11.397 -8.708 1.00 97.38 343 GLU A N 1
ATOM 2666 C CA . GLU A 1 343 ? -1.240 10.651 -9.933 1.00 97.38 343 GLU A CA 1
ATOM 2667 C C . GLU A 1 343 ? 0.276 10.477 -10.119 1.00 97.38 343 GLU A C 1
ATOM 2669 O O . GLU A 1 343 ? 0.702 9.438 -10.626 1.00 97.38 343 GLU A O 1
ATOM 2674 N N . GLU A 1 344 ? 1.087 11.467 -9.733 1.00 96.75 344 GLU A N 1
ATOM 2675 C CA . GLU A 1 344 ? 2.549 11.387 -9.813 1.00 96.75 344 GLU A CA 1
ATOM 2676 C C . GLU A 1 344 ? 3.075 10.330 -8.845 1.00 96.75 344 GLU A C 1
ATOM 2678 O O . GLU A 1 344 ? 3.704 9.371 -9.297 1.00 96.75 344 GLU A O 1
ATOM 2683 N N . GLU A 1 345 ? 2.711 10.433 -7.567 1.00 97.69 345 GLU A N 1
ATOM 2684 C CA . GLU A 1 345 ? 3.082 9.467 -6.526 1.00 97.69 345 GLU A CA 1
ATOM 2685 C C . GLU A 1 345 ? 2.579 8.057 -6.846 1.00 97.69 345 GLU A C 1
ATOM 2687 O O . GLU A 1 345 ? 3.329 7.087 -6.768 1.00 97.69 345 GLU A O 1
ATOM 2692 N N . TYR A 1 346 ? 1.334 7.929 -7.315 1.00 98.44 346 TYR A N 1
ATOM 2693 C CA . TYR A 1 346 ? 0.791 6.651 -7.766 1.00 98.44 346 TYR A CA 1
ATOM 2694 C C . TYR A 1 346 ? 1.675 6.008 -8.843 1.00 98.44 346 TYR A C 1
ATOM 2696 O O . TYR A 1 346 ? 1.968 4.815 -8.776 1.00 98.44 346 TYR A O 1
ATOM 2704 N N . VAL A 1 347 ? 2.123 6.776 -9.843 1.00 97.88 347 VAL A N 1
ATOM 2705 C CA . VAL A 1 347 ? 3.004 6.259 -10.902 1.00 97.88 347 VAL A CA 1
ATOM 2706 C C . VAL A 1 347 ? 4.380 5.885 -10.360 1.00 97.88 347 VAL A C 1
ATOM 2708 O O . VAL A 1 347 ? 4.929 4.871 -10.801 1.00 97.88 347 VAL A O 1
ATOM 2711 N N . GLU A 1 348 ? 4.934 6.661 -9.428 1.00 97.81 348 GLU A N 1
ATOM 2712 C CA . GLU A 1 348 ? 6.203 6.333 -8.769 1.00 97.81 348 GLU A CA 1
ATOM 2713 C C . GLU A 1 348 ? 6.097 5.000 -8.020 1.00 97.81 348 GLU A C 1
ATOM 2715 O O . GLU A 1 348 ? 6.868 4.080 -8.303 1.00 97.81 348 GLU A O 1
ATOM 2720 N N . ASN A 1 349 ? 5.048 4.837 -7.212 1.00 98.69 349 ASN A N 1
ATOM 2721 C CA . ASN A 1 349 ? 4.763 3.615 -6.464 1.00 98.69 349 ASN A CA 1
ATOM 2722 C C . ASN A 1 349 ? 4.584 2.391 -7.379 1.00 98.69 349 ASN A C 1
ATOM 2724 O O . ASN A 1 349 ? 5.086 1.306 -7.077 1.00 98.69 349 ASN A O 1
ATOM 2728 N N . LEU A 1 350 ? 3.945 2.541 -8.550 1.00 98.69 350 LEU A N 1
ATOM 2729 C CA . LEU A 1 350 ? 3.866 1.459 -9.544 1.00 98.69 350 LEU A CA 1
ATOM 2730 C C . LEU A 1 350 ? 5.247 1.055 -10.088 1.00 98.69 350 LEU A C 1
ATOM 2732 O O . LEU A 1 350 ? 5.496 -0.133 -10.319 1.00 98.69 350 LEU A O 1
ATOM 2736 N N . PHE A 1 351 ? 6.137 2.022 -10.328 1.00 98.50 351 PHE A N 1
ATOM 2737 C CA . PHE A 1 351 ? 7.504 1.738 -10.766 1.00 98.50 351 PHE A CA 1
ATOM 2738 C C . PHE A 1 351 ? 8.342 1.102 -9.660 1.00 98.50 351 PHE A C 1
ATOM 2740 O O . PHE A 1 351 ? 9.127 0.201 -9.964 1.00 98.50 351 PHE A O 1
ATOM 2747 N N . ASP A 1 352 ? 8.179 1.522 -8.408 1.00 98.50 352 ASP A N 1
ATOM 2748 C CA . ASP A 1 352 ? 8.868 0.910 -7.272 1.00 98.50 352 ASP A CA 1
ATOM 2749 C C . ASP A 1 352 ? 8.398 -0.532 -7.060 1.00 98.50 352 ASP A C 1
ATOM 2751 O O . ASP A 1 352 ? 9.235 -1.435 -7.008 1.00 98.50 352 ASP A O 1
ATOM 2755 N N . CYS A 1 353 ? 7.083 -0.788 -7.118 1.00 98.69 353 CYS A N 1
ATOM 2756 C CA . CYS A 1 353 ? 6.527 -2.143 -7.142 1.00 98.69 353 CYS A CA 1
ATOM 2757 C C . CYS A 1 353 ? 7.175 -2.999 -8.239 1.00 98.69 353 CYS A C 1
ATOM 2759 O O . CYS A 1 353 ? 7.651 -4.108 -7.983 1.00 98.69 353 CYS A O 1
ATOM 2761 N N . LEU A 1 354 ? 7.202 -2.486 -9.476 1.00 98.56 354 LEU A N 1
ATOM 2762 C CA . LEU A 1 354 ? 7.735 -3.224 -10.617 1.00 98.56 354 LEU A CA 1
ATOM 2763 C C . LEU A 1 354 ? 9.232 -3.492 -10.454 1.00 98.56 354 LEU A C 1
ATOM 2765 O O . LEU A 1 354 ? 9.672 -4.611 -10.698 1.00 98.56 354 LEU A O 1
ATOM 2769 N N . THR A 1 355 ? 9.992 -2.492 -10.007 1.00 98.12 355 THR A N 1
ATOM 2770 C CA . THR A 1 355 ? 11.441 -2.584 -9.784 1.00 98.12 355 THR A CA 1
ATOM 2771 C C . THR A 1 355 ? 11.766 -3.631 -8.722 1.00 98.12 355 THR A C 1
ATOM 2773 O O . THR A 1 355 ? 12.607 -4.489 -8.971 1.00 98.12 355 THR A O 1
ATOM 2776 N N . CYS A 1 356 ? 11.047 -3.633 -7.595 1.00 97.31 356 CYS A N 1
ATOM 2777 C CA . CYS A 1 356 ? 11.204 -4.653 -6.562 1.00 97.31 356 CYS A CA 1
ATOM 2778 C C . CYS A 1 356 ? 10.921 -6.056 -7.107 1.00 97.31 356 CYS A C 1
ATOM 2780 O O . CYS A 1 356 ? 11.691 -6.982 -6.865 1.00 97.31 356 CYS A O 1
ATOM 2782 N N . VAL A 1 357 ? 9.829 -6.243 -7.853 1.00 97.06 357 VAL A N 1
ATOM 2783 C CA . VAL A 1 357 ? 9.443 -7.574 -8.351 1.00 97.06 357 VAL A CA 1
ATOM 2784 C C . VAL A 1 357 ? 10.443 -8.102 -9.377 1.00 97.06 357 VAL A C 1
ATOM 2786 O O . VAL A 1 357 ? 10.761 -9.290 -9.348 1.00 97.06 357 VAL A O 1
ATOM 2789 N N . VAL A 1 358 ? 10.991 -7.243 -10.242 1.00 96.88 358 VAL A N 1
ATOM 2790 C CA . VAL A 1 358 ? 12.015 -7.654 -11.215 1.00 96.88 358 VAL A CA 1
ATOM 2791 C C . VAL A 1 358 ? 13.403 -7.841 -10.609 1.00 96.88 358 VAL A C 1
ATOM 2793 O O . VAL A 1 358 ? 14.319 -8.124 -11.370 1.00 96.88 358 VAL A O 1
ATOM 2796 N N . ASP A 1 359 ? 13.600 -7.733 -9.294 1.00 94.44 359 ASP A N 1
ATOM 2797 C CA . ASP A 1 359 ? 14.843 -8.195 -8.660 1.00 94.44 359 ASP A CA 1
ATOM 2798 C C . ASP A 1 359 ? 14.882 -9.723 -8.516 1.00 94.44 359 ASP A C 1
ATOM 2800 O O . ASP A 1 359 ? 15.956 -10.332 -8.609 1.00 94.44 359 ASP A O 1
ATOM 2804 N N . ASP A 1 360 ? 13.715 -10.356 -8.381 1.00 93.44 360 ASP A N 1
ATOM 2805 C CA . ASP A 1 360 ? 13.584 -11.802 -8.227 1.00 93.44 360 ASP A CA 1
ATOM 2806 C C . ASP A 1 360 ? 13.440 -12.518 -9.585 1.00 93.44 360 ASP A C 1
ATOM 2808 O O . ASP A 1 360 ? 12.970 -11.967 -10.584 1.00 93.44 360 ASP A O 1
ATOM 2812 N N . GLU A 1 361 ? 13.825 -13.796 -9.629 1.00 94.25 361 GLU A N 1
ATOM 2813 C CA . GLU A 1 361 ? 13.819 -14.610 -10.854 1.00 94.25 361 GLU A CA 1
ATOM 2814 C C . GLU A 1 361 ? 12.431 -14.731 -11.500 1.00 94.25 361 GLU A C 1
ATOM 2816 O O . GLU A 1 361 ? 12.299 -14.522 -12.708 1.00 94.25 361 GLU A O 1
ATOM 2821 N N . GLU A 1 362 ? 11.391 -15.026 -10.712 1.00 95.00 362 GLU A N 1
ATOM 2822 C CA . GLU A 1 362 ? 10.027 -15.162 -11.237 1.00 95.00 362 GLU A CA 1
ATOM 2823 C C . GLU A 1 362 ? 9.528 -13.839 -11.832 1.00 95.00 362 GLU A C 1
ATOM 2825 O O . GLU A 1 362 ? 8.959 -13.823 -12.925 1.00 95.00 362 GLU A O 1
ATOM 2830 N N . GLY A 1 363 ? 9.791 -12.720 -11.153 1.00 96.38 363 GLY A N 1
ATOM 2831 C CA . GLY A 1 363 ? 9.408 -11.397 -11.631 1.00 96.38 363 GLY A CA 1
ATOM 2832 C C . GLY A 1 363 ? 10.098 -11.023 -12.940 1.00 96.38 363 GLY A C 1
ATOM 2833 O O . GLY A 1 363 ? 9.430 -10.537 -13.851 1.00 96.38 363 GLY A O 1
ATOM 2834 N N . LYS A 1 364 ? 11.396 -11.330 -13.093 1.00 96.44 364 LYS A N 1
ATOM 2835 C CA . LYS A 1 364 ? 12.127 -11.142 -14.364 1.00 96.44 364 LYS A CA 1
ATOM 2836 C C . LYS A 1 364 ? 11.521 -11.945 -15.506 1.00 96.44 364 LYS A C 1
ATOM 2838 O O . LYS A 1 364 ? 11.366 -11.408 -16.602 1.00 96.44 364 LYS A O 1
ATOM 2843 N N . SER A 1 365 ? 11.165 -13.207 -15.256 1.00 96.62 365 SER A N 1
ATOM 2844 C CA . SER A 1 365 ? 10.504 -14.044 -16.263 1.00 96.62 365 SER A CA 1
ATOM 2845 C C . SER A 1 365 ? 9.178 -13.423 -16.692 1.00 96.62 365 SER A C 1
ATOM 2847 O O . SER A 1 365 ? 8.975 -13.189 -17.879 1.00 96.62 365 SER A O 1
ATOM 2849 N N . LYS A 1 366 ? 8.309 -13.065 -15.737 1.00 97.81 366 LYS A N 1
ATOM 2850 C CA . LYS A 1 366 ? 7.001 -12.472 -16.057 1.00 97.81 366 LYS A CA 1
ATOM 2851 C C . LYS A 1 366 ? 7.114 -11.106 -16.726 1.00 97.81 366 LYS A C 1
ATOM 2853 O O . LYS A 1 366 ? 6.312 -10.793 -17.597 1.00 97.81 366 LYS A O 1
ATOM 2858 N N . PHE A 1 367 ? 8.112 -10.307 -16.357 1.00 98.38 367 PHE A N 1
ATOM 2859 C CA . PHE A 1 367 ? 8.388 -9.024 -17.001 1.00 98.38 367 PHE A CA 1
ATOM 2860 C C . PHE A 1 367 ? 8.792 -9.202 -18.464 1.00 98.38 367 PHE A C 1
ATOM 2862 O O . PHE A 1 367 ? 8.349 -8.439 -19.319 1.00 98.38 367 PHE A O 1
ATOM 2869 N N . LEU A 1 368 ? 9.607 -10.217 -18.761 1.00 97.50 368 LEU A N 1
ATOM 2870 C CA . LEU A 1 368 ? 9.971 -10.557 -20.131 1.00 97.50 368 LEU A CA 1
ATOM 2871 C C . LEU A 1 368 ? 8.761 -11.071 -20.925 1.00 97.50 368 LEU A C 1
ATOM 2873 O O . LEU A 1 368 ? 8.541 -10.617 -22.047 1.00 97.50 368 LEU A O 1
ATOM 2877 N N . ASP A 1 369 ? 7.973 -11.972 -20.335 1.00 97.56 369 ASP A N 1
ATOM 2878 C CA . ASP A 1 369 ? 6.786 -12.561 -20.967 1.00 97.56 369 ASP A CA 1
ATOM 2879 C C . ASP A 1 369 ? 5.711 -11.508 -21.290 1.00 97.56 369 ASP A C 1
ATOM 2881 O O . ASP A 1 369 ? 5.020 -11.616 -22.302 1.00 97.56 369 ASP A O 1
ATOM 2885 N N . ALA A 1 370 ? 5.599 -10.468 -20.459 1.00 97.75 370 ALA A N 1
ATOM 2886 C CA . ALA A 1 370 ? 4.644 -9.369 -20.607 1.00 97.75 370 ALA A CA 1
ATOM 2887 C C . ALA A 1 370 ? 5.184 -8.167 -21.418 1.00 97.75 370 ALA A C 1
ATOM 2889 O O . ALA A 1 370 ? 4.653 -7.062 -21.315 1.00 97.75 370 ALA A O 1
ATOM 2890 N N . GLU A 1 371 ? 6.239 -8.357 -22.220 1.00 98.19 371 GLU A N 1
ATOM 2891 C CA . GLU A 1 371 ? 6.838 -7.315 -23.079 1.00 98.19 371 GLU A CA 1
ATOM 2892 C C . GLU A 1 371 ? 7.327 -6.065 -22.308 1.00 98.19 371 GLU A C 1
ATOM 2894 O O . GLU A 1 371 ? 7.289 -4.922 -22.783 1.00 98.19 371 GLU A O 1
ATOM 2899 N N . GLY A 1 372 ? 7.810 -6.263 -21.079 1.00 98.31 372 GLY A N 1
ATOM 2900 C CA . GLY A 1 372 ? 8.285 -5.176 -20.227 1.00 98.31 372 GLY A CA 1
ATOM 2901 C C . GLY A 1 372 ? 9.518 -4.457 -20.786 1.00 98.31 372 GLY A C 1
ATOM 2902 O O . GLY A 1 372 ? 9.646 -3.237 -20.643 1.00 98.31 372 GLY A O 1
ATOM 2903 N N . VAL A 1 373 ? 10.406 -5.178 -21.482 1.00 98.25 373 VAL A N 1
ATOM 2904 C CA . VAL A 1 373 ? 11.614 -4.605 -22.109 1.00 98.25 373 VAL A CA 1
ATOM 2905 C C . VAL A 1 373 ? 11.233 -3.630 -23.230 1.00 98.25 373 VAL A C 1
ATOM 2907 O O . VAL A 1 373 ? 11.836 -2.564 -23.370 1.00 98.25 373 VAL A O 1
ATOM 2910 N N . GLU A 1 374 ? 10.209 -3.964 -24.009 1.00 98.12 374 GLU A N 1
ATOM 2911 C CA . GLU A 1 374 ? 9.646 -3.155 -25.085 1.00 98.12 374 GLU A CA 1
ATOM 2912 C C . GLU A 1 374 ? 9.020 -1.880 -24.530 1.00 98.12 374 GLU A C 1
ATOM 2914 O O . GLU A 1 374 ? 9.309 -0.781 -25.019 1.00 98.12 374 GLU A O 1
ATOM 2919 N N . LEU A 1 375 ? 8.196 -2.006 -23.484 1.00 98.12 375 LEU A N 1
ATOM 2920 C CA . LEU A 1 375 ? 7.581 -0.849 -22.844 1.00 98.12 375 LEU A CA 1
ATOM 2921 C C . LEU A 1 375 ? 8.644 0.094 -22.268 1.00 98.12 375 LEU A C 1
ATOM 2923 O O . LEU A 1 375 ? 8.603 1.300 -22.538 1.00 98.12 375 LEU A O 1
ATOM 2927 N N . ALA A 1 376 ? 9.633 -0.453 -21.554 1.00 97.75 376 ALA A N 1
ATOM 2928 C CA . ALA A 1 376 ? 10.756 0.317 -21.032 1.00 97.75 376 ALA A CA 1
ATOM 2929 C C . ALA A 1 376 ? 11.505 1.033 -22.166 1.00 97.75 376 ALA A C 1
ATOM 2931 O O . ALA A 1 376 ? 11.780 2.229 -22.078 1.00 97.75 376 ALA A O 1
ATOM 2932 N N . GLN A 1 377 ? 11.762 0.361 -23.291 1.00 96.38 377 GLN A N 1
ATOM 2933 C CA . GLN A 1 377 ? 12.415 0.983 -24.442 1.00 96.38 377 GLN A CA 1
ATOM 2934 C C . GLN A 1 377 ? 11.612 2.161 -25.024 1.00 96.38 377 GLN A C 1
ATOM 2936 O O . GLN A 1 377 ? 12.206 3.170 -25.428 1.00 96.38 377 GLN A O 1
ATOM 2941 N N . ILE A 1 378 ? 10.279 2.059 -25.080 1.00 96.62 378 ILE A N 1
ATOM 2942 C CA . ILE A 1 378 ? 9.408 3.163 -25.512 1.00 96.62 378 ILE A CA 1
ATOM 2943 C C . ILE A 1 378 ? 9.540 4.340 -24.539 1.00 96.62 378 ILE A C 1
ATOM 2945 O O . ILE A 1 378 ? 9.780 5.465 -24.983 1.00 96.62 378 ILE A O 1
ATOM 2949 N N . MET A 1 379 ? 9.465 4.084 -23.231 1.00 97.19 379 MET A N 1
ATOM 2950 C CA . MET A 1 379 ? 9.599 5.105 -22.183 1.00 97.19 379 MET A CA 1
ATOM 2951 C C . MET A 1 379 ? 10.967 5.796 -22.204 1.00 97.19 379 MET A C 1
ATOM 2953 O O . MET A 1 379 ? 11.045 7.021 -22.139 1.00 97.19 379 MET A O 1
ATOM 2957 N N . LEU A 1 380 ? 12.054 5.050 -22.411 1.00 95.94 380 LEU A N 1
ATOM 2958 C CA . LEU A 1 380 ? 13.399 5.617 -22.545 1.00 95.94 380 LEU A CA 1
ATOM 2959 C C . LEU A 1 380 ? 13.528 6.571 -23.740 1.00 95.94 380 LEU A C 1
ATOM 2961 O O . LEU A 1 380 ? 14.304 7.529 -23.710 1.00 95.94 380 LEU A O 1
ATOM 2965 N N . ARG A 1 381 ? 12.776 6.323 -24.816 1.00 93.56 381 ARG A N 1
ATOM 2966 C CA . ARG A 1 381 ? 12.801 7.162 -26.019 1.00 93.56 381 ARG A CA 1
ATOM 2967 C C . ARG A 1 381 ? 11.868 8.362 -25.920 1.00 93.56 381 ARG A C 1
ATOM 2969 O O . ARG A 1 381 ? 12.249 9.447 -26.357 1.00 93.56 381 ARG A O 1
ATOM 2976 N N . GLU A 1 382 ? 10.663 8.156 -25.404 1.00 92.19 382 GLU A N 1
ATOM 2977 C CA . GLU A 1 382 ? 9.545 9.093 -25.560 1.00 92.19 382 GLU A CA 1
ATOM 2978 C C . GLU A 1 382 ? 9.029 9.664 -24.233 1.00 92.19 382 GLU A C 1
ATOM 2980 O O . GLU A 1 382 ? 8.438 10.741 -24.236 1.00 92.19 382 GLU A O 1
ATOM 2985 N N . GLY A 1 383 ? 9.296 8.995 -23.111 1.00 86.88 383 GLY A N 1
ATOM 2986 C CA . GLY A 1 383 ? 8.907 9.437 -21.776 1.00 86.88 383 GLY A CA 1
ATOM 2987 C C . GLY A 1 383 ? 9.762 10.591 -21.249 1.00 86.88 383 GLY A C 1
ATOM 2988 O O . GLY A 1 383 ? 10.903 10.812 -21.689 1.00 86.88 383 GLY A O 1
ATOM 2989 N N . LYS A 1 384 ? 9.218 11.332 -20.279 1.00 87.75 384 LYS A N 1
ATOM 2990 C CA . LYS A 1 384 ? 9.970 12.309 -19.482 1.00 87.75 384 LYS A CA 1
ATOM 2991 C C . LYS A 1 384 ? 10.094 11.812 -18.045 1.00 87.75 384 LYS A C 1
ATOM 2993 O O . LYS A 1 384 ? 11.196 11.398 -17.703 1.00 87.75 384 LYS A O 1
ATOM 2998 N N . LEU A 1 385 ? 9.004 11.749 -17.273 1.00 88.94 385 LEU A N 1
ATOM 2999 C CA . LEU A 1 385 ? 9.038 11.188 -15.913 1.00 88.94 385 LEU A CA 1
ATOM 3000 C C . LEU A 1 385 ? 9.351 9.687 -15.954 1.00 88.94 385 LEU A C 1
ATOM 3002 O O . LEU A 1 385 ? 10.332 9.217 -15.380 1.00 88.94 385 LEU A O 1
ATOM 3006 N N . SER A 1 386 ? 8.601 8.949 -16.776 1.00 94.31 386 SER A N 1
ATOM 3007 C CA . SER A 1 386 ? 8.767 7.501 -16.949 1.00 94.31 386 SER A CA 1
ATOM 3008 C C . SER A 1 386 ? 10.134 7.088 -17.503 1.00 94.31 386 SER A C 1
ATOM 3010 O O . SER A 1 386 ? 10.504 5.927 -17.380 1.00 94.31 386 SER A O 1
ATOM 3012 N N . LYS A 1 387 ? 10.924 8.005 -18.084 1.00 95.00 387 LYS A N 1
ATOM 3013 C CA . LYS A 1 387 ? 12.256 7.687 -18.625 1.00 95.00 387 LYS A CA 1
ATOM 3014 C C . LYS A 1 387 ? 13.228 7.232 -17.537 1.00 95.00 387 LYS A C 1
ATOM 3016 O O . LYS A 1 387 ? 13.885 6.216 -17.734 1.00 95.00 387 LYS A O 1
ATOM 3021 N N . GLN A 1 388 ? 13.356 7.981 -16.440 1.00 94.19 388 GLN A N 1
ATOM 3022 C CA . GLN A 1 388 ? 14.336 7.638 -15.399 1.00 94.19 388 GLN A CA 1
ATOM 3023 C C . GLN A 1 388 ? 13.908 6.385 -14.640 1.00 94.19 388 GLN A C 1
ATOM 3025 O O . GLN A 1 388 ? 14.709 5.478 -14.431 1.00 94.19 388 GLN A O 1
ATOM 3030 N N . ARG A 1 389 ? 12.613 6.279 -14.332 1.00 96.31 389 ARG A N 1
ATOM 3031 C CA . ARG A 1 389 ? 12.056 5.110 -13.651 1.00 96.31 389 ARG A CA 1
ATOM 3032 C C . ARG A 1 389 ? 12.170 3.842 -14.504 1.00 96.31 389 ARG A C 1
ATOM 3034 O O . ARG A 1 389 ? 12.688 2.840 -14.030 1.00 96.31 389 ARG A O 1
ATOM 3041 N N . ALA A 1 390 ? 11.842 3.911 -15.798 1.00 97.56 390 ALA A N 1
ATOM 3042 C CA . ALA A 1 390 ? 12.036 2.786 -16.716 1.00 97.56 390 ALA A CA 1
ATOM 3043 C C . ALA A 1 390 ? 13.512 2.399 -16.896 1.00 97.56 390 ALA A C 1
ATOM 3045 O O . ALA A 1 390 ? 13.804 1.225 -17.108 1.00 97.56 390 ALA A O 1
ATOM 3046 N N . LEU A 1 391 ? 14.446 3.358 -16.820 1.00 97.94 391 LEU A N 1
ATOM 3047 C CA . LEU A 1 391 ? 15.881 3.068 -16.862 1.00 97.94 391 LEU A CA 1
ATOM 3048 C C . LEU A 1 391 ? 16.314 2.246 -15.646 1.00 97.94 391 LEU A C 1
ATOM 3050 O O . LEU A 1 391 ? 16.977 1.225 -15.824 1.00 97.94 391 LEU A O 1
ATOM 3054 N N . ARG A 1 392 ? 15.894 2.663 -14.445 1.00 97.81 392 ARG A N 1
ATOM 3055 C CA . ARG A 1 392 ? 16.127 1.933 -13.194 1.00 97.81 392 ARG A CA 1
ATOM 3056 C C . ARG A 1 392 ? 15.521 0.531 -13.253 1.00 97.81 392 ARG A C 1
ATOM 3058 O O . ARG A 1 392 ? 16.238 -0.446 -13.072 1.00 97.81 392 ARG A O 1
ATOM 3065 N N . THR A 1 393 ? 14.241 0.399 -13.601 1.00 98.06 393 THR A N 1
ATOM 3066 C CA . THR A 1 393 ? 13.588 -0.917 -13.706 1.00 98.06 393 THR A CA 1
ATOM 3067 C C . THR A 1 393 ? 14.286 -1.831 -14.720 1.00 98.06 393 THR A C 1
ATOM 3069 O O . THR A 1 393 ? 14.451 -3.024 -14.471 1.00 98.06 393 THR A O 1
ATOM 3072 N N . LEU A 1 394 ? 14.739 -1.285 -15.854 1.00 98.06 394 LEU A N 1
ATOM 3073 C CA . LEU A 1 394 ? 15.468 -2.052 -16.863 1.00 98.06 394 LEU A CA 1
ATOM 3074 C C . LEU A 1 394 ? 16.832 -2.533 -16.343 1.00 98.06 394 LEU A C 1
ATOM 3076 O O . LEU A 1 394 ? 17.196 -3.678 -16.591 1.00 98.06 394 LEU A O 1
ATOM 3080 N N . ASP A 1 395 ? 17.573 -1.699 -15.613 1.00 98.25 395 ASP A N 1
ATOM 3081 C CA . ASP A 1 395 ? 18.830 -2.099 -14.967 1.00 98.25 395 ASP A CA 1
ATOM 3082 C C . ASP A 1 395 ? 18.616 -3.282 -14.009 1.00 98.25 395 ASP A C 1
ATOM 3084 O O . ASP A 1 395 ? 19.252 -4.329 -14.157 1.00 98.25 395 ASP A O 1
ATOM 3088 N N . HIS A 1 396 ? 17.622 -3.183 -13.123 1.00 97.69 396 HIS A N 1
ATOM 3089 C CA . HIS A 1 396 ? 17.256 -4.262 -12.201 1.00 97.69 396 HIS A CA 1
ATOM 3090 C C . HIS A 1 396 ? 16.869 -5.557 -12.941 1.00 97.69 396 HIS A C 1
ATOM 3092 O O . HIS A 1 396 ? 17.409 -6.628 -12.637 1.00 97.69 396 HIS A O 1
ATOM 3098 N N . ALA A 1 397 ? 16.040 -5.464 -13.986 1.00 97.69 397 ALA A N 1
ATOM 3099 C CA . ALA A 1 397 ? 15.626 -6.614 -14.793 1.00 97.69 397 ALA A CA 1
ATOM 3100 C C . ALA A 1 397 ? 16.800 -7.309 -15.516 1.00 97.69 397 ALA A C 1
ATOM 3102 O O . ALA A 1 397 ? 16.796 -8.532 -15.679 1.00 97.69 397 ALA A O 1
ATOM 3103 N N . LEU A 1 398 ? 17.813 -6.549 -15.948 1.00 97.56 398 LEU A N 1
ATOM 3104 C CA . LEU A 1 398 ? 18.995 -7.076 -16.644 1.00 97.56 398 LEU A CA 1
ATOM 3105 C C . LEU A 1 398 ? 20.081 -7.588 -15.693 1.00 97.56 398 LEU A C 1
ATOM 3107 O O . LEU A 1 398 ? 20.930 -8.379 -16.111 1.00 97.56 398 LEU A O 1
ATOM 3111 N N . SER A 1 399 ? 20.066 -7.136 -14.442 1.00 95.31 399 SER A N 1
ATOM 3112 C CA . SER A 1 399 ? 21.058 -7.484 -13.430 1.00 95.31 399 SER A CA 1
ATOM 3113 C C . SER A 1 399 ? 20.935 -8.938 -12.942 1.00 95.31 399 SER A C 1
ATOM 3115 O O . SER A 1 399 ? 20.011 -9.677 -13.291 1.00 95.31 399 SER A O 1
ATOM 3117 N N . GLY A 1 400 ? 21.850 -9.361 -12.065 1.00 91.31 400 GLY A N 1
ATOM 3118 C CA . GLY A 1 400 ? 21.761 -10.643 -11.359 1.00 91.31 400 GLY A CA 1
ATOM 3119 C C . GLY A 1 400 ? 21.947 -11.880 -12.248 1.00 91.31 400 GLY A C 1
ATOM 3120 O O . GLY A 1 400 ? 22.137 -11.800 -13.453 1.00 91.31 400 GLY A O 1
ATOM 3121 N N . GLN A 1 401 ? 21.927 -13.074 -11.655 1.00 87.88 401 GLN A N 1
ATOM 3122 C CA . GLN A 1 401 ? 22.267 -14.311 -12.383 1.00 87.88 401 GLN A CA 1
ATOM 3123 C C . GLN A 1 401 ? 21.254 -14.675 -13.484 1.00 87.88 401 GLN A C 1
ATOM 3125 O O . GLN A 1 401 ? 21.617 -15.339 -14.453 1.00 87.88 401 GLN A O 1
ATOM 3130 N N . THR A 1 402 ? 20.016 -14.206 -13.351 1.00 91.88 402 THR A N 1
ATOM 3131 C CA . THR A 1 402 ? 18.863 -14.561 -14.189 1.00 91.88 402 THR A CA 1
ATOM 3132 C C . THR A 1 402 ? 18.506 -13.488 -15.227 1.00 91.88 402 THR A C 1
ATOM 3134 O O . THR A 1 402 ? 17.595 -13.688 -16.024 1.00 91.88 402 THR A O 1
ATOM 3137 N N . GLY A 1 403 ? 19.255 -12.380 -15.303 1.00 93.56 403 GLY A N 1
ATOM 3138 C CA . GLY A 1 403 ? 19.001 -11.277 -16.244 1.00 93.56 403 GLY A CA 1
ATOM 3139 C C . GLY A 1 403 ? 19.420 -11.534 -17.701 1.00 93.56 403 GLY A C 1
ATOM 3140 O O . GLY A 1 403 ? 19.260 -10.667 -18.562 1.00 93.56 403 GLY A O 1
ATOM 3141 N N . ALA A 1 404 ? 19.956 -12.719 -18.016 1.00 95.50 404 ALA A N 1
ATOM 3142 C CA . ALA A 1 404 ? 20.503 -13.029 -19.339 1.00 95.50 404 ALA A CA 1
ATOM 3143 C C . ALA A 1 404 ? 19.457 -12.955 -20.464 1.00 95.50 404 ALA A C 1
ATOM 3145 O O . ALA A 1 404 ? 19.723 -12.355 -21.505 1.00 95.50 404 ALA A O 1
ATOM 3146 N N . ALA A 1 405 ? 18.255 -13.491 -20.238 1.00 96.12 405 ALA A N 1
ATOM 3147 C CA . ALA A 1 405 ? 17.183 -13.453 -21.231 1.00 96.12 405 ALA A CA 1
ATOM 3148 C C . ALA A 1 405 ? 16.715 -12.012 -21.514 1.00 96.12 405 ALA A C 1
ATOM 3150 O O . ALA A 1 405 ? 16.520 -11.634 -22.669 1.00 96.12 405 ALA A O 1
ATOM 3151 N N . ALA A 1 406 ? 16.627 -11.172 -20.476 1.00 96.94 406 ALA A N 1
ATOM 3152 C CA . ALA A 1 406 ? 16.314 -9.751 -20.623 1.00 96.94 406 ALA A CA 1
ATOM 3153 C C . ALA A 1 406 ? 17.427 -8.987 -21.368 1.00 96.94 406 ALA A C 1
ATOM 3155 O O . ALA A 1 406 ? 17.136 -8.121 -22.196 1.00 96.94 406 ALA A O 1
ATOM 3156 N N . CYS A 1 407 ? 18.699 -9.340 -21.142 1.00 97.75 407 CYS A N 1
ATOM 3157 C CA . CYS A 1 407 ? 19.834 -8.797 -21.893 1.00 97.75 407 CYS A CA 1
ATOM 3158 C C . CYS A 1 407 ? 19.738 -9.122 -23.389 1.00 97.75 407 CYS A C 1
ATOM 3160 O O . CYS A 1 407 ? 19.907 -8.227 -24.221 1.00 97.75 407 CYS A O 1
ATOM 3162 N N . ASP A 1 408 ? 19.455 -10.380 -23.740 1.00 97.00 408 ASP A N 1
ATOM 3163 C CA . ASP A 1 408 ? 19.248 -10.783 -25.134 1.00 97.00 408 ASP A CA 1
ATOM 3164 C C . ASP A 1 408 ? 18.071 -10.016 -25.748 1.00 97.00 408 ASP A C 1
ATOM 3166 O O . ASP A 1 408 ? 18.216 -9.412 -26.820 1.00 97.00 408 ASP A O 1
ATOM 3170 N N . ARG A 1 409 ? 16.945 -9.928 -25.024 1.00 97.81 409 ARG A N 1
ATOM 3171 C CA . ARG A 1 409 ? 15.756 -9.215 -25.495 1.00 97.81 409 ARG A CA 1
ATOM 3172 C C . ARG A 1 409 ? 16.015 -7.735 -25.742 1.00 97.81 409 ARG A C 1
ATOM 3174 O O . ARG A 1 409 ? 15.612 -7.220 -26.784 1.00 97.81 409 ARG A O 1
ATOM 3181 N N . LEU A 1 410 ? 16.752 -7.058 -24.856 1.00 97.94 410 LEU A N 1
ATOM 3182 C CA . LEU A 1 410 ? 17.116 -5.650 -25.036 1.00 97.94 410 LEU A CA 1
ATOM 3183 C C . LEU A 1 410 ? 17.865 -5.426 -26.358 1.00 97.94 410 LEU A C 1
ATOM 3185 O O . LEU A 1 410 ? 17.670 -4.410 -27.033 1.00 97.94 410 LEU A O 1
ATOM 3189 N N . VAL A 1 411 ? 18.723 -6.368 -26.753 1.00 97.50 411 VAL A N 1
ATOM 3190 C CA . VAL A 1 411 ? 19.458 -6.287 -28.019 1.00 97.50 411 VAL A CA 1
ATOM 3191 C C . VAL A 1 411 ? 18.542 -6.560 -29.217 1.00 97.50 411 VAL A C 1
ATOM 3193 O O . VAL A 1 411 ? 18.661 -5.873 -30.235 1.00 97.50 411 VAL A O 1
ATOM 3196 N N . GLU A 1 412 ? 17.618 -7.516 -29.107 1.00 96.44 412 GLU A N 1
ATOM 3197 C CA . GLU A 1 412 ? 16.637 -7.847 -30.152 1.00 96.44 412 GLU A CA 1
ATOM 3198 C C . GLU A 1 412 ? 15.701 -6.689 -30.484 1.00 96.44 412 GLU A C 1
ATOM 3200 O O . GLU A 1 412 ? 15.503 -6.384 -31.661 1.00 96.44 412 GLU A O 1
ATOM 3205 N N . VAL A 1 413 ? 15.202 -5.984 -29.467 1.00 95.94 413 VAL A N 1
ATOM 3206 C CA . VAL A 1 413 ? 14.307 -4.832 -29.657 1.00 95.94 413 VAL A CA 1
ATOM 3207 C C . VAL A 1 413 ? 15.058 -3.572 -30.111 1.00 95.94 413 VAL A C 1
ATOM 3209 O O . VAL A 1 413 ? 14.486 -2.494 -30.216 1.00 95.94 413 VAL A O 1
ATOM 3212 N N . ALA A 1 414 ? 16.355 -3.676 -30.424 1.00 94.88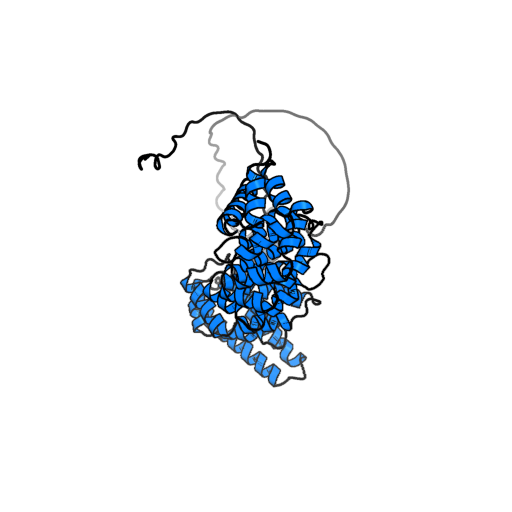 414 ALA A N 1
ATOM 3213 C CA . ALA A 1 414 ? 17.240 -2.564 -30.776 1.00 94.88 414 ALA A CA 1
ATOM 3214 C C . ALA A 1 414 ? 17.433 -1.529 -29.645 1.00 94.88 414 ALA A C 1
ATOM 3216 O O . ALA A 1 414 ? 17.700 -0.347 -29.896 1.00 94.88 414 ALA A O 1
ATOM 3217 N N . GLY A 1 415 ? 17.361 -1.973 -28.387 1.00 95.94 415 GLY A N 1
ATOM 3218 C CA . GLY A 1 415 ? 17.570 -1.156 -27.189 1.00 95.94 415 GLY A CA 1
ATOM 3219 C C . GLY A 1 415 ? 18.972 -0.556 -27.085 1.00 95.94 415 GLY A C 1
ATOM 3220 O O . GLY A 1 415 ? 19.116 0.564 -26.595 1.00 95.94 415 GLY A O 1
ATOM 3221 N N . LEU A 1 416 ? 19.990 -1.220 -27.652 1.00 96.56 416 LEU A N 1
ATOM 3222 C CA . LEU A 1 416 ? 21.381 -0.738 -27.678 1.00 96.56 416 LEU A CA 1
ATOM 3223 C C . LEU A 1 416 ? 21.507 0.694 -28.216 1.00 96.56 416 LEU A C 1
ATOM 3225 O O . LEU A 1 416 ? 22.248 1.506 -27.670 1.00 96.56 416 LEU A O 1
ATOM 3229 N N . ARG A 1 417 ? 20.768 1.045 -29.277 1.00 95.19 417 ARG A N 1
ATOM 3230 C CA . ARG A 1 417 ? 20.812 2.407 -29.833 1.00 95.19 417 ARG A CA 1
ATOM 3231 C C . ARG A 1 417 ? 20.327 3.445 -28.819 1.00 95.19 417 ARG A C 1
ATOM 3233 O O . ARG A 1 417 ? 20.880 4.543 -28.775 1.00 95.19 417 ARG A O 1
ATOM 3240 N N . THR A 1 418 ? 19.307 3.103 -28.038 1.00 95.88 418 THR A N 1
ATOM 3241 C CA . THR A 1 418 ? 18.721 3.980 -27.024 1.00 95.88 418 THR A CA 1
ATOM 3242 C C . THR A 1 418 ? 19.686 4.172 -25.861 1.00 95.88 418 THR A C 1
ATOM 3244 O O . THR A 1 418 ? 20.078 5.307 -25.603 1.00 95.88 418 THR A O 1
ATOM 3247 N N . VAL A 1 419 ? 20.143 3.089 -25.222 1.00 96.69 419 VAL A N 1
ATOM 3248 C CA . VAL A 1 419 ? 20.983 3.176 -24.011 1.00 96.69 419 VAL A CA 1
ATOM 3249 C C . VAL A 1 419 ? 22.352 3.808 -24.289 1.00 96.69 419 VAL A C 1
ATOM 3251 O O . VAL A 1 419 ? 22.764 4.715 -23.570 1.00 96.69 419 VAL A O 1
ATOM 3254 N N . PHE A 1 420 ? 23.017 3.467 -25.401 1.00 96.38 420 PHE A N 1
ATOM 3255 C CA . PHE A 1 420 ? 24.265 4.143 -25.792 1.00 96.38 420 PHE A CA 1
ATOM 3256 C C . PHE A 1 420 ? 24.025 5.603 -26.193 1.00 96.38 420 PHE A C 1
ATOM 3258 O O . PHE A 1 420 ? 24.836 6.479 -25.898 1.00 96.38 420 PHE A O 1
ATOM 3265 N N . GLY A 1 421 ? 22.903 5.892 -26.860 1.00 95.19 421 GLY A N 1
ATOM 3266 C CA . GLY A 1 421 ? 22.526 7.259 -27.215 1.00 95.19 421 GLY A CA 1
ATOM 3267 C C . GLY A 1 421 ? 22.239 8.139 -25.995 1.00 95.19 421 GLY A C 1
ATOM 3268 O O . GLY A 1 421 ? 22.492 9.342 -26.049 1.00 95.19 421 GLY A O 1
ATOM 3269 N N . MET A 1 422 ? 21.727 7.552 -24.910 1.00 95.12 422 MET A N 1
ATOM 3270 C CA . MET A 1 422 ? 21.564 8.212 -23.615 1.00 95.12 422 MET A CA 1
ATOM 3271 C C . MET A 1 422 ? 22.918 8.434 -22.940 1.00 95.12 422 MET A C 1
ATOM 3273 O O . MET A 1 422 ? 23.210 9.570 -22.577 1.00 95.12 422 MET A O 1
ATOM 3277 N N . PHE A 1 423 ? 23.762 7.402 -22.862 1.00 95.06 423 PHE A N 1
ATOM 3278 C CA . PHE A 1 423 ? 25.090 7.473 -22.240 1.00 95.06 423 PHE A CA 1
ATOM 3279 C C . PHE A 1 423 ? 26.016 8.522 -22.872 1.00 95.06 423 PHE A C 1
ATOM 3281 O O . PHE A 1 423 ? 26.760 9.197 -22.175 1.00 95.06 423 PHE A O 1
ATOM 3288 N N . MET A 1 424 ? 25.935 8.716 -24.191 1.00 93.31 424 MET A N 1
ATOM 3289 C CA . MET A 1 424 ? 26.737 9.722 -24.903 1.00 93.31 424 MET A CA 1
ATOM 3290 C C . MET A 1 424 ? 26.298 11.175 -24.660 1.00 93.31 424 MET A C 1
ATOM 3292 O O . MET A 1 424 ? 26.954 12.107 -25.128 1.00 93.31 424 MET A O 1
ATOM 3296 N N . LYS A 1 425 ? 25.166 11.395 -23.991 1.00 92.25 425 LYS A N 1
ATOM 3297 C CA . LYS A 1 425 ? 24.684 12.730 -23.624 1.00 92.25 425 LYS A CA 1
ATOM 3298 C C . LYS A 1 425 ? 25.041 13.017 -22.171 1.00 92.25 425 LYS A C 1
ATOM 3300 O O . LYS A 1 425 ? 25.295 12.107 -21.394 1.00 92.25 425 LYS A O 1
ATOM 3305 N N . LYS A 1 426 ? 25.006 14.294 -21.786 1.00 90.81 426 LYS A N 1
ATOM 3306 C CA . LYS A 1 426 ? 25.084 14.660 -20.370 1.00 90.81 426 LYS A CA 1
ATOM 3307 C C . LYS A 1 426 ? 23.866 14.078 -19.649 1.00 90.81 426 LYS A C 1
ATOM 3309 O O . LYS A 1 426 ? 22.739 14.396 -20.020 1.00 90.81 426 LYS A O 1
ATOM 3314 N N . GLN A 1 427 ? 24.128 13.240 -18.657 1.00 91.50 427 GLN A N 1
ATOM 3315 C CA . GLN A 1 427 ? 23.137 12.626 -17.783 1.00 91.50 427 GLN A CA 1
ATOM 3316 C C . GLN A 1 427 ? 23.403 13.047 -16.336 1.00 91.50 427 GLN A C 1
ATOM 3318 O O . GLN A 1 427 ? 24.484 13.547 -16.015 1.00 91.50 427 GLN A O 1
ATOM 3323 N N . GLU A 1 428 ? 22.403 12.861 -15.487 1.00 92.38 428 GLU A N 1
ATOM 3324 C CA . GLU A 1 428 ? 22.550 12.943 -14.033 1.00 92.38 428 GLU A CA 1
ATOM 3325 C C . GLU A 1 428 ? 23.281 11.703 -13.506 1.00 92.38 428 GLU A C 1
ATOM 3327 O O . GLU A 1 428 ? 23.320 10.672 -14.180 1.00 92.38 428 GLU A O 1
ATOM 3332 N N . ASN A 1 429 ? 23.880 11.801 -12.316 1.00 93.38 429 ASN A N 1
ATOM 3333 C CA . ASN A 1 429 ? 24.731 10.736 -11.774 1.00 93.38 429 ASN A CA 1
ATOM 3334 C C . ASN A 1 429 ? 23.977 9.404 -11.632 1.00 93.38 429 ASN A C 1
ATOM 3336 O O . ASN A 1 429 ? 24.483 8.381 -12.079 1.00 93.38 429 ASN A O 1
ATOM 3340 N N . GLU A 1 430 ? 22.749 9.431 -11.115 1.00 93.00 430 GLU A N 1
ATOM 3341 C CA . GLU A 1 430 ? 21.904 8.240 -10.943 1.00 93.00 430 GLU A CA 1
ATOM 3342 C C . GLU A 1 430 ? 21.611 7.540 -12.283 1.00 93.00 430 GLU A C 1
ATOM 3344 O O . GLU A 1 430 ? 21.780 6.332 -12.436 1.00 93.00 430 GLU A O 1
ATOM 3349 N N . ALA A 1 431 ? 21.284 8.310 -13.325 1.00 94.62 431 ALA A N 1
ATOM 3350 C CA . ALA A 1 431 ? 21.074 7.761 -14.662 1.00 94.62 431 ALA A CA 1
ATOM 3351 C C . ALA A 1 431 ? 22.357 7.142 -15.249 1.00 94.62 431 ALA A C 1
ATOM 3353 O O . ALA A 1 431 ? 22.292 6.158 -15.989 1.00 94.62 431 ALA A O 1
ATOM 3354 N N . ILE A 1 432 ? 23.531 7.705 -14.939 1.00 96.44 432 ILE A N 1
ATOM 3355 C CA . ILE A 1 432 ? 24.822 7.129 -15.343 1.00 96.44 432 ILE A CA 1
ATOM 3356 C C . ILE A 1 432 ? 25.049 5.792 -14.639 1.00 96.44 432 ILE A C 1
ATOM 3358 O O . ILE A 1 432 ? 25.470 4.846 -15.302 1.00 96.44 432 ILE A O 1
ATOM 3362 N N . GLU A 1 433 ? 24.755 5.692 -13.343 1.00 96.94 433 GLU A N 1
ATOM 3363 C CA . GLU A 1 433 ? 24.894 4.448 -12.578 1.00 96.94 433 GLU A CA 1
ATOM 3364 C C . GLU A 1 433 ? 24.064 3.319 -13.195 1.00 96.94 433 GLU A C 1
ATOM 3366 O O . GLU A 1 433 ? 24.625 2.272 -13.524 1.00 96.94 433 GLU A O 1
ATOM 3371 N N . HIS A 1 434 ? 22.787 3.566 -13.496 1.00 97.94 434 HIS A N 1
ATOM 3372 C CA . HIS A 1 434 ? 21.932 2.570 -14.148 1.00 97.94 434 HIS A CA 1
ATOM 3373 C C . HIS A 1 434 ? 22.389 2.205 -15.566 1.00 97.94 434 HIS A C 1
ATOM 3375 O O . HIS A 1 434 ? 22.355 1.041 -15.964 1.00 97.94 434 HIS A O 1
ATOM 3381 N N . LEU A 1 435 ? 22.871 3.173 -16.355 1.00 98.06 435 LEU A N 1
ATOM 3382 C CA . LEU A 1 435 ? 23.429 2.879 -17.681 1.00 98.06 435 LEU A CA 1
ATOM 3383 C C . LEU A 1 435 ? 24.677 1.992 -17.590 1.00 98.06 435 LEU A C 1
ATOM 3385 O O . LEU A 1 435 ? 24.836 1.065 -18.388 1.00 98.06 435 LEU A O 1
ATOM 3389 N N . LEU A 1 436 ? 25.554 2.255 -16.620 1.00 97.69 436 LEU A N 1
ATOM 3390 C CA . LEU A 1 436 ? 26.729 1.428 -16.363 1.00 97.69 436 LEU A CA 1
ATOM 3391 C C . LEU A 1 436 ? 26.335 0.033 -15.860 1.00 97.69 436 LEU A C 1
ATOM 3393 O O . LEU A 1 436 ? 26.941 -0.944 -16.306 1.00 97.69 436 LEU A O 1
ATOM 3397 N N . GLY A 1 437 ? 25.308 -0.073 -15.012 1.00 97.75 437 GLY A N 1
ATOM 3398 C CA . GLY A 1 437 ? 24.717 -1.338 -14.564 1.00 97.75 437 GLY A CA 1
ATOM 3399 C C . GLY A 1 437 ? 24.203 -2.187 -15.730 1.00 97.75 437 GLY A C 1
ATOM 3400 O O . GLY A 1 437 ? 24.603 -3.347 -15.886 1.00 97.75 437 GLY A O 1
ATOM 3401 N N . ILE A 1 438 ? 23.458 -1.575 -16.655 1.00 98.25 438 ILE A N 1
ATOM 3402 C CA . ILE A 1 438 ? 22.999 -2.217 -17.895 1.00 98.25 438 ILE A CA 1
ATOM 3403 C C . ILE A 1 438 ? 24.186 -2.697 -18.737 1.00 98.25 438 ILE A C 1
ATOM 3405 O O . ILE A 1 438 ? 24.196 -3.837 -19.208 1.00 98.25 438 ILE A O 1
ATOM 3409 N N . PHE A 1 439 ? 25.213 -1.866 -18.940 1.00 98.12 439 PHE A N 1
ATOM 3410 C CA . PHE A 1 439 ? 26.382 -2.258 -19.735 1.00 98.12 439 PHE A CA 1
ATOM 3411 C C . PHE A 1 439 ? 27.173 -3.393 -19.091 1.00 98.12 439 PHE A C 1
ATOM 3413 O O . PHE A 1 439 ? 27.574 -4.329 -19.788 1.00 98.12 439 PHE A O 1
ATOM 3420 N N . ALA A 1 440 ? 27.369 -3.343 -17.774 1.00 97.50 440 ALA A N 1
ATOM 3421 C CA . ALA A 1 440 ? 28.008 -4.413 -17.023 1.00 97.50 440 ALA A CA 1
ATOM 3422 C C . ALA A 1 440 ? 27.225 -5.725 -17.174 1.00 97.50 440 ALA A C 1
ATOM 3424 O O . ALA A 1 440 ? 27.823 -6.762 -17.467 1.00 97.50 440 ALA A O 1
ATOM 3425 N N . SER A 1 441 ? 25.896 -5.667 -17.071 1.00 97.81 441 SER A N 1
ATOM 3426 C CA . SER A 1 441 ? 25.004 -6.815 -17.238 1.00 97.81 441 SER A CA 1
ATOM 3427 C C . SER A 1 441 ? 25.074 -7.398 -18.653 1.00 97.81 441 SER A C 1
ATOM 3429 O O . SER A 1 441 ? 25.320 -8.593 -18.813 1.00 97.81 441 SER A O 1
ATOM 3431 N N . LEU A 1 442 ? 25.005 -6.566 -19.698 1.00 97.69 442 LEU A N 1
ATOM 3432 C CA . LEU A 1 442 ? 25.157 -7.018 -21.088 1.00 97.69 442 LEU A CA 1
ATOM 3433 C C . LEU A 1 442 ? 26.518 -7.696 -21.327 1.00 97.69 442 LEU A C 1
ATOM 3435 O O . LEU A 1 442 ? 26.596 -8.747 -21.963 1.00 97.69 442 LEU A O 1
ATOM 3439 N N . LEU A 1 443 ? 27.609 -7.122 -20.814 1.00 96.06 443 LEU A N 1
ATOM 3440 C CA . LEU A 1 443 ? 28.954 -7.686 -20.977 1.00 96.06 443 LEU A CA 1
ATOM 3441 C C . LEU A 1 443 ? 29.162 -8.973 -20.168 1.00 96.06 443 LEU A C 1
ATOM 3443 O O . LEU A 1 443 ? 29.941 -9.841 -20.585 1.00 96.06 443 LEU A O 1
ATOM 3447 N N . ARG A 1 444 ? 28.474 -9.104 -19.031 1.00 95.62 444 ARG A N 1
ATOM 3448 C CA . ARG A 1 444 ? 28.520 -10.279 -18.160 1.00 95.62 444 ARG A CA 1
ATOM 3449 C C . ARG A 1 444 ? 27.692 -11.437 -18.707 1.00 95.62 444 ARG A C 1
ATOM 3451 O O . ARG A 1 444 ? 28.186 -12.561 -18.713 1.00 95.62 444 ARG A O 1
ATOM 3458 N N . HIS A 1 445 ? 26.467 -11.172 -19.155 1.00 95.88 445 HIS A N 1
ATOM 3459 C CA . HIS A 1 445 ? 25.478 -12.213 -19.438 1.00 95.88 445 HIS A CA 1
ATOM 3460 C C . HIS A 1 445 ? 25.419 -12.646 -20.900 1.00 95.88 445 HIS A C 1
ATOM 3462 O O . HIS A 1 445 ? 25.163 -13.820 -21.160 1.00 95.88 445 HIS A O 1
ATOM 3468 N N . LEU A 1 446 ? 25.694 -11.756 -21.861 1.00 95.94 446 LEU A N 1
ATOM 3469 C CA . LEU A 1 446 ? 25.632 -12.133 -23.274 1.00 95.94 446 LEU A CA 1
ATOM 3470 C C . LEU A 1 446 ? 26.762 -13.126 -23.608 1.00 95.94 446 LEU A C 1
ATOM 3472 O O . LEU A 1 446 ? 27.932 -12.779 -23.420 1.00 95.94 446 LEU A O 1
ATOM 3476 N N . PRO A 1 447 ? 26.483 -14.332 -24.138 1.00 93.56 447 PRO A N 1
ATOM 3477 C CA . PRO A 1 447 ? 27.518 -15.345 -24.349 1.00 93.56 447 PRO A CA 1
ATOM 3478 C C . PRO A 1 447 ? 28.612 -14.936 -25.346 1.00 93.56 447 PRO A C 1
ATOM 3480 O O . PRO A 1 447 ? 28.376 -14.212 -26.315 1.00 93.56 447 PRO A O 1
ATOM 3483 N N . GLY A 1 448 ? 29.832 -15.435 -25.134 1.00 92.31 448 GLY A N 1
ATOM 3484 C CA . GLY A 1 448 ? 30.957 -15.242 -26.056 1.00 92.31 448 GLY A CA 1
ATOM 3485 C C . GLY A 1 448 ? 30.625 -15.699 -27.481 1.00 92.31 448 GLY A C 1
ATOM 3486 O O . GLY A 1 448 ? 30.126 -16.802 -27.676 1.00 92.31 448 GLY A O 1
ATOM 3487 N N . GLY A 1 449 ? 30.895 -14.853 -28.480 1.00 89.75 449 GLY A N 1
ATOM 3488 C CA . GLY A 1 449 ? 30.631 -15.163 -29.892 1.00 89.75 449 GLY A CA 1
ATOM 3489 C C . GLY A 1 449 ? 29.157 -15.111 -30.313 1.00 89.75 449 GLY A C 1
ATOM 3490 O O . GLY A 1 449 ? 28.869 -15.322 -31.490 1.00 89.75 449 GLY A O 1
ATOM 3491 N N . SER A 1 450 ? 28.225 -14.802 -29.404 1.00 95.56 450 SER A N 1
ATOM 3492 C CA . SER A 1 450 ? 26.817 -14.628 -29.762 1.00 95.56 450 SER A CA 1
ATOM 3493 C C . SER A 1 450 ? 26.609 -13.349 -30.582 1.00 95.56 450 SER A C 1
ATOM 3495 O O . SER A 1 450 ? 27.291 -12.338 -30.385 1.00 95.56 450 SER A O 1
ATOM 3497 N N . ALA A 1 451 ? 25.637 -13.365 -31.501 1.00 95.25 451 ALA A N 1
ATOM 3498 C CA . ALA A 1 451 ? 25.285 -12.175 -32.274 1.00 95.25 451 ALA A CA 1
ATOM 3499 C C . ALA A 1 451 ? 24.870 -10.983 -31.379 1.00 95.25 451 ALA A C 1
ATOM 3501 O O . ALA A 1 451 ? 25.309 -9.865 -31.663 1.00 95.25 451 ALA A O 1
ATOM 3502 N N . PRO A 1 452 ? 24.100 -11.167 -30.282 1.00 95.56 452 PRO A N 1
ATOM 3503 C CA . PRO A 1 452 ? 23.862 -10.110 -29.300 1.00 95.56 452 PRO A CA 1
ATOM 3504 C C . PRO A 1 452 ? 25.148 -9.515 -28.715 1.00 95.56 452 PRO A C 1
ATOM 3506 O O . PRO A 1 452 ? 25.316 -8.297 -28.759 1.00 95.56 452 PRO A O 1
ATOM 3509 N N . ARG A 1 453 ? 26.101 -10.343 -28.256 1.00 96.50 453 ARG A N 1
ATOM 3510 C CA . ARG A 1 453 ? 27.366 -9.853 -27.682 1.00 96.50 453 ARG A CA 1
ATOM 3511 C C . ARG A 1 453 ? 28.200 -9.090 -28.706 1.00 96.50 453 ARG A C 1
ATOM 3513 O O . ARG A 1 453 ? 28.722 -8.027 -28.387 1.00 96.50 453 ARG A O 1
ATOM 3520 N N . ILE A 1 454 ? 28.312 -9.604 -29.932 1.00 96.12 454 ILE A N 1
ATOM 3521 C CA . ILE A 1 454 ? 29.060 -8.945 -31.014 1.00 96.12 454 ILE A CA 1
ATOM 3522 C C . ILE A 1 454 ? 28.465 -7.564 -31.312 1.00 96.12 454 ILE A C 1
ATOM 3524 O O . ILE A 1 454 ? 29.210 -6.592 -31.409 1.00 96.12 454 ILE A O 1
ATOM 3528 N N . ARG A 1 455 ? 27.130 -7.454 -31.399 1.00 95.88 455 ARG A N 1
ATOM 3529 C CA . ARG A 1 455 ? 26.445 -6.165 -31.591 1.00 95.88 455 ARG A CA 1
ATOM 3530 C C . ARG A 1 455 ? 26.733 -5.194 -30.446 1.00 95.88 455 ARG A C 1
ATOM 3532 O O . ARG A 1 455 ? 27.031 -4.035 -30.715 1.00 95.88 455 ARG A O 1
ATOM 3539 N N . THR A 1 456 ? 26.699 -5.659 -29.197 1.00 96.00 456 THR A N 1
ATOM 3540 C CA . THR A 1 456 ? 27.038 -4.838 -28.023 1.00 96.00 456 THR A CA 1
ATOM 3541 C C . THR A 1 456 ? 28.491 -4.362 -28.055 1.00 96.00 456 THR A C 1
ATOM 3543 O O . THR A 1 456 ? 28.744 -3.180 -27.855 1.00 96.00 456 THR A O 1
ATOM 3546 N N . LEU A 1 457 ? 29.454 -5.240 -28.354 1.00 95.56 457 LEU A N 1
ATOM 3547 C CA . LEU A 1 457 ? 30.871 -4.864 -28.447 1.00 95.56 457 LEU A CA 1
ATOM 3548 C C . LEU A 1 457 ? 31.131 -3.878 -29.590 1.00 95.56 45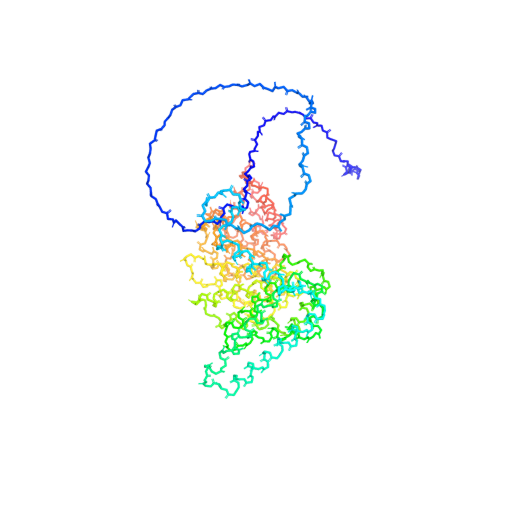7 LEU A C 1
ATOM 3550 O O . LEU A 1 457 ? 31.880 -2.923 -29.409 1.00 95.56 457 LEU A O 1
ATOM 3554 N N . ALA A 1 458 ? 30.464 -4.057 -30.733 1.00 94.81 458 ALA A N 1
ATOM 3555 C CA . ALA A 1 458 ? 30.571 -3.130 -31.852 1.00 94.81 458 ALA A CA 1
ATOM 3556 C C . ALA A 1 458 ? 30.164 -1.701 -31.454 1.00 94.81 458 ALA A C 1
ATOM 3558 O O . ALA A 1 458 ? 30.831 -0.760 -31.868 1.00 94.81 458 ALA A O 1
ATOM 3559 N N . LYS A 1 459 ? 29.147 -1.526 -30.592 1.00 94.94 459 LYS A N 1
ATOM 3560 C CA . LYS A 1 459 ? 28.745 -0.201 -30.079 1.00 94.94 459 LYS A CA 1
ATOM 3561 C C . LYS A 1 459 ? 29.861 0.525 -29.323 1.00 94.94 459 LYS A C 1
ATOM 3563 O O . LYS A 1 459 ? 29.922 1.746 -29.410 1.00 94.94 459 LYS A O 1
ATOM 3568 N N . PHE A 1 460 ? 30.721 -0.197 -28.602 1.00 92.69 460 PHE A N 1
ATOM 3569 C CA . PHE A 1 460 ? 31.865 0.389 -27.890 1.00 92.69 460 PHE A CA 1
ATOM 3570 C C . PHE A 1 460 ? 33.014 0.793 -28.819 1.00 92.69 460 PHE A C 1
ATOM 3572 O O . PHE A 1 460 ? 33.838 1.608 -28.427 1.00 92.69 460 PHE A O 1
ATOM 3579 N N . MET A 1 461 ? 33.063 0.233 -30.029 1.00 90.75 461 MET A N 1
ATOM 3580 C CA . MET A 1 461 ? 34.072 0.539 -31.050 1.00 90.75 461 MET A CA 1
ATOM 3581 C C . MET A 1 461 ? 33.577 1.558 -32.089 1.00 90.75 461 MET A C 1
ATOM 3583 O O . MET A 1 461 ? 34.305 1.923 -33.008 1.00 90.75 461 MET A O 1
ATOM 3587 N N . GLU A 1 462 ? 32.314 1.984 -32.014 1.00 86.00 462 GLU A N 1
ATOM 3588 C CA . GLU A 1 462 ? 31.781 2.974 -32.944 1.00 86.00 462 GLU A CA 1
ATOM 3589 C C . GLU A 1 462 ? 32.429 4.345 -32.707 1.00 86.00 462 GLU A C 1
ATOM 3591 O O . GLU A 1 462 ? 32.376 4.873 -31.598 1.00 86.00 462 GLU A O 1
ATOM 3596 N N . LYS A 1 463 ? 32.893 4.971 -33.798 1.00 67.50 463 LYS A N 1
ATOM 3597 C CA . LYS A 1 463 ? 33.520 6.307 -33.849 1.00 67.50 463 LYS A CA 1
ATOM 3598 C C . LYS A 1 463 ? 34.981 6.397 -33.381 1.00 67.50 463 LYS A C 1
ATOM 3600 O O . LYS A 1 463 ? 35.406 7.501 -33.038 1.00 67.50 463 LYS A O 1
ATOM 3605 N N . ASP A 1 464 ? 35.728 5.297 -33.446 1.00 47.81 464 ASP A N 1
ATOM 3606 C CA . ASP A 1 464 ? 37.177 5.389 -33.693 1.00 47.81 464 ASP A CA 1
ATOM 3607 C C . ASP A 1 464 ? 37.470 5.932 -35.103 1.00 47.81 464 ASP A C 1
ATOM 3609 O O . ASP A 1 464 ? 36.766 5.522 -36.063 1.00 47.81 464 ASP A O 1
#

pLDDT: mean 83.04, std 23.88, range [25.45, 98.81]

Foldseek 3Di:
DDDPPPPDDDDDDDDDDDDDDDDDDDDDPPPDDDDDDDDDDDDDDDDDDDDDDDDDDDDDDDDDDDDDPDDDPDDDDDPPDDPDDPPDDPVRVVVVVVVVVVVVVDPVVVPDPDLVVLVVLLVVLVVLLVVLVVQCVVCVPPCVRNVVSLVVNLVSLLVLLCCLVPLVCLLSNLVSLVLLVLLVQLPPPPVLSNLSSLLSLLSNLDPPRPHDPVSNCSNLVSCVVSVSLQSLLVLLVPQDCVDVSSVSSLVSSLSSLVSQLVDLVSLQVNLPDPRNLVSLLVLLLDDDVPDDPSNLSSLVSLLSSLQSDPNSLVVCLVVVVLLSLLVSCLVQLADADDPPDSRNSSNVSSLSNLLSSLLDQSSLVSCVVNCVLVSLLSSCVRGDSSNLSSLSSLLSSLDDPNNLVSLLVCVVSVVLCSLLVVCPDDDDPSSVVSSVSSLVSNCPRHDPPDPSNVVSVVSVVPPD

Sequence (464 aa):
MASIDDIFKKPVVVQGNGKRKLEQPNHDPNAFYKAAKLDANGDVKGKGKAAAVDEPEDESDFAGPELPPDFEEDVPDDEEGRFFGGGMAKETAQAMDYLDQQDQDGDSAVEKIDIAWVRRLALNFEKRISKNAELRAKFENDPQKFMGSEADLDADIKSLSILSEHPELYEEFAKLGCVASLVSLLAHENTDIAIDAIQTLSELTDEDVQAEQEQWDSLVNAMLDADVIELLAQNLSRLDESQDADRSGVYYVLNVLENLASQSSVAEKIGQDANTIPWLLSRIQKKETPVGQNKQYSAEILAILLQSAPKNRTKFASLNGVDVLLQLLSSYRKRDPEKDSDEEEYVENLFDCLTCVVDDEEGKSKFLDAEGVELAQIMLREGKLSKQRALRTLDHALSGQTGAAACDRLVEVAGLRTVFGMFMKKQENEAIEHLLGIFASLLRHLPGGSAPRIRTLAKFMEKD